Protein AF-0000000078831622 (afdb_homodimer)

Organism: Myxococcus xanthus (strain DK1622) (NCBI:txid246197)

pLDDT: mean 90.37, std 9.96, range [37.22, 98.62]

Sequence (450 aa):
MIHAAKGGPLGWAWDRYIGWKFRSAFRGLWVRGALPPGGPGRLVYLNHSNWWDGFVLNQLCQTAGWDGYCLMDEENLRRYRFLTRIGAFSIRRKDATSPVASLRYAKELLRKPRAVVFVFPEGEHRPFGVLPLRLERGVELLARVSKVECLPIAVRYGFFEHERPDVLLEVGTPHPPGDMSVFQEGLETVVRRLAAVTSMEGFTRRVSGARGVAERWDAARGLASMIHAAKGGPLGWAWDRYIGWKFRSAFRGLWVRGALPPGGPGRLVYLNHSNWWDGFVLNQLCQTAGWDGYCLMDEENLRRYRFLTRIGAFSIRRKDATSPVASLRYAKELLRKPRAVVFVFPEGEHRPFGVLPLRLERGVELLARVSKVECLPIAVRYGFFEHERPDVLLEVGTPHPPGDMSVFQEGLETVVRRLAAVTSMEGFTRRVSGARGVAERWDAARGLAS

Nearest PDB structures (foldseek):
  3hh1-assembly2_C  TM=5.950E-01  e=3.683E-01  Chlorobaculum tepidum
  8h2b-assembly1_B  TM=4.302E-01  e=6.444E-01  Zobellia galactanivorans
  2zvb-assembly1_A  TM=3.631E-01  e=5.025E-01  Thermus thermophilus HB8
  1knq-assembly1_A  TM=4.725E-01  e=1.973E+00  Escherichia coli
  1ko4-assembly1_A  TM=4.662E-01  e=2.530E+00  Escherichia coli

Solvent-accessible surface area (backbone atoms only — not comparable to full-atom values): 23214 Å² total; per-residue (Å²): 130,50,69,50,50,56,54,64,73,66,20,50,51,47,51,52,48,47,50,50,53,49,25,66,62,20,34,28,37,29,38,26,68,74,78,68,66,48,41,75,25,30,38,35,36,30,71,38,38,41,56,52,49,65,54,50,51,54,52,49,19,65,70,48,54,36,46,54,29,33,65,36,52,37,71,58,38,66,74,45,51,74,46,16,35,67,19,26,25,27,32,43,86,88,40,89,71,39,50,52,60,38,46,52,49,50,39,57,48,34,70,36,82,18,11,30,40,37,38,43,36,47,79,48,73,42,50,79,80,63,74,81,76,64,68,47,67,62,54,40,52,46,26,57,75,50,68,29,44,32,33,28,34,20,70,46,66,39,58,46,64,47,67,34,30,37,36,40,34,27,45,41,72,67,40,66,55,56,57,65,65,55,55,51,51,43,40,49,51,23,38,53,56,55,64,66,56,70,64,68,79,80,45,44,77,73,41,80,34,35,75,27,69,65,56,50,49,32,49,74,69,68,62,60,124,128,50,68,51,51,57,51,64,74,67,20,50,52,47,51,52,49,46,51,49,53,49,25,65,60,20,33,28,37,29,39,28,69,74,78,68,66,50,42,75,26,31,38,36,37,31,70,37,37,40,56,52,49,66,54,50,49,53,52,50,19,65,70,48,56,37,46,53,28,32,66,36,52,37,72,58,38,66,74,45,51,75,45,17,35,67,19,27,24,26,32,44,86,88,40,90,71,40,51,53,60,37,45,52,50,48,40,58,49,33,70,37,81,18,12,30,41,35,38,42,35,48,79,48,72,41,52,80,80,62,74,82,76,64,68,48,67,62,54,39,53,46,27,57,74,51,67,29,45,33,32,26,34,21,69,46,67,39,58,46,64,46,67,35,29,37,35,40,34,27,44,42,71,68,41,66,57,55,58,63,65,57,56,52,51,43,40,49,52,24,38,53,56,54,66,68,57,71,65,68,76,80,44,43,78,71,42,80,34,35,75,28,69,66,57,51,51,31,50,74,69,66,61,62,124

InterPro domains:
  IPR002123 Phospholipid/glycerol acyltransferase [PF01553] (42-155)
  IPR002123 Phospholipid/glycerol acyltransferase [SM00563] (42-158)

Secondary structure (DSSP, 8-state):
-PPP---HHHHHHHHHHHHHHHHHH-SEEEEESPPPPS-S-EEEEE----TTHHHHHHHHHHHHT-EEEEEEEHHHHHHTGGGGGGTEEEE-TT-SSHHHHHHHHHHHHHTSTTEEEEE-TT-S---TT-SS----THHHHHHHHHT-EEEEEEEEEE--SSSS-EEEEEE---B-S--HHHHHHHHHHHHHHHHT--S-TT-EEEEE-PPPHHHHHHHHTT---/-PPP---HHHHHHHHHHHHHHHHHH-SEEEEESPPPPS-S-EEEEE----TTHHHHHHHHHHHHT-EEEEEEEHHHHHHTGGG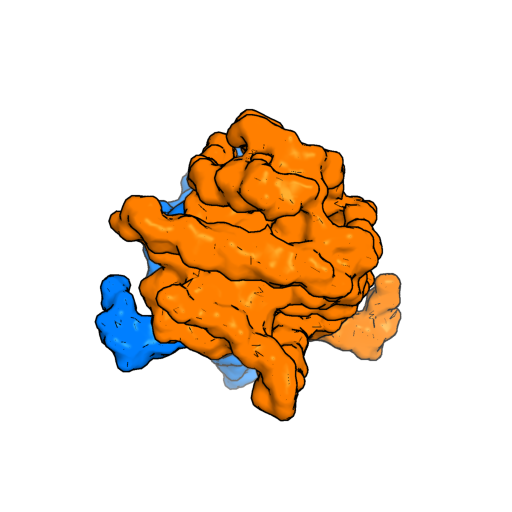GGGTEEEE-TT-SSHHHHHHHHHHHHHTSTTEEEEE-TT-S---TT-SS----THHHHHHHHHT-EEEEEEEEEE--SSSS-EEEEEE---B-S--HHHHHHHHHHHHHHHHT--S-TT-EEEEE-PPPHHHHHHHHTT---

Radius of gyration: 24.54 Å; Cα contacts (8 Å, |Δi|>4): 952; chains: 2; bounding box: 48×69×59 Å

Foldseek 3Di:
DFFADEDDPLLVVVLVVLLQVVQAQAQFEKEFDDDDAFDQFEEEEEAAADPCVLSVVSLVCVLRVAQEAEEAAPVVCVVVVVSSHSHYDYAHPVDPVRLVVVLVVLLVQSNDTSYYYYYHQLNDHDHQPDDDRDGHCSSLVSLVVNFHKYKYKYWDWADAPFPHIYIYIYTFDIDHRDDPVVVRCGHVVRSVVVVPDRDSPNIDTRTGHDGGPVCVVCVVVVNND/DFFADEDDPVLVVVLVVLLQVVQAQAQFEKEFDDDDAFDQFEEEEEAAADPCVLSVVSLVCVLRVAQEAEEAAPVVCVVVVVSSHSHYDYAHPPDPVRLVVVLVVLLVQSNDTSYYYYYHQLNDHDHQPDDDRDGHCSSLVSLVVNFHKYKYKYWDWADAPFPHIYIYIYTFDIDHRDDPVVVRCGHVVRSVVVVPDRDSPNIDTRTGHDGGPVCVVCVVVVNND

Structure (mmCIF, N/CA/C/O backbone):
data_AF-0000000078831622-model_v1
#
loop_
_entity.id
_entity.type
_entity.pdbx_description
1 polymer 'Acyltransferase domain protein'
#
loop_
_atom_site.group_PDB
_atom_site.id
_atom_site.type_symbol
_atom_site.label_atom_id
_atom_site.label_alt_id
_atom_site.label_comp_id
_atom_site.label_asym_id
_atom_site.label_entity_id
_atom_site.label_seq_id
_atom_site.pdbx_PDB_ins_code
_atom_site.Cartn_x
_atom_site.Cartn_y
_atom_site.Cartn_z
_atom_site.occupancy
_atom_site.B_iso_or_equiv
_atom_site.auth_seq_id
_atom_site.auth_comp_id
_atom_site.auth_asym_id
_atom_site.auth_atom_id
_atom_site.pdbx_PDB_model_num
ATOM 1 N N . MET A 1 1 ? -18.828 24.344 17.484 1 88.19 1 MET A N 1
ATOM 2 C CA . MET A 1 1 ? -17.5 23.984 17 1 88.19 1 MET A CA 1
ATOM 3 C C . MET A 1 1 ? -16.75 23.125 18.016 1 88.19 1 MET A C 1
ATOM 5 O O . MET A 1 1 ? -16.844 23.359 19.219 1 88.19 1 MET A O 1
ATOM 9 N N . ILE A 1 2 ? -16.141 22.062 17.562 1 93 2 ILE A N 1
ATOM 10 C CA . ILE A 1 2 ? -15.289 21.219 18.391 1 93 2 ILE A CA 1
ATOM 11 C C . ILE A 1 2 ? -13.844 21.719 18.312 1 93 2 ILE A C 1
ATOM 13 O O . ILE A 1 2 ? -13.258 21.781 17.234 1 93 2 ILE A O 1
ATOM 17 N N . HIS A 1 3 ? -13.312 22.078 19.5 1 95.12 3 HIS A N 1
ATOM 18 C CA . HIS A 1 3 ? -11.945 22.594 19.547 1 95.12 3 HIS A CA 1
ATOM 19 C C . HIS A 1 3 ? -10.953 21.453 19.766 1 95.12 3 HIS A C 1
ATOM 21 O O . HIS A 1 3 ? -11.312 20.406 20.297 1 95.12 3 HIS A O 1
ATOM 27 N N . ALA A 1 4 ? -9.664 21.688 19.344 1 95.5 4 ALA A N 1
ATOM 28 C CA . ALA A 1 4 ? -8.586 20.75 19.641 1 95.5 4 ALA A CA 1
ATOM 29 C C . ALA A 1 4 ? -8.359 20.641 21.156 1 95.5 4 ALA A C 1
ATOM 31 O O . ALA A 1 4 ? -8.555 21.625 21.891 1 95.5 4 ALA A O 1
ATOM 32 N N . ALA A 1 5 ? -8 19.516 21.609 1 93.25 5 ALA A N 1
ATOM 33 C CA . ALA A 1 5 ? -7.781 19.266 23.031 1 93.25 5 ALA A CA 1
ATOM 34 C C . ALA A 1 5 ? -6.441 18.578 23.266 1 93.25 5 ALA A C 1
ATOM 36 O O . ALA A 1 5 ? -6.367 17.562 23.969 1 93.25 5 ALA A O 1
ATOM 37 N N . LYS A 1 6 ? -5.375 19.172 22.781 1 92.06 6 LYS A N 1
ATOM 38 C CA . LYS A 1 6 ? -4.035 18.609 22.875 1 92.06 6 LYS A CA 1
ATOM 39 C C . LYS A 1 6 ? -3.467 18.766 24.281 1 92.06 6 LYS A C 1
ATOM 41 O O . LYS A 1 6 ? -3.93 19.594 25.047 1 92.06 6 LYS A O 1
ATOM 46 N N . GLY A 1 7 ? -2.512 17.969 24.609 1 87.06 7 GLY A N 1
ATOM 47 C CA . GLY A 1 7 ? -1.729 18.141 25.828 1 87.06 7 GLY A CA 1
ATOM 48 C C . GLY A 1 7 ? -2.287 17.375 27.016 1 87.06 7 GLY A C 1
ATOM 49 O O . GLY A 1 7 ? -3.176 16.531 26.844 1 87.06 7 GLY A O 1
ATOM 50 N N . GLY A 1 8 ? -1.533 17.453 28.062 1 89.75 8 GLY A N 1
ATOM 51 C CA . GLY A 1 8 ? -1.896 16.719 29.266 1 89.75 8 GLY A CA 1
ATOM 52 C C . GLY A 1 8 ? -1.466 15.266 29.219 1 89.75 8 GLY A C 1
ATOM 53 O O . GLY A 1 8 ? -0.883 14.812 28.234 1 89.75 8 GLY A O 1
ATOM 54 N N . PRO A 1 9 ? -1.664 14.578 30.281 1 89.56 9 PRO A N 1
ATOM 55 C CA . PRO A 1 9 ? -1.247 13.172 30.344 1 89.56 9 PRO A CA 1
ATOM 56 C C . PRO A 1 9 ? -1.937 12.305 29.297 1 89.56 9 PRO A C 1
ATOM 58 O O . PRO A 1 9 ? -1.309 11.414 28.719 1 89.56 9 PRO A O 1
ATOM 61 N N . LEU A 1 10 ? -3.139 12.609 29.047 1 88.44 10 LEU A N 1
ATOM 62 C CA . LEU A 1 10 ? -3.877 11.828 28.062 1 88.44 10 LEU A CA 1
ATOM 63 C C . LEU A 1 10 ? -3.359 12.102 26.656 1 88.44 10 LEU A C 1
ATOM 65 O O . LEU A 1 10 ? -3.248 11.188 25.844 1 88.44 10 LEU A O 1
ATOM 69 N N . GLY A 1 11 ? -3.109 13.359 26.438 1 88.62 11 GLY A N 1
ATOM 70 C CA . GLY A 1 11 ? -2.543 13.727 25.141 1 88.62 11 GLY A CA 1
ATOM 71 C C . GLY A 1 11 ? -1.196 13.078 24.875 1 88.62 11 GLY A C 1
ATOM 72 O O . GLY A 1 11 ? -0.944 12.578 23.781 1 88.62 11 GLY A O 1
ATOM 73 N N . TRP A 1 12 ? -0.445 12.961 25.938 1 89.69 12 TRP A N 1
ATOM 74 C CA . TRP A 1 12 ? 0.882 12.367 25.812 1 89.69 12 TRP A CA 1
ATOM 75 C C . TRP A 1 12 ? 0.786 10.867 25.547 1 89.69 12 TRP A C 1
ATOM 77 O O . TRP A 1 12 ? 1.516 10.328 24.719 1 89.69 12 TRP A O 1
ATOM 87 N N . ALA A 1 13 ? -0.101 10.281 26.281 1 92.31 13 ALA A N 1
ATOM 88 C CA . ALA A 1 13 ? -0.319 8.852 26.094 1 92.31 13 ALA A CA 1
ATOM 89 C C . ALA A 1 13 ? -0.819 8.562 24.672 1 92.31 13 ALA A C 1
ATOM 91 O O . ALA A 1 13 ? -0.412 7.578 24.062 1 92.31 13 ALA A O 1
ATOM 92 N N . TRP A 1 14 ? -1.621 9.43 24.219 1 91.31 14 TRP A N 1
ATOM 93 C CA . TRP A 1 14 ? -2.186 9.25 22.875 1 91.31 14 TRP A CA 1
ATOM 94 C C . TRP A 1 14 ? -1.114 9.438 21.812 1 91.31 14 TRP A C 1
ATOM 96 O O . TRP A 1 14 ? -1.062 8.672 20.844 1 91.31 14 TRP A O 1
ATOM 106 N N . ASP A 1 15 ? -0.258 10.391 22.031 1 92.62 15 ASP A N 1
ATOM 107 C CA . ASP A 1 15 ? 0.863 10.586 21.109 1 92.62 15 ASP A CA 1
ATOM 108 C C . ASP A 1 15 ? 1.742 9.344 21.047 1 92.62 15 ASP A C 1
ATOM 110 O O . ASP A 1 15 ? 2.148 8.922 19.953 1 92.62 15 ASP A O 1
ATOM 114 N N . ARG A 1 16 ? 1.986 8.75 22.188 1 93.31 16 ARG A N 1
ATOM 115 C CA . ARG A 1 16 ? 2.811 7.547 22.25 1 93.31 16 ARG A CA 1
ATOM 116 C C . ARG A 1 16 ? 2.129 6.379 21.547 1 93.31 16 ARG A C 1
ATOM 118 O O . ARG A 1 16 ? 2.777 5.625 20.812 1 93.31 16 ARG A O 1
ATOM 125 N N . TYR A 1 17 ? 0.869 6.301 21.766 1 94.62 17 TYR A N 1
ATOM 126 C CA . TYR A 1 17 ? 0.102 5.238 21.125 1 94.62 17 TYR A CA 1
ATOM 127 C C . TYR A 1 17 ? 0.132 5.383 19.609 1 94.62 17 TYR A C 1
ATOM 129 O O . TYR A 1 17 ? 0.35 4.402 18.891 1 94.62 17 TYR A O 1
ATOM 137 N N . ILE A 1 18 ? -0.126 6.578 19.125 1 94.19 18 ILE A N 1
ATOM 138 C CA . ILE A 1 18 ? -0.144 6.848 17.688 1 94.19 18 ILE A CA 1
ATOM 139 C C . ILE A 1 18 ? 1.223 6.531 17.094 1 94.19 18 ILE A C 1
ATOM 141 O O . ILE A 1 18 ? 1.312 5.918 16.016 1 94.19 18 ILE A O 1
ATOM 145 N N . GLY A 1 19 ? 2.238 6.957 17.781 1 95 19 GLY A N 1
ATOM 146 C CA . GLY A 1 19 ? 3.584 6.641 17.328 1 95 19 GLY A CA 1
ATOM 147 C C . GLY A 1 19 ? 3.844 5.148 17.234 1 95 19 GLY A C 1
ATOM 148 O O . GLY A 1 19 ? 4.387 4.676 16.234 1 95 19 GLY A O 1
ATOM 149 N N . TRP A 1 20 ? 3.461 4.434 18.25 1 95.44 20 TRP A N 1
ATOM 150 C CA . TRP A 1 20 ? 3.627 2.986 18.266 1 95.44 20 TRP A CA 1
ATOM 151 C C . TRP A 1 20 ? 2.844 2.332 17.141 1 95.44 20 TRP A C 1
ATOM 153 O O . TRP A 1 20 ? 3.363 1.461 16.438 1 95.44 20 TRP A O 1
ATOM 163 N N . LYS A 1 21 ? 1.608 2.738 17.031 1 94 21 LYS A N 1
ATOM 164 C CA . LYS A 1 21 ? 0.745 2.166 16 1 94 21 LYS A CA 1
ATOM 165 C C . LYS A 1 21 ? 1.321 2.4 14.602 1 94 21 LYS A C 1
ATOM 167 O O . LYS A 1 21 ? 1.337 1.491 13.773 1 94 21 LYS A O 1
ATOM 172 N N . PHE A 1 22 ? 1.775 3.58 14.359 1 95.62 22 PHE A N 1
ATOM 173 C CA . PHE A 1 22 ? 2.4 3.904 13.086 1 95.62 22 PHE A CA 1
ATOM 174 C C . PHE A 1 22 ? 3.631 3.037 12.844 1 95.62 22 PHE A C 1
ATOM 176 O O . PHE A 1 22 ? 3.77 2.422 11.789 1 95.62 22 PHE A O 1
ATOM 183 N N . ARG A 1 23 ? 4.484 2.934 13.836 1 95.31 23 ARG A N 1
ATOM 184 C CA . ARG A 1 23 ? 5.754 2.227 13.695 1 95.31 23 ARG A CA 1
ATOM 185 C C . ARG A 1 23 ? 5.531 0.725 13.555 1 95.31 23 ARG A C 1
ATOM 187 O O . ARG A 1 23 ? 6.355 0.023 12.969 1 95.31 23 ARG A O 1
ATOM 194 N N . SER A 1 24 ? 4.449 0.282 14.078 1 94.12 24 SER A N 1
ATOM 195 C CA . SER A 1 24 ? 4.137 -1.139 13.953 1 94.12 24 SER A CA 1
ATOM 196 C C . SER A 1 24 ? 3.564 -1.465 12.578 1 94.12 24 SER A C 1
ATOM 198 O O . SER A 1 24 ? 3.719 -2.584 12.086 1 94.12 24 SER A O 1
ATOM 200 N N . ALA A 1 25 ? 2.939 -0.527 11.969 1 93.88 25 ALA A N 1
ATOM 201 C CA . ALA A 1 25 ? 2.203 -0.774 10.734 1 93.88 25 ALA A CA 1
ATOM 202 C C . ALA A 1 25 ? 3.076 -0.494 9.508 1 93.88 25 ALA A C 1
ATOM 204 O O . ALA A 1 25 ? 2.869 -1.081 8.445 1 93.88 25 ALA A O 1
ATOM 205 N N . PHE A 1 26 ? 4.043 0.366 9.656 1 96.62 26 PHE A N 1
ATOM 206 C CA . PHE A 1 26 ? 4.809 0.818 8.5 1 96.62 26 PHE A CA 1
ATOM 207 C C . PHE A 1 26 ? 6.301 0.593 8.711 1 96.62 26 PHE A C 1
ATOM 209 O O . PHE A 1 26 ? 6.766 0.536 9.852 1 96.62 26 PHE A O 1
ATOM 216 N N . ARG A 1 27 ? 7.031 0.483 7.617 1 95.19 27 ARG A N 1
ATOM 217 C CA . ARG A 1 27 ? 8.484 0.357 7.648 1 95.19 27 ARG A CA 1
ATOM 218 C C . ARG A 1 27 ? 9.141 1.694 7.973 1 95.19 27 ARG A C 1
ATOM 220 O O . ARG A 1 27 ? 10.203 1.735 8.602 1 95.19 27 ARG A O 1
ATOM 227 N N . GLY A 1 28 ? 8.453 2.773 7.469 1 96.5 28 GLY A N 1
ATOM 228 C CA . GLY A 1 28 ? 9.008 4.082 7.773 1 96.5 28 GLY A CA 1
ATOM 229 C C . GLY A 1 28 ? 8.242 5.219 7.121 1 96.5 28 GLY A C 1
ATOM 230 O O . GLY A 1 28 ? 7.375 4.988 6.277 1 96.5 28 GLY A O 1
ATOM 231 N N . LEU A 1 29 ? 8.539 6.383 7.609 1 97.75 29 LEU A N 1
ATOM 232 C CA . LEU A 1 29 ? 8.125 7.637 6.996 1 97.75 29 LEU A CA 1
ATOM 233 C C . LEU A 1 29 ? 9.289 8.289 6.254 1 97.75 29 LEU A C 1
ATOM 235 O O . LEU A 1 29 ? 10.305 8.625 6.863 1 97.75 29 LEU A O 1
ATOM 239 N N . TRP A 1 30 ? 9.109 8.406 4.98 1 97.94 30 TRP A N 1
ATOM 240 C CA . TRP A 1 30 ? 10.164 8.906 4.105 1 97.94 30 TRP A CA 1
ATOM 241 C C . TRP A 1 30 ? 9.781 10.258 3.51 1 97.94 30 TRP A C 1
ATOM 243 O O . TRP A 1 30 ? 8.703 10.406 2.941 1 97.94 30 TRP A O 1
ATOM 253 N N . VAL A 1 31 ? 10.711 11.25 3.598 1 98.25 31 VAL A N 1
ATOM 254 C CA . VAL A 1 31 ? 10.398 12.602 3.164 1 98.25 31 VAL A CA 1
ATOM 255 C C . VAL A 1 31 ? 11.391 13.047 2.088 1 98.25 31 VAL A C 1
ATOM 257 O O . VAL A 1 31 ? 12.602 12.844 2.232 1 98.25 31 VAL A O 1
ATOM 260 N N . ARG A 1 32 ? 10.875 13.469 1.004 1 98.12 32 ARG A N 1
ATOM 261 C CA . ARG A 1 32 ? 11.664 14.156 -0.012 1 98.12 32 ARG A CA 1
ATOM 262 C C . ARG A 1 32 ? 11.32 15.641 -0.062 1 98.12 32 ARG A C 1
ATOM 264 O O . ARG A 1 32 ? 10.148 16.016 -0.115 1 98.12 32 ARG A O 1
ATOM 271 N N . GLY A 1 33 ? 12.352 16.484 -0.078 1 96.06 33 GLY A N 1
ATOM 272 C CA . GLY A 1 33 ? 12.188 17.922 0.051 1 96.06 33 GLY A CA 1
ATOM 273 C C . GLY A 1 33 ? 12.469 18.438 1.45 1 96.06 33 GLY A C 1
ATOM 274 O O . GLY A 1 33 ? 12.703 17.641 2.371 1 96.06 33 GLY A O 1
ATOM 275 N N . ALA A 1 34 ? 12.438 19.75 1.651 1 93 34 ALA A N 1
ATOM 276 C CA . ALA A 1 34 ? 12.797 20.375 2.924 1 93 34 ALA A CA 1
ATOM 277 C C . ALA A 1 34 ? 11.547 20.734 3.727 1 93 34 ALA A C 1
ATOM 279 O O . ALA A 1 34 ? 10.656 21.422 3.221 1 93 34 ALA A O 1
ATOM 280 N N . LEU A 1 35 ? 11.5 20.188 4.906 1 93.25 35 LEU A N 1
ATOM 281 C CA . LEU A 1 35 ? 10.492 20.641 5.852 1 93.25 35 LEU A CA 1
ATOM 282 C C . LEU A 1 35 ? 10.938 21.922 6.539 1 93.25 35 LEU A C 1
ATOM 284 O O . LEU A 1 35 ? 11.977 21.953 7.195 1 93.25 35 LEU A O 1
ATOM 288 N N . PRO A 1 36 ? 10.164 22.891 6.34 1 91.5 36 PRO A N 1
ATOM 289 C CA . PRO A 1 36 ? 10.57 24.125 7.02 1 91.5 36 PRO A CA 1
ATOM 290 C C . PRO A 1 36 ? 10.547 24 8.539 1 91.5 36 PRO A C 1
ATOM 292 O O . PRO A 1 36 ? 9.797 23.188 9.086 1 91.5 36 PRO A O 1
ATOM 295 N N . PRO A 1 37 ? 11.414 24.812 9.117 1 85.88 37 PRO A N 1
ATOM 296 C CA . PRO A 1 37 ? 11.398 24.812 10.578 1 85.88 37 PRO A CA 1
ATOM 297 C C . PRO A 1 37 ? 10.078 25.344 11.156 1 85.88 37 PRO A C 1
ATOM 299 O O . PRO A 1 37 ? 9.258 25.891 10.414 1 85.88 37 PRO A O 1
ATOM 302 N N . GLY A 1 38 ? 9.969 25 12.484 1 77.75 38 GLY A N 1
ATOM 303 C CA . GLY A 1 38 ? 8.797 25.516 13.18 1 77.75 38 GLY A CA 1
ATOM 304 C C . GLY A 1 38 ? 8.727 27.031 13.203 1 77.75 38 GLY A C 1
ATOM 305 O O . GLY A 1 38 ? 9.734 27.688 13.445 1 77.75 38 GLY A O 1
ATOM 306 N N . GLY A 1 39 ? 7.547 27.594 12.812 1 74.31 39 GLY A N 1
ATOM 307 C CA . GLY A 1 39 ? 7.23 29.016 12.914 1 74.31 39 GLY A CA 1
ATOM 308 C C . GLY A 1 39 ? 7.895 29.844 11.836 1 74.31 39 GLY A C 1
ATOM 309 O O . GLY A 1 39 ? 8.945 29.469 11.312 1 74.31 39 GLY A O 1
ATOM 310 N N . PRO A 1 40 ? 7.289 30.984 11.445 1 82.81 40 PRO A N 1
ATOM 311 C CA . PRO A 1 40 ? 5.941 31.422 11.828 1 82.81 40 PRO A CA 1
ATOM 312 C C . PRO A 1 40 ? 4.863 30.406 11.438 1 82.81 40 PRO A C 1
ATOM 314 O O . PRO A 1 40 ? 5.152 29.422 10.766 1 82.81 40 PRO A O 1
ATOM 317 N N . GLY A 1 41 ? 3.676 30.625 11.898 1 91.12 41 GLY A N 1
ATOM 318 C CA . GLY A 1 41 ? 2.545 29.781 11.555 1 91.12 41 GLY A CA 1
ATOM 319 C C . GLY A 1 41 ? 2.408 29.547 10.062 1 91.12 41 GLY A C 1
ATOM 320 O O . GLY A 1 41 ? 2.674 30.438 9.258 1 91.12 41 GLY A O 1
ATOM 321 N N . ARG A 1 42 ? 2.033 28.344 9.695 1 95.25 42 ARG A N 1
ATOM 322 C CA . ARG A 1 42 ? 1.915 27.953 8.297 1 95.25 42 ARG A CA 1
ATOM 323 C C . ARG A 1 42 ? 0.661 27.125 8.062 1 95.25 42 ARG A C 1
ATOM 325 O O . ARG A 1 42 ? 0.23 26.375 8.945 1 95.25 42 ARG A O 1
ATOM 332 N N . LEU A 1 43 ? 0.178 27.344 6.891 1 97 43 LEU A N 1
ATOM 333 C CA . LEU A 1 43 ? -0.866 26.453 6.398 1 97 43 LEU A CA 1
ATOM 334 C C . LEU A 1 43 ? -0.271 25.344 5.547 1 97 43 LEU A C 1
ATOM 336 O O . LEU A 1 43 ? 0.407 25.609 4.551 1 97 43 LEU A O 1
ATOM 340 N N . VAL A 1 44 ? -0.451 24.125 5.93 1 97.94 44 VAL A N 1
ATOM 341 C CA . VAL A 1 44 ? 0.016 22.969 5.172 1 97.94 44 VAL A CA 1
ATOM 342 C C . VAL A 1 44 ? -1.178 22.219 4.586 1 97.94 44 VAL A C 1
ATOM 344 O O . VAL A 1 44 ? -2.125 21.891 5.305 1 97.94 44 VAL A O 1
ATOM 347 N N . TYR A 1 45 ? -1.133 21.984 3.338 1 98.19 45 TYR A N 1
ATOM 348 C CA . TYR A 1 45 ? -2.248 21.297 2.703 1 98.19 45 TYR A CA 1
ATOM 349 C C . TYR A 1 45 ? -1.765 20.062 1.933 1 98.19 45 TYR A C 1
ATOM 351 O O . TYR A 1 45 ? -0.664 20.078 1.377 1 98.19 45 TYR A O 1
ATOM 359 N N . LEU A 1 46 ? -2.586 19 1.993 1 98.31 46 LEU A N 1
ATOM 360 C CA . LEU A 1 46 ? -2.188 17.703 1.469 1 98.31 46 LEU A CA 1
ATOM 361 C C . LEU A 1 46 ? -3.35 17.031 0.744 1 98.31 46 LEU A C 1
ATOM 363 O O . LEU A 1 46 ? -4.508 17.406 0.938 1 98.31 46 LEU A O 1
ATOM 367 N N . ASN A 1 47 ? -2.986 16.016 -0.119 1 96.94 47 ASN A N 1
ATOM 368 C CA . ASN A 1 47 ? -4.004 15.078 -0.598 1 96.94 47 ASN A CA 1
ATOM 369 C C . ASN A 1 47 ? -4.547 14.211 0.534 1 96.94 47 ASN A C 1
ATOM 371 O O . ASN A 1 47 ? -3.873 14.008 1.543 1 96.94 47 ASN A O 1
ATOM 375 N N . HIS A 1 48 ? -5.734 13.805 0.464 1 94.69 48 HIS A N 1
ATOM 376 C CA . HIS A 1 48 ? -6.445 13.008 1.462 1 94.69 48 HIS A CA 1
ATOM 377 C C . HIS A 1 48 ? -6.711 11.594 0.957 1 94.69 48 HIS A C 1
ATOM 379 O O . HIS A 1 48 ? -7.691 11.359 0.244 1 94.69 48 HIS A O 1
ATOM 385 N N . SER A 1 49 ? -5.938 10.617 1.401 1 87.69 49 SER A N 1
ATOM 386 C CA . SER A 1 49 ? -6.035 9.375 0.646 1 87.69 49 SER A CA 1
ATOM 387 C C . SER A 1 49 ? -6.387 8.203 1.557 1 87.69 49 SER A C 1
ATOM 389 O O . SER A 1 49 ? -6.816 7.148 1.083 1 87.69 49 SER A O 1
ATOM 391 N N . ASN A 1 50 ? -6.207 8.414 2.873 1 88.88 50 ASN A N 1
ATOM 392 C CA . ASN A 1 50 ? -6.254 7.191 3.664 1 88.88 50 ASN A CA 1
ATOM 393 C C . ASN A 1 50 ? -6.605 7.477 5.121 1 88.88 50 ASN A C 1
ATOM 395 O O . ASN A 1 50 ? -6.516 8.617 5.574 1 88.88 50 ASN A O 1
ATOM 399 N N . TRP A 1 51 ? -6.984 6.398 5.828 1 86.62 51 TRP A N 1
ATOM 400 C CA . TRP A 1 51 ? -7.281 6.449 7.258 1 86.62 51 TRP A CA 1
ATOM 401 C C . TRP A 1 51 ? -6.059 6.902 8.047 1 86.62 51 TRP A C 1
ATOM 403 O O . TRP A 1 51 ? -6.195 7.555 9.086 1 86.62 51 TRP A O 1
ATOM 413 N N . TRP A 1 52 ? -4.906 6.637 7.566 1 93.94 52 TRP A N 1
ATOM 414 C CA . TRP A 1 52 ? -3.662 6.859 8.297 1 93.94 52 TRP A CA 1
ATOM 415 C C . TRP A 1 52 ? -3.256 8.328 8.25 1 93.94 52 TRP A C 1
ATOM 417 O O . TRP A 1 52 ? -2.328 8.742 8.945 1 93.94 52 TRP A O 1
ATOM 427 N N . ASP A 1 53 ? -3.951 9.148 7.547 1 95 53 ASP A N 1
ATOM 428 C CA . ASP A 1 53 ? -3.543 10.531 7.32 1 95 53 ASP A CA 1
ATOM 429 C C . ASP A 1 53 ? -3.289 11.25 8.641 1 95 53 ASP A C 1
ATOM 431 O O . ASP A 1 53 ? -2.244 11.883 8.82 1 95 53 ASP A O 1
ATOM 435 N N . GLY A 1 54 ? -4.238 11.133 9.562 1 93.19 54 GLY A N 1
ATOM 436 C CA . GLY A 1 54 ? -4.074 11.789 10.852 1 93.19 54 GLY A CA 1
ATOM 437 C C . GLY A 1 54 ? -2.85 11.305 11.609 1 93.19 54 GLY A C 1
ATOM 438 O O . GLY A 1 54 ? -2.129 12.109 12.203 1 93.19 54 GLY A O 1
ATOM 439 N N . PHE A 1 55 ? -2.564 10.07 11.578 1 94 55 PHE A N 1
ATOM 440 C CA . PHE A 1 55 ? -1.415 9.484 12.25 1 94 55 PHE A CA 1
ATOM 441 C C . PHE A 1 55 ? -0.113 9.969 11.625 1 94 55 PHE A C 1
ATOM 443 O O . PHE A 1 55 ? 0.846 10.273 12.336 1 94 55 PHE A O 1
ATOM 450 N N . VAL A 1 56 ? -0.14 10.062 10.352 1 96.69 56 VAL A N 1
ATOM 451 C CA . VAL A 1 56 ? 1.044 10.492 9.617 1 96.69 56 VAL A CA 1
ATOM 452 C C . VAL A 1 56 ? 1.339 11.961 9.914 1 96.69 56 VAL A C 1
ATOM 454 O O . VAL A 1 56 ? 2.498 12.344 10.086 1 96.69 56 VAL A O 1
ATOM 457 N N . LEU A 1 57 ? 0.258 12.781 10.023 1 96.88 57 LEU A N 1
ATOM 458 C CA . LEU A 1 57 ? 0.454 14.18 10.383 1 96.88 57 LEU A CA 1
ATOM 459 C C . LEU A 1 57 ? 1.094 14.297 11.758 1 96.88 57 LEU A C 1
ATOM 461 O O . LEU A 1 57 ? 1.943 15.164 11.984 1 96.88 57 LEU A O 1
ATOM 465 N N . ASN A 1 58 ? 0.654 13.461 12.672 1 95.62 58 ASN A N 1
ATOM 466 C CA . ASN A 1 58 ? 1.243 13.453 14.008 1 95.62 58 ASN A CA 1
ATOM 467 C C . ASN A 1 58 ? 2.738 13.148 13.961 1 95.62 58 ASN A C 1
ATOM 469 O O . ASN A 1 58 ? 3.537 13.844 14.594 1 95.62 58 ASN A O 1
ATOM 473 N N . GLN A 1 59 ? 3.123 12.164 13.164 1 96.38 59 GLN A N 1
ATOM 474 C CA . GLN A 1 59 ? 4.531 11.82 13.023 1 96.38 59 GLN A CA 1
ATOM 475 C C . GLN A 1 59 ? 5.316 12.945 12.359 1 96.38 59 GLN A C 1
ATOM 477 O O . GLN A 1 59 ? 6.445 13.242 12.758 1 96.38 59 GLN A O 1
ATOM 482 N N . LEU A 1 60 ? 4.727 13.523 11.352 1 95.75 60 LEU A N 1
ATOM 483 C CA . LEU A 1 60 ? 5.352 14.633 10.641 1 95.75 60 LEU A CA 1
ATOM 484 C C . LEU A 1 60 ? 5.629 15.797 11.586 1 95.75 60 LEU A C 1
ATOM 486 O O . LEU A 1 60 ? 6.711 16.391 11.555 1 95.75 60 LEU A O 1
ATOM 490 N N . CYS A 1 61 ? 4.707 16.109 12.445 1 95.31 61 CYS A N 1
ATOM 491 C CA . CYS A 1 61 ? 4.867 17.188 13.414 1 95.31 61 CYS A CA 1
ATOM 492 C C . CYS A 1 61 ? 5.996 16.891 14.391 1 95.31 61 CYS A C 1
ATOM 494 O O . CYS A 1 61 ? 6.801 17.766 14.703 1 95.31 61 CYS A O 1
ATOM 496 N N . GLN A 1 62 ? 6.043 15.688 14.828 1 91.94 62 GLN A N 1
ATOM 497 C CA . GLN A 1 62 ? 7.086 15.297 15.766 1 91.94 62 GLN A CA 1
ATOM 498 C C . GLN A 1 62 ? 8.469 15.414 15.133 1 91.94 62 GLN A C 1
ATOM 500 O O . GLN A 1 62 ? 9.406 15.891 15.766 1 91.94 62 GLN A O 1
ATOM 505 N N . THR A 1 63 ? 8.523 15.086 13.93 1 91.94 63 THR A N 1
ATOM 506 C CA . THR A 1 63 ? 9.82 15.07 13.258 1 91.94 63 THR A CA 1
ATOM 507 C C . THR A 1 63 ? 10.234 16.484 12.859 1 91.94 63 THR A C 1
ATOM 509 O O . THR A 1 63 ? 11.422 16.812 12.875 1 91.94 63 THR A O 1
ATOM 512 N N . ALA A 1 64 ? 9.297 17.297 12.508 1 93.88 64 ALA A N 1
ATOM 513 C CA . ALA A 1 64 ? 9.594 18.641 12.023 1 93.88 64 ALA A CA 1
ATOM 514 C C . ALA A 1 64 ? 9.641 19.641 13.172 1 93.88 64 ALA A C 1
ATOM 516 O O . ALA A 1 64 ? 10.023 20.797 12.984 1 93.88 64 ALA A O 1
ATOM 517 N N . GLY A 1 65 ? 9.172 19.219 14.305 1 93.56 65 GLY A N 1
ATOM 518 C CA . GLY A 1 65 ? 9.07 20.141 15.43 1 93.56 65 GLY A CA 1
ATOM 519 C C . GLY A 1 65 ? 7.914 21.109 15.312 1 93.56 65 GLY A C 1
ATOM 520 O O . GLY A 1 65 ? 8.031 22.281 15.695 1 93.56 65 GLY A O 1
ATOM 521 N N . TRP A 1 66 ? 6.859 20.703 14.695 1 96.19 66 TRP A N 1
ATOM 522 C CA . TRP A 1 66 ? 5.672 21.531 14.5 1 96.19 66 TRP A CA 1
ATOM 523 C C . TRP A 1 66 ? 4.648 21.281 15.602 1 96.19 66 TRP A C 1
ATOM 525 O O . TRP A 1 66 ? 4.605 20.188 16.188 1 96.19 66 TRP A O 1
ATOM 535 N N . ASP A 1 67 ? 3.947 22.266 15.945 1 96.06 67 ASP A N 1
ATOM 536 C CA . ASP A 1 67 ? 2.705 22.141 16.703 1 96.06 67 ASP A CA 1
ATOM 537 C C . ASP A 1 67 ? 1.498 22.094 15.766 1 96.06 67 ASP A C 1
ATOM 539 O O . ASP A 1 67 ? 0.981 23.125 15.359 1 96.06 67 ASP A O 1
ATOM 543 N N . GLY A 1 68 ? 1.033 20.875 15.508 1 96.56 68 GLY A N 1
ATOM 544 C CA . GLY A 1 68 ? 0.115 20.672 14.398 1 96.56 68 GLY A CA 1
ATOM 545 C C . GLY A 1 68 ? -1.34 20.641 14.828 1 96.56 68 GLY A C 1
ATOM 546 O O . GLY A 1 68 ? -1.679 20.031 15.844 1 96.56 68 GLY A O 1
ATOM 547 N N . TYR A 1 69 ? -2.162 21.25 14.031 1 96.88 69 TYR A N 1
ATOM 548 C CA . TYR A 1 69 ? -3.617 21.219 14.117 1 96.88 69 TYR A CA 1
ATOM 549 C C . TYR A 1 69 ? -4.238 20.859 12.773 1 96.88 69 TYR A C 1
ATOM 551 O O . TYR A 1 69 ? -3.656 21.125 11.719 1 96.88 69 TYR A O 1
ATOM 559 N N . CYS A 1 70 ? -5.367 20.219 12.836 1 96.75 70 CYS A N 1
ATOM 560 C CA . CYS A 1 70 ? -5.957 19.766 11.578 1 96.75 70 CYS A CA 1
ATOM 561 C C . CYS A 1 70 ? -7.453 20.062 11.547 1 96.75 70 CYS A C 1
ATOM 563 O O . CYS A 1 70 ? -8.188 19.672 12.461 1 96.75 70 CYS A O 1
ATOM 565 N N . LEU A 1 71 ? -7.863 20.703 10.484 1 93.5 71 LEU A N 1
ATOM 566 C CA . LEU A 1 71 ? -9.273 21 10.25 1 93.5 71 LEU A CA 1
ATOM 567 C C . LEU A 1 71 ? -10 19.75 9.75 1 93.5 71 LEU A C 1
ATOM 569 O O . LEU A 1 71 ? -9.555 19.109 8.797 1 93.5 71 LEU A O 1
ATOM 573 N N . MET A 1 72 ? -11.133 19.375 10.422 1 91.69 72 MET A N 1
ATOM 574 C CA . MET A 1 72 ? -11.914 18.203 10.055 1 91.69 72 MET A CA 1
ATOM 575 C C . MET A 1 72 ? -13.406 18.516 10.078 1 91.69 72 MET A C 1
ATOM 577 O O . MET A 1 72 ? -13.859 19.344 10.875 1 91.69 72 MET A O 1
ATOM 581 N N . ASP A 1 73 ? -14.109 17.859 9.188 1 89.81 73 ASP A N 1
ATOM 582 C CA . ASP A 1 73 ? -15.562 17.969 9.219 1 89.81 73 ASP A CA 1
ATOM 583 C C . ASP A 1 73 ? -16.109 17.625 10.602 1 89.81 73 ASP A C 1
ATOM 585 O O . ASP A 1 73 ? -15.703 16.625 11.203 1 89.81 73 ASP A O 1
ATOM 589 N N . GLU A 1 74 ? -17.109 18.406 10.961 1 90.94 74 GLU A N 1
ATOM 590 C CA . GLU A 1 74 ? -17.578 18.281 12.344 1 90.94 74 GLU A CA 1
ATOM 591 C C . GLU A 1 74 ? -18.25 16.922 12.57 1 90.94 74 GLU A C 1
ATOM 593 O O . GLU A 1 74 ? -18.047 16.297 13.609 1 90.94 74 GLU A O 1
ATOM 598 N N . GLU A 1 75 ? -19 16.469 11.68 1 88.31 75 GLU A N 1
ATOM 599 C CA . GLU A 1 75 ? -19.656 15.18 11.836 1 88.31 75 GLU A CA 1
ATOM 600 C C . GLU A 1 75 ? -18.656 14.047 11.945 1 88.31 75 GLU A C 1
ATOM 602 O O . GLU A 1 75 ? -18.797 13.156 12.789 1 88.31 75 GLU A O 1
ATOM 607 N N . ASN A 1 76 ? -17.656 14.133 11.18 1 87.69 76 ASN A N 1
ATOM 608 C CA . ASN A 1 76 ? -16.609 13.117 11.234 1 87.69 76 ASN A CA 1
ATOM 609 C C . ASN A 1 76 ? -15.828 13.188 12.539 1 87.69 76 ASN A C 1
ATOM 611 O O . ASN A 1 76 ? -15.508 12.156 13.133 1 87.69 76 ASN A O 1
ATOM 615 N N . LEU A 1 77 ? -15.562 14.414 12.938 1 91.56 77 LEU A N 1
ATOM 616 C CA . LEU A 1 77 ? -14.797 14.562 14.172 1 91.56 77 LEU A CA 1
ATOM 617 C C . LEU A 1 77 ? -15.609 14.109 15.375 1 91.56 77 LEU A C 1
ATOM 619 O O . LEU A 1 77 ? -15.055 13.586 16.344 1 91.56 77 LEU A O 1
ATOM 623 N N . ARG A 1 78 ? -16.891 14.32 15.297 1 90.69 78 ARG A N 1
ATOM 624 C CA . ARG A 1 78 ? -17.75 13.812 16.359 1 90.69 78 ARG A CA 1
ATOM 625 C C . ARG A 1 78 ? -17.672 12.289 16.453 1 90.69 78 ARG A C 1
ATOM 627 O O . ARG A 1 78 ? -17.688 11.719 17.547 1 90.69 78 ARG A O 1
ATOM 634 N N . ARG A 1 79 ? -17.594 11.734 15.336 1 87.31 79 ARG A N 1
ATOM 635 C CA . ARG A 1 79 ? -17.5 10.281 15.25 1 87.31 79 ARG A CA 1
ATOM 636 C C . ARG A 1 79 ? -16.141 9.789 15.773 1 87.31 79 ARG A C 1
ATOM 638 O O . ARG A 1 79 ? -16.062 8.734 16.406 1 87.31 79 ARG A O 1
ATOM 645 N N . TYR A 1 80 ? -15.141 10.578 15.484 1 87.88 80 TYR A N 1
ATOM 646 C CA . TYR A 1 80 ? -13.781 10.227 15.875 1 87.88 80 TYR A CA 1
ATOM 647 C C . TYR A 1 80 ? -13.195 11.281 16.812 1 87.88 80 TYR A C 1
ATOM 649 O O . TYR A 1 80 ? -12.133 11.844 16.531 1 87.88 80 TYR A O 1
ATOM 657 N N . ARG A 1 81 ? -13.766 11.469 17.906 1 89.06 81 ARG A N 1
ATOM 658 C CA . ARG A 1 81 ? -13.469 12.562 18.828 1 89.06 81 ARG A CA 1
ATOM 659 C C . ARG A 1 81 ? -12.047 12.445 19.375 1 89.06 81 ARG A C 1
ATOM 661 O O . ARG A 1 81 ? -11.445 13.445 19.75 1 89.06 81 ARG A O 1
ATOM 668 N N . PHE A 1 82 ? -11.508 11.234 19.391 1 87.94 82 PHE A N 1
ATOM 669 C CA . PHE A 1 82 ? -10.164 11.031 19.938 1 87.94 82 PHE A CA 1
ATOM 670 C C . PHE A 1 82 ? -9.133 11.789 19.109 1 87.94 82 PHE A C 1
ATOM 672 O O . PHE A 1 82 ? -8.016 12.039 19.578 1 87.94 82 PHE A O 1
ATOM 679 N N . LEU A 1 83 ? -9.461 12.188 17.906 1 92.06 83 LEU A N 1
ATOM 680 C CA . LEU A 1 83 ? -8.539 12.922 17.047 1 92.06 83 LEU A CA 1
ATOM 681 C C . LEU A 1 83 ? -8.32 14.344 17.578 1 92.06 83 LEU A C 1
ATOM 683 O O . LEU A 1 83 ? -7.336 14.992 17.219 1 92.06 83 LEU A O 1
ATOM 687 N N . THR A 1 84 ? -9.211 14.898 18.453 1 94.5 84 THR A N 1
ATOM 688 C CA . THR A 1 84 ? -9 16.203 19.062 1 94.5 84 THR A CA 1
ATOM 689 C C . THR A 1 84 ? -7.746 16.203 19.938 1 94.5 84 THR A C 1
ATOM 691 O O . THR A 1 84 ? -7.098 17.234 20.094 1 94.5 84 THR A O 1
ATOM 694 N N . ARG A 1 85 ? -7.375 15.07 20.422 1 93.75 85 ARG A N 1
ATOM 695 C CA . ARG A 1 85 ? -6.242 14.938 21.328 1 93.75 85 ARG A CA 1
ATOM 696 C C . ARG A 1 85 ? -4.922 15.109 20.578 1 93.75 85 ARG A C 1
ATOM 698 O O . ARG A 1 85 ? -3.871 15.289 21.203 1 93.75 85 ARG A O 1
ATOM 705 N N . ILE A 1 86 ? -5.043 15.078 19.266 1 92 86 ILE A N 1
ATOM 706 C CA . ILE A 1 86 ? -3.832 15.289 18.469 1 92 86 ILE A CA 1
ATOM 707 C C . ILE A 1 86 ? -4.004 16.516 17.594 1 92 86 ILE A C 1
ATOM 709 O O . ILE A 1 86 ? -3.324 16.656 16.562 1 92 86 ILE A O 1
ATOM 713 N N . GLY A 1 87 ? -5.02 17.312 17.984 1 94.88 87 GLY A N 1
ATOM 714 C CA . GLY A 1 87 ? -5.027 18.641 17.406 1 94.88 87 GLY A CA 1
ATOM 715 C C . GLY A 1 87 ? -6.145 18.859 16.406 1 94.88 87 GLY A C 1
ATOM 716 O O . GLY A 1 87 ? -6.25 19.922 15.805 1 94.88 87 GLY A O 1
ATOM 717 N N . ALA A 1 88 ? -7.02 17.891 16.172 1 96.06 88 ALA A N 1
ATOM 718 C CA . ALA A 1 88 ? -8.125 18.078 15.227 1 96.06 88 ALA A CA 1
ATOM 719 C C . ALA A 1 88 ? -9.18 19.016 15.805 1 96.06 88 ALA A C 1
ATOM 721 O O . ALA A 1 88 ? -9.469 18.984 17 1 96.06 88 ALA A O 1
ATOM 722 N N . PHE A 1 89 ? -9.734 19.891 14.977 1 95.12 89 PHE A N 1
ATOM 723 C CA . PHE A 1 89 ? -10.852 20.781 15.297 1 95.12 89 PHE A CA 1
ATOM 724 C C . PHE A 1 89 ? -11.836 20.844 14.141 1 95.12 89 PHE A C 1
ATOM 726 O O . PHE A 1 89 ? -11.516 20.438 13.023 1 95.12 89 PHE A O 1
ATOM 733 N N . SER A 1 90 ? -13.023 21.266 14.406 1 93.38 90 SER A N 1
ATOM 734 C CA . SER A 1 90 ? -14.07 20.969 13.438 1 93.38 90 SER A CA 1
ATOM 735 C C . SER A 1 90 ? -14.422 22.203 12.609 1 93.38 90 SER A C 1
ATOM 737 O O . SER A 1 90 ? -14.148 23.328 13.016 1 93.38 90 SER A O 1
ATOM 739 N N . ILE A 1 91 ? -14.898 21.922 11.516 1 87.31 91 ILE A N 1
ATOM 740 C CA . ILE A 1 91 ? -15.578 22.906 10.672 1 87.31 91 ILE A CA 1
ATOM 741 C C . ILE A 1 91 ? -16.938 22.359 10.25 1 87.31 91 ILE A C 1
ATOM 743 O O . ILE A 1 91 ? -17.094 21.156 10.031 1 87.31 91 ILE A O 1
ATOM 747 N N . ARG A 1 92 ? -17.938 23.203 10.195 1 83.38 92 ARG A N 1
ATOM 748 C CA . ARG A 1 92 ? -19.234 22.828 9.648 1 83.38 92 ARG A CA 1
ATOM 749 C C . ARG A 1 92 ? -19.375 23.328 8.211 1 83.38 92 ARG A C 1
ATOM 751 O O . ARG A 1 92 ? -19.688 24.484 7.977 1 83.38 92 ARG A O 1
ATOM 758 N N . ARG A 1 93 ? -19.266 22.453 7.258 1 70.31 93 ARG A N 1
ATOM 759 C CA . ARG A 1 93 ? -19.234 22.797 5.84 1 70.31 93 ARG A CA 1
ATOM 760 C C . ARG A 1 93 ? -20.625 23.203 5.348 1 70.31 93 ARG A C 1
ATOM 762 O O . ARG A 1 93 ? -20.75 23.984 4.395 1 70.31 93 ARG A O 1
ATOM 769 N N . LYS A 1 94 ? -21.625 22.609 5.906 1 66.31 94 LYS A N 1
ATOM 770 C CA . LYS A 1 94 ? -22.984 22.797 5.383 1 66.31 94 LYS A CA 1
ATOM 771 C C . LYS A 1 94 ? -23.625 24.062 5.961 1 66.31 94 LYS A C 1
ATOM 773 O O . LYS A 1 94 ? -24.719 24.453 5.543 1 66.31 94 LYS A O 1
ATOM 778 N N . ASP A 1 95 ? -22.953 24.625 6.887 1 63.41 95 ASP A N 1
ATOM 779 C CA . ASP A 1 95 ? -23.516 25.812 7.523 1 63.41 95 ASP A CA 1
ATOM 780 C C . ASP A 1 95 ? -22.797 27.078 7.059 1 63.41 95 ASP A C 1
ATOM 782 O O . ASP A 1 95 ? -21.562 27.141 7.086 1 63.41 95 ASP A O 1
ATOM 786 N N . ALA A 1 96 ? -23.594 27.984 6.379 1 55.41 96 ALA A N 1
ATOM 787 C CA . ALA A 1 96 ? -23.062 29.219 5.781 1 55.41 96 ALA A CA 1
ATOM 788 C C . ALA A 1 96 ? -22.25 30.016 6.793 1 55.41 96 ALA A C 1
ATOM 790 O O . ALA A 1 96 ? -21.281 30.688 6.434 1 55.41 96 ALA A O 1
ATOM 791 N N . THR A 1 97 ? -22.75 30.094 8.062 1 53.38 97 THR A N 1
ATOM 792 C CA . THR A 1 97 ? -22.125 30.953 9.062 1 53.38 97 THR A CA 1
ATOM 793 C C . THR A 1 97 ? -21 30.234 9.781 1 53.38 97 THR A C 1
ATOM 795 O O . THR A 1 97 ? -20.109 30.875 10.352 1 53.38 97 THR A O 1
ATOM 798 N N . SER A 1 98 ? -20.891 28.969 9.82 1 59.91 98 SER A N 1
ATOM 799 C CA . SER A 1 98 ? -20.016 28.094 10.594 1 59.91 98 SER A CA 1
ATOM 800 C C . SER A 1 98 ? -18.594 28.156 10.078 1 59.91 98 SER A C 1
ATOM 802 O O . SER A 1 98 ? -17.641 28.172 10.859 1 59.91 98 SER A O 1
ATOM 804 N N . PRO A 1 99 ? -18.438 28.516 8.883 1 68.25 99 PRO A N 1
ATOM 805 C CA . PRO A 1 99 ? -17.062 28.594 8.414 1 68.25 99 PRO A CA 1
ATOM 806 C C . PRO A 1 99 ? -16.297 29.75 9.055 1 68.25 99 PRO A C 1
ATOM 808 O O . PRO A 1 99 ? -15.078 29.656 9.273 1 68.25 99 PRO A O 1
ATOM 811 N N . VAL A 1 100 ? -17.031 30.672 9.688 1 78.62 100 VAL A N 1
ATOM 812 C CA . VAL A 1 100 ? -16.375 31.859 10.234 1 78.62 100 VAL A CA 1
ATOM 813 C C . VAL A 1 100 ? -15.688 31.5 11.555 1 78.62 100 VAL A C 1
ATOM 815 O O . VAL A 1 100 ? -14.539 31.875 11.781 1 78.62 100 VAL A O 1
ATOM 818 N N . ALA A 1 101 ? -16.375 30.844 12.43 1 86.25 101 ALA A N 1
ATOM 819 C CA . ALA A 1 101 ? -15.82 30.453 13.727 1 86.25 101 ALA A CA 1
ATOM 820 C C . ALA A 1 101 ? -14.586 29.578 13.547 1 86.25 101 ALA A C 1
ATOM 822 O O . ALA A 1 101 ? -13.578 29.781 14.234 1 86.25 101 ALA A O 1
ATOM 823 N N . SER A 1 102 ? -14.641 28.625 12.719 1 89.31 102 SER A N 1
ATOM 824 C CA . SER A 1 102 ? -13.523 27.734 12.469 1 89.31 102 SER A CA 1
ATOM 825 C C . SER A 1 102 ? -12.328 28.484 11.883 1 89.31 102 SER A C 1
ATOM 827 O O . SER A 1 102 ? -11.188 28.219 12.25 1 89.31 102 SER A O 1
ATOM 829 N N . LEU A 1 103 ? -12.625 29.391 11.031 1 87.94 103 LEU A N 1
ATOM 830 C CA . LEU A 1 103 ? -11.578 30.188 10.414 1 87.94 103 LEU A CA 1
ATOM 831 C C . LEU A 1 103 ? -10.883 31.078 11.445 1 87.94 103 LEU A C 1
ATOM 833 O O . LEU A 1 103 ? -9.656 31.219 11.438 1 87.94 103 LEU A O 1
ATOM 837 N N . ARG A 1 104 ? -11.703 31.703 12.281 1 89.88 104 ARG A N 1
ATOM 838 C CA . ARG A 1 104 ? -11.156 32.531 13.352 1 89.88 104 ARG A CA 1
ATOM 839 C C . ARG A 1 104 ? -10.281 31.688 14.289 1 89.88 104 ARG A C 1
ATOM 841 O O . ARG A 1 104 ? -9.195 32.125 14.68 1 89.88 104 ARG A O 1
ATOM 848 N N . TYR A 1 105 ? -10.805 30.578 14.609 1 93.75 105 TYR A N 1
ATOM 849 C CA . TYR A 1 105 ? -10.047 29.672 15.477 1 93.75 105 TYR A CA 1
ATOM 850 C C . TYR A 1 105 ? -8.734 29.266 14.828 1 93.75 105 TYR A C 1
ATOM 852 O O . TYR A 1 105 ? -7.68 29.281 15.469 1 93.75 105 TYR A O 1
ATOM 860 N N . ALA A 1 106 ? -8.75 28.938 13.625 1 93.62 106 ALA A N 1
ATOM 861 C CA . ALA A 1 106 ? -7.543 28.578 12.883 1 93.62 106 ALA A CA 1
ATOM 862 C C . ALA A 1 106 ? -6.535 29.719 12.883 1 93.62 106 ALA A C 1
ATOM 864 O O . ALA A 1 106 ? -5.336 29.5 13.062 1 93.62 106 ALA A O 1
ATOM 865 N N . LYS A 1 107 ? -7.031 30.906 12.695 1 92.06 107 LYS A N 1
ATOM 866 C CA . LYS A 1 107 ? -6.18 32.094 12.711 1 92.06 107 LYS A CA 1
ATOM 867 C C . LYS A 1 107 ? -5.496 32.25 14.07 1 92.06 107 LYS A C 1
ATOM 869 O O . LYS A 1 107 ? -4.309 32.594 14.133 1 92.06 107 LYS A O 1
ATOM 874 N N . GLU A 1 108 ? -6.258 32.094 15.062 1 94.12 108 GLU A N 1
ATOM 875 C CA . GLU A 1 108 ? -5.707 32.188 16.406 1 94.12 108 GLU A CA 1
ATOM 876 C C . GLU A 1 108 ? -4.625 31.125 16.641 1 94.12 108 GLU A C 1
ATOM 878 O O . GLU A 1 108 ? -3.582 31.422 17.234 1 94.12 108 GLU A O 1
ATOM 883 N N . LEU A 1 109 ? -4.898 29.922 16.172 1 94.44 109 LEU A N 1
ATOM 884 C CA . LEU A 1 109 ? -3.928 28.844 16.312 1 94.44 109 LEU A CA 1
ATOM 885 C C . LEU A 1 109 ? -2.631 29.188 15.586 1 94.44 109 LEU A C 1
ATOM 887 O O . LEU A 1 109 ? -1.541 28.891 16.094 1 94.44 109 LEU A O 1
ATOM 891 N N . LEU A 1 110 ? -2.73 29.766 14.469 1 94.38 110 LEU A N 1
ATOM 892 C CA . LEU A 1 110 ? -1.592 30.031 13.602 1 94.38 110 LEU A CA 1
ATOM 893 C C . LEU A 1 110 ? -0.695 31.109 14.203 1 94.38 110 LEU A C 1
ATOM 895 O O . LEU A 1 110 ? 0.438 31.297 13.75 1 94.38 110 LEU A O 1
ATOM 899 N N . ARG A 1 111 ? -1.167 31.797 15.227 1 91.75 111 ARG A N 1
ATOM 900 C CA . ARG A 1 111 ? -0.374 32.812 15.914 1 91.75 111 ARG A CA 1
ATOM 901 C C . ARG A 1 111 ? 0.562 32.188 16.938 1 91.75 111 ARG A C 1
ATOM 903 O O . ARG A 1 111 ? 1.496 32.844 17.406 1 91.75 111 ARG A O 1
ATOM 910 N N . LYS A 1 112 ? 0.303 30.938 17.25 1 91.69 112 LYS A N 1
ATOM 911 C CA . LYS A 1 112 ? 1.149 30.219 18.203 1 91.69 112 LYS A CA 1
ATOM 912 C C . LYS A 1 112 ? 2.502 29.875 17.594 1 91.69 112 LYS A C 1
ATOM 914 O O . LYS A 1 112 ? 2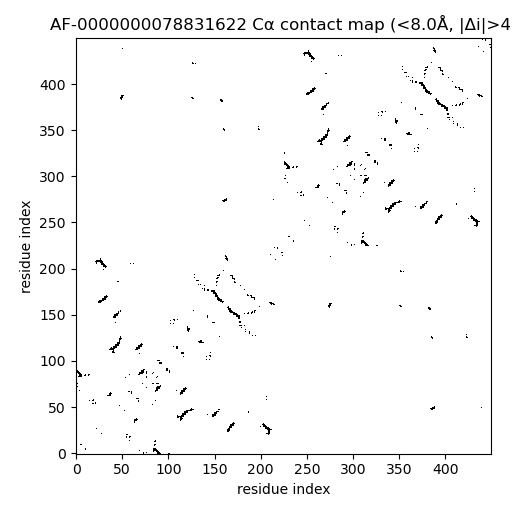.602 29.656 16.375 1 91.69 112 LYS A O 1
ATOM 919 N N . PRO A 1 113 ? 3.465 29.781 18.5 1 90 113 PRO A N 1
ATOM 920 C CA . PRO A 1 113 ? 4.785 29.391 18 1 90 113 PRO A CA 1
ATOM 921 C C . PRO A 1 113 ? 4.789 28 17.375 1 90 113 PRO A C 1
ATOM 923 O O . PRO A 1 113 ? 4.152 27.078 17.891 1 90 113 PRO A O 1
ATOM 926 N N . ARG A 1 114 ? 5.375 27.875 16.25 1 92.81 114 ARG A N 1
ATOM 927 C CA . ARG A 1 114 ? 5.617 26.625 15.547 1 92.81 114 ARG A CA 1
ATOM 928 C C . ARG A 1 114 ? 4.309 26.016 15.055 1 92.81 114 ARG A C 1
ATOM 930 O O . ARG A 1 114 ? 4.266 24.828 14.695 1 92.81 114 ARG A O 1
ATOM 937 N N . ALA A 1 115 ? 3.248 26.781 15.102 1 94.81 115 ALA A N 1
ATOM 938 C CA . ALA A 1 115 ? 1.935 26.234 14.773 1 94.81 115 ALA A CA 1
ATOM 939 C C . ALA A 1 115 ? 1.81 25.953 13.273 1 94.81 115 ALA A C 1
ATOM 941 O O . ALA A 1 115 ? 2.279 26.75 12.453 1 94.81 115 ALA A O 1
ATOM 942 N N . VAL A 1 116 ? 1.226 24.891 12.984 1 96.69 116 VAL A N 1
ATOM 943 C CA . VAL A 1 116 ? 0.849 24.5 11.633 1 96.69 116 VAL A CA 1
ATOM 944 C C . VAL A 1 116 ? -0.61 24.047 11.609 1 96.69 116 VAL A C 1
ATOM 946 O O . VAL A 1 116 ? -1.038 23.266 12.461 1 96.69 116 VAL A O 1
ATOM 949 N N . VAL A 1 117 ? -1.334 24.594 10.719 1 96.94 117 VAL A N 1
ATOM 950 C CA . VAL A 1 117 ? -2.689 24.094 10.484 1 96.94 117 VAL A CA 1
ATOM 951 C C . VAL A 1 117 ? -2.732 23.281 9.195 1 96.94 117 VAL A C 1
ATOM 953 O O . VAL A 1 117 ? -2.377 23.781 8.125 1 96.94 117 VAL A O 1
ATOM 956 N N . PHE A 1 118 ? -3.115 22.031 9.344 1 97.75 118 PHE A N 1
ATOM 957 C CA . PHE A 1 118 ? -3.258 21.125 8.211 1 97.75 118 PHE A CA 1
ATOM 958 C C . PHE A 1 118 ? -4.668 21.188 7.637 1 97.75 118 PHE A C 1
ATOM 960 O O . PHE A 1 118 ? -5.645 21.25 8.383 1 97.75 118 PHE A O 1
ATOM 967 N N . VAL A 1 119 ? -4.715 21.125 6.289 1 96.12 119 VAL A N 1
ATOM 968 C CA . VAL A 1 119 ? -5.988 21.047 5.582 1 96.12 119 VAL A CA 1
ATOM 969 C C . VAL A 1 119 ? -5.891 20.031 4.445 1 96.12 119 VAL A C 1
ATOM 971 O O . VAL A 1 119 ? -4.871 19.969 3.756 1 96.12 119 VAL A O 1
ATOM 974 N N . PHE A 1 120 ? -6.949 19.25 4.316 1 96.81 120 PHE A N 1
ATOM 975 C CA . PHE A 1 120 ? -7.148 18.438 3.127 1 96.81 120 PHE A CA 1
ATOM 976 C C . PHE A 1 120 ? -8.18 19.062 2.197 1 96.81 120 PHE A C 1
ATOM 978 O O . PHE A 1 120 ? -9.375 18.812 2.328 1 96.81 120 PHE A O 1
ATOM 985 N N . PRO A 1 121 ? -7.668 19.766 1.246 1 96.38 121 PRO A N 1
ATOM 986 C CA . PRO A 1 121 ? -8.594 20.562 0.445 1 96.38 121 PRO A CA 1
ATOM 987 C C . PRO A 1 121 ? -9.562 19.703 -0.368 1 96.38 121 PRO A C 1
ATOM 989 O O . PRO A 1 121 ? -10.57 20.203 -0.867 1 96.38 121 PRO A O 1
ATOM 992 N N . GLU A 1 122 ? -9.242 18.453 -0.541 1 94.5 122 GLU A N 1
ATOM 993 C CA . GLU A 1 122 ? -10.156 17.578 -1.254 1 94.5 122 GLU A CA 1
ATOM 994 C C . GLU A 1 122 ? -11.445 17.359 -0.456 1 94.5 122 GLU A C 1
ATOM 996 O O . GLU A 1 122 ? -12.492 17.062 -1.029 1 94.5 122 GLU A O 1
ATOM 1001 N N . GLY A 1 123 ? -11.398 17.359 0.837 1 89.5 123 GLY A N 1
ATOM 1002 C CA . GLY A 1 123 ? -12.555 17.266 1.723 1 89.5 123 GLY A CA 1
ATOM 1003 C C . GLY A 1 123 ? -13 15.828 1.969 1 89.5 123 GLY A C 1
ATOM 1004 O O . GLY A 1 123 ? -13.828 15.57 2.848 1 89.5 123 GLY A O 1
ATOM 1005 N N . GLU A 1 124 ? -12.516 14.914 1.134 1 87.44 124 GLU A N 1
ATOM 1006 C CA . GLU A 1 124 ? -12.828 13.492 1.246 1 87.44 124 GLU A CA 1
ATOM 1007 C C . GLU A 1 124 ? -11.656 12.641 0.778 1 87.44 124 GLU A C 1
ATOM 1009 O O . GLU A 1 124 ? -10.766 13.125 0.079 1 87.44 124 GLU A O 1
ATOM 1014 N N . HIS A 1 125 ? -11.766 11.484 1.228 1 88.62 125 HIS A N 1
ATOM 1015 C CA . HIS A 1 125 ? -10.742 10.562 0.746 1 88.62 125 HIS A CA 1
ATOM 1016 C C . HIS A 1 125 ? -10.906 10.289 -0.746 1 88.62 125 HIS A C 1
ATOM 1018 O O . HIS A 1 125 ? -12.016 10.031 -1.217 1 88.62 125 HIS A O 1
ATOM 1024 N N . ARG A 1 126 ? -9.883 10.414 -1.413 1 88.69 126 ARG A N 1
ATOM 1025 C CA . ARG A 1 126 ? -9.82 10.047 -2.824 1 88.69 126 ARG A CA 1
ATOM 1026 C C . ARG A 1 126 ? -8.641 9.117 -3.1 1 88.69 126 ARG A C 1
ATOM 1028 O O . ARG A 1 126 ? -7.609 9.211 -2.436 1 88.69 126 ARG A O 1
ATOM 1035 N N . PRO A 1 127 ? -8.828 8.227 -4.094 1 86 127 PRO A N 1
ATOM 1036 C CA . PRO A 1 127 ? -7.691 7.363 -4.434 1 86 127 PRO A CA 1
ATOM 1037 C C . PRO A 1 127 ? -6.445 8.148 -4.832 1 86 127 PRO A C 1
ATOM 1039 O O . PRO A 1 127 ? -6.547 9.156 -5.539 1 86 127 PRO A O 1
ATOM 1042 N N . PHE A 1 128 ? -5.391 7.695 -4.34 1 89 128 PHE A N 1
ATOM 1043 C CA . PHE A 1 128 ? -4.141 8.375 -4.648 1 89 128 PHE A CA 1
ATOM 1044 C C . PHE A 1 128 ? -3.854 8.328 -6.145 1 89 128 PHE A C 1
ATOM 1046 O O . PHE A 1 128 ? -4.031 7.289 -6.785 1 89 128 PHE A O 1
ATOM 1053 N N . GLY A 1 129 ? -3.445 9.422 -6.703 1 82.38 129 GLY A N 1
ATOM 1054 C CA . GLY A 1 129 ? -2.951 9.469 -8.07 1 82.38 129 GLY A CA 1
ATOM 1055 C C . GLY A 1 129 ? -4.012 9.875 -9.07 1 82.38 129 GLY A C 1
ATOM 1056 O O . GLY A 1 129 ? -3.711 10.109 -10.25 1 82.38 129 GLY A O 1
ATOM 1057 N N . VAL A 1 130 ? -5.199 9.953 -8.68 1 86 130 VAL A N 1
ATOM 1058 C CA . VAL A 1 130 ? -6.262 10.375 -9.586 1 86 130 VAL A CA 1
ATOM 1059 C C . VAL A 1 130 ? -6.207 11.891 -9.773 1 86 130 VAL A C 1
ATOM 1061 O O . VAL A 1 130 ? -6.328 12.648 -8.805 1 86 130 VAL A O 1
ATOM 1064 N N . LEU A 1 131 ? -6.062 12.312 -11 1 91.06 131 LEU A N 1
ATOM 1065 C CA . LEU A 1 131 ? -6.004 13.727 -11.367 1 91.06 131 LEU A CA 1
ATOM 1066 C C . LEU A 1 131 ? -7.051 14.055 -12.422 1 91.06 131 LEU A C 1
ATOM 1068 O O . LEU A 1 131 ? -7.422 13.203 -13.227 1 91.06 131 LEU A O 1
ATOM 1072 N N . PRO A 1 132 ? -7.543 15.367 -12.492 1 94.69 132 PRO A N 1
ATOM 1073 C CA . PRO A 1 132 ? -7.176 16.469 -11.586 1 94.69 132 PRO A CA 1
ATOM 1074 C C . PRO A 1 132 ? -7.793 16.312 -10.195 1 94.69 132 PRO A C 1
ATOM 1076 O O . PRO A 1 132 ? -8.844 15.68 -10.047 1 94.69 132 PRO A O 1
ATOM 1079 N N . LEU A 1 133 ? -7.113 16.859 -9.211 1 95.69 133 LEU A N 1
ATOM 1080 C CA . LEU A 1 133 ? -7.656 16.859 -7.859 1 95.69 133 LEU A CA 1
ATOM 1081 C C . LEU A 1 133 ? -8.891 17.766 -7.77 1 95.69 133 LEU A C 1
ATOM 1083 O O . LEU A 1 133 ? -8.953 18.797 -8.438 1 95.69 133 LEU A O 1
ATOM 1087 N N . ARG A 1 134 ? -9.836 17.375 -7.027 1 94.56 134 ARG A N 1
ATOM 1088 C CA . ARG A 1 134 ? -10.984 18.203 -6.688 1 94.56 134 ARG A CA 1
ATOM 1089 C C . ARG A 1 134 ? -10.789 18.891 -5.336 1 94.56 134 ARG A C 1
ATOM 1091 O O . ARG A 1 134 ? -10.852 18.234 -4.293 1 94.56 134 ARG A O 1
ATOM 1098 N N . LEU A 1 135 ? -10.633 20.203 -5.406 1 96 135 LEU A N 1
ATOM 1099 C CA . LEU A 1 135 ? -10.328 20.922 -4.18 1 96 135 LEU A CA 1
ATOM 1100 C C . LEU A 1 135 ? -11.484 21.844 -3.787 1 96 135 LEU A C 1
ATOM 1102 O O . LEU A 1 135 ? -12.125 22.438 -4.652 1 96 135 LEU A O 1
ATOM 1106 N N . GLU A 1 136 ? -11.672 21.953 -2.559 1 91.75 136 GLU A N 1
ATOM 1107 C CA . GLU A 1 136 ? -12.672 22.875 -2.018 1 91.75 136 GLU A CA 1
ATOM 1108 C C . GLU A 1 136 ? -12.062 24.234 -1.714 1 91.75 136 GLU A C 1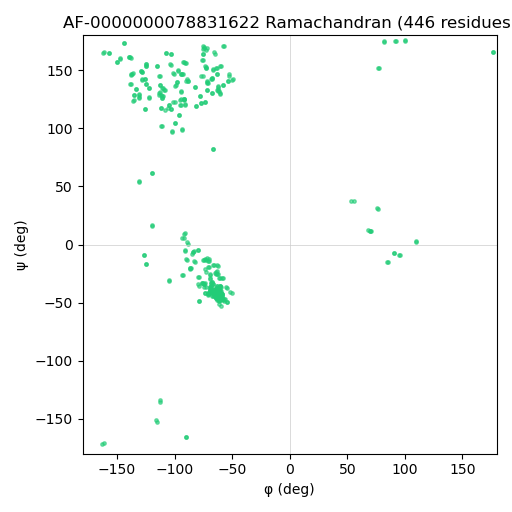
ATOM 1110 O O . GLU A 1 136 ? -10.883 24.328 -1.381 1 91.75 136 GLU A O 1
ATOM 1115 N N . ARG A 1 137 ? -12.891 25.234 -1.678 1 89.5 137 ARG A N 1
ATOM 1116 C CA . ARG A 1 137 ? -12.453 26.625 -1.594 1 89.5 137 ARG A CA 1
ATOM 1117 C C . ARG A 1 137 ? -11.969 26.969 -0.186 1 89.5 137 ARG A C 1
ATOM 1119 O O . ARG A 1 137 ? -11.32 28 0.024 1 89.5 137 ARG A O 1
ATOM 1126 N N . GLY A 1 138 ? -12.234 26.172 0.712 1 87.38 138 GLY A N 1
ATOM 1127 C CA . GLY A 1 138 ? -11.891 26.422 2.104 1 87.38 138 GLY A CA 1
ATOM 1128 C C . GLY A 1 138 ? -10.414 26.703 2.314 1 87.38 138 GLY A C 1
ATOM 1129 O O . GLY A 1 138 ? -10.055 27.562 3.133 1 87.38 138 GLY A O 1
ATOM 1130 N N . VAL A 1 139 ? -9.602 26.047 1.581 1 92.44 139 VAL A N 1
ATOM 1131 C CA . VAL A 1 139 ? -8.164 26.219 1.749 1 92.44 139 VAL A CA 1
ATOM 1132 C C . VAL A 1 139 ? -7.77 27.641 1.343 1 92.44 139 VAL A C 1
ATOM 1134 O O . VAL A 1 139 ? -6.953 28.281 2.012 1 92.44 139 VAL A O 1
ATOM 1137 N N . GLU A 1 140 ? -8.336 28.125 0.285 1 93.69 140 GLU A N 1
ATOM 1138 C CA . GLU A 1 140 ? -8.07 29.484 -0.187 1 93.69 140 GLU A CA 1
ATOM 1139 C C . GLU A 1 140 ? -8.539 30.516 0.829 1 93.69 140 GLU A C 1
ATOM 1141 O O . GLU A 1 140 ? -7.812 31.469 1.133 1 93.69 140 GLU A O 1
ATOM 1146 N N . LEU A 1 141 ? -9.695 30.359 1.333 1 90.12 141 LEU A N 1
ATOM 1147 C CA . LEU A 1 141 ? -10.266 31.297 2.305 1 90.12 141 LEU A CA 1
ATOM 1148 C C . LEU A 1 141 ? -9.43 31.328 3.58 1 90.12 141 LEU A C 1
ATOM 1150 O O . LEU A 1 141 ? -9.125 32.406 4.098 1 90.12 141 LEU A O 1
ATOM 1154 N N . LEU A 1 142 ? -9.094 30.188 4.023 1 91.31 142 LEU A N 1
ATOM 1155 C CA . LEU A 1 142 ? -8.281 30.094 5.234 1 91.31 142 LEU A CA 1
ATOM 1156 C C . LEU A 1 142 ? -6.934 30.781 5.039 1 91.31 142 LEU A C 1
ATOM 1158 O O . LEU A 1 142 ? -6.465 31.516 5.918 1 91.31 142 LEU A O 1
ATOM 1162 N N . ALA A 1 143 ? -6.336 30.547 3.953 1 94.25 143 ALA A N 1
ATOM 1163 C CA . ALA A 1 143 ? -5.051 31.172 3.645 1 94.25 143 ALA A CA 1
ATOM 1164 C C . ALA A 1 143 ? -5.168 32.688 3.596 1 94.25 143 ALA A C 1
ATOM 1166 O O . ALA A 1 143 ? -4.316 33.406 4.129 1 94.25 143 ALA A O 1
ATOM 1167 N N . ARG A 1 144 ? -6.207 33.125 3.006 1 91.94 144 ARG A N 1
ATOM 1168 C CA . ARG A 1 144 ? -6.414 34.562 2.846 1 91.94 144 ARG A CA 1
ATOM 1169 C C . ARG A 1 144 ? -6.629 35.25 4.195 1 91.94 144 ARG A C 1
ATOM 1171 O O . ARG A 1 144 ? -6.074 36.312 4.453 1 91.94 144 ARG A O 1
ATOM 1178 N N . VAL A 1 145 ? -7.383 34.625 4.988 1 88.81 145 VAL A N 1
ATOM 1179 C CA . VAL A 1 145 ? -7.746 35.219 6.273 1 88.81 145 VAL A CA 1
ATOM 1180 C C . VAL A 1 145 ? -6.555 35.188 7.223 1 88.81 145 VAL A C 1
ATOM 1182 O O . VAL A 1 145 ? -6.344 36.094 8.016 1 88.81 145 VAL A O 1
ATOM 1185 N N . SER A 1 146 ? -5.789 34.125 7.145 1 91.44 146 SER A N 1
ATOM 1186 C CA . SER A 1 146 ? -4.68 33.938 8.078 1 91.44 146 SER A CA 1
ATOM 1187 C C . SER A 1 146 ? -3.418 34.625 7.578 1 91.44 146 SER A C 1
ATOM 1189 O O . SER A 1 146 ? -2.5 34.875 8.359 1 91.44 146 SER A O 1
ATOM 1191 N N . LYS A 1 147 ? -3.293 34.906 6.328 1 92.81 147 LYS A N 1
ATOM 1192 C CA . LYS A 1 147 ? -2.182 35.625 5.691 1 92.81 147 LYS A CA 1
ATOM 1193 C C . LYS A 1 147 ? -0.853 34.938 6 1 92.81 147 LYS A C 1
ATOM 1195 O O . LYS A 1 147 ? 0.144 35.594 6.281 1 92.81 147 LYS A O 1
ATOM 1200 N N . VAL A 1 148 ? -0.904 33.625 6.031 1 93 148 VAL A N 1
ATOM 1201 C CA . VAL A 1 148 ? 0.292 32.844 6.344 1 93 148 VAL A CA 1
ATOM 1202 C C . VAL A 1 148 ? 0.796 32.156 5.086 1 93 148 VAL A C 1
ATOM 1204 O O . VAL A 1 148 ? 0.074 32.031 4.09 1 93 148 VAL A O 1
ATOM 1207 N N . GLU A 1 149 ? 2.029 31.688 5.18 1 95.62 149 GLU A N 1
ATOM 1208 C CA . GLU A 1 149 ? 2.602 30.891 4.098 1 95.62 149 GLU A CA 1
ATOM 1209 C C . GLU A 1 149 ? 1.889 29.547 3.971 1 95.62 149 GLU A C 1
ATOM 1211 O O . GLU A 1 149 ? 1.501 28.953 4.977 1 95.62 149 GLU A O 1
ATOM 1216 N N . CYS A 1 150 ? 1.743 29.125 2.707 1 97.62 150 CYS A N 1
ATOM 1217 C CA . CYS A 1 150 ? 1.095 27.859 2.398 1 97.62 150 CYS A CA 1
ATOM 1218 C C . CYS A 1 150 ? 2.102 26.844 1.862 1 97.62 150 CYS A C 1
ATOM 1220 O O . CYS A 1 150 ? 2.947 27.188 1.033 1 97.62 150 CYS A O 1
ATOM 1222 N N . LEU A 1 151 ? 2.068 25.656 2.326 1 98 151 LEU A N 1
ATOM 1223 C CA . LEU A 1 151 ? 3.018 24.609 1.946 1 98 151 LEU A CA 1
ATOM 1224 C C . LEU A 1 151 ? 2.289 23.375 1.453 1 98 151 LEU A C 1
ATOM 1226 O O . LEU A 1 151 ? 1.583 22.719 2.223 1 98 151 LEU A O 1
ATOM 1230 N N . PRO A 1 152 ? 2.453 22.969 0.193 1 98.62 152 PRO A N 1
ATOM 1231 C CA . PRO A 1 152 ? 1.885 21.703 -0.279 1 98.62 152 PRO A CA 1
ATOM 1232 C C . PRO A 1 152 ? 2.752 20.5 0.074 1 98.62 152 PRO A C 1
ATOM 1234 O O . PRO A 1 152 ? 3.977 20.547 -0.079 1 98.62 152 PRO A O 1
ATOM 1237 N N . ILE A 1 153 ? 2.145 19.484 0.534 1 98.56 153 ILE A N 1
ATOM 1238 C CA . ILE A 1 153 ? 2.791 18.203 0.755 1 98.56 153 ILE A CA 1
ATOM 1239 C C . ILE A 1 153 ? 1.919 17.078 0.188 1 98.56 153 ILE A C 1
ATOM 1241 O O . ILE A 1 153 ? 0.698 17.094 0.359 1 98.56 153 ILE A O 1
ATOM 1245 N N . ALA A 1 154 ? 2.504 16.172 -0.527 1 98.44 154 ALA A N 1
ATOM 1246 C CA . ALA A 1 154 ? 1.786 14.969 -0.953 1 98.44 154 ALA A CA 1
ATOM 1247 C C . ALA A 1 154 ? 2.139 13.773 -0.07 1 98.44 154 ALA A C 1
ATOM 1249 O O . ALA A 1 154 ? 3.27 13.664 0.41 1 98.44 154 ALA A O 1
ATOM 1250 N N . VAL A 1 155 ? 1.218 12.922 0.128 1 97.94 155 VAL A N 1
ATOM 1251 C CA . VAL A 1 155 ? 1.433 11.695 0.889 1 97.94 155 VAL A CA 1
ATOM 1252 C C . VAL A 1 155 ? 1.028 10.484 0.048 1 97.94 155 VAL A C 1
ATOM 1254 O O . VAL A 1 155 ? 0.013 10.523 -0.652 1 97.94 155 VAL A O 1
ATOM 1257 N N . ARG A 1 156 ? 1.806 9.422 0.075 1 96.5 156 ARG A N 1
ATOM 1258 C CA . ARG A 1 156 ? 1.54 8.148 -0.584 1 96.5 156 ARG A CA 1
ATOM 1259 C C . ARG A 1 156 ? 1.843 6.977 0.344 1 96.5 156 ARG A C 1
ATOM 1261 O O . ARG A 1 156 ? 2.912 6.926 0.955 1 96.5 156 ARG A O 1
ATOM 1268 N N . TYR A 1 157 ? 0.85 6.168 0.524 1 95.94 157 TYR A N 1
ATOM 1269 C CA . TYR A 1 157 ? 1.024 4.895 1.217 1 95.94 157 TYR A CA 1
ATOM 1270 C C . TYR A 1 157 ? 1.258 3.762 0.226 1 95.94 157 TYR A C 1
ATOM 1272 O O . TYR A 1 157 ? 0.449 3.543 -0.68 1 95.94 157 TYR A O 1
ATOM 1280 N N . GLY A 1 158 ? 2.344 3.041 0.383 1 91.88 158 GLY A N 1
ATOM 1281 C CA . GLY A 1 158 ? 2.551 2.016 -0.626 1 91.88 158 GLY A CA 1
ATOM 1282 C C . GLY A 1 158 ? 3.525 0.937 -0.191 1 91.88 158 GLY A C 1
ATOM 1283 O O . GLY A 1 158 ? 4.184 1.068 0.843 1 91.88 158 GLY A O 1
ATOM 1284 N N . PHE A 1 159 ? 3.477 -0.149 -0.972 1 91.75 159 PHE A N 1
ATOM 1285 C CA . PHE A 1 159 ? 4.391 -1.273 -0.808 1 91.75 159 PHE A CA 1
ATOM 1286 C C . PHE A 1 159 ? 5.527 -1.198 -1.819 1 91.75 159 PHE A C 1
ATOM 1288 O O . PHE A 1 159 ? 5.312 -0.849 -2.98 1 91.75 159 PHE A O 1
ATOM 1295 N N . PHE A 1 160 ? 6.621 -1.447 -1.361 1 87.5 160 PHE A N 1
ATOM 1296 C CA . PHE A 1 160 ? 7.758 -1.721 -2.234 1 87.5 160 PHE A CA 1
ATOM 1297 C C . PHE A 1 160 ? 8.195 -3.174 -2.109 1 87.5 160 PHE A C 1
ATOM 1299 O O . PHE A 1 160 ? 7.367 -4.086 -2.137 1 87.5 160 PHE A O 1
ATOM 1306 N N . GLU A 1 161 ? 9.406 -3.531 -2.01 1 83.81 161 GLU A N 1
ATOM 1307 C CA . GLU A 1 161 ? 9.852 -4.922 -2.061 1 83.81 161 GLU A CA 1
ATOM 1308 C C . GLU A 1 161 ? 9.719 -5.594 -0.697 1 83.81 161 GLU A C 1
ATOM 1310 O O . GLU A 1 161 ? 9.875 -6.809 -0.583 1 83.81 161 GLU A O 1
ATOM 1315 N N . HIS A 1 162 ? 9.359 -4.855 0.313 1 86.5 162 HIS A N 1
ATOM 1316 C CA . HIS A 1 162 ? 9.383 -5.379 1.675 1 86.5 162 HIS A CA 1
ATOM 1317 C C . HIS A 1 162 ? 7.98 -5.734 2.154 1 86.5 162 HIS A C 1
ATOM 1319 O O . HIS A 1 162 ? 6.988 -5.309 1.557 1 86.5 162 HIS A O 1
ATOM 1325 N N . GLU A 1 163 ? 7.93 -6.492 3.199 1 90.31 163 GLU A N 1
ATOM 1326 C CA . GLU A 1 163 ? 6.684 -6.945 3.807 1 90.31 163 GLU A CA 1
ATOM 1327 C C . GLU A 1 163 ? 5.859 -5.77 4.316 1 90.31 163 GLU A C 1
ATOM 1329 O O . GLU A 1 163 ? 4.648 -5.703 4.086 1 90.31 163 GLU A O 1
ATOM 1334 N N . ARG A 1 164 ? 6.559 -4.871 4.992 1 93.56 164 ARG A N 1
ATOM 1335 C CA . ARG A 1 164 ? 5.859 -3.719 5.551 1 93.56 164 ARG A CA 1
ATOM 1336 C C . ARG A 1 164 ? 5.801 -2.572 4.547 1 93.56 164 ARG A C 1
ATOM 1338 O O . ARG A 1 164 ? 6.77 -2.318 3.828 1 93.56 164 ARG A O 1
ATOM 1345 N N . PRO A 1 165 ? 4.66 -1.89 4.512 1 94.94 165 PRO A N 1
ATOM 1346 C CA . PRO A 1 165 ? 4.543 -0.748 3.602 1 94.94 165 PRO A CA 1
ATOM 1347 C C . PRO A 1 165 ? 5.301 0.482 4.098 1 94.94 165 PRO A C 1
ATOM 1349 O O . PRO A 1 165 ? 5.719 0.527 5.258 1 94.94 165 PRO A O 1
ATOM 1352 N N . ASP A 1 166 ? 5.516 1.411 3.232 1 96 166 ASP A N 1
ATOM 1353 C CA . ASP A 1 166 ? 6.172 2.686 3.5 1 96 166 ASP A CA 1
ATOM 1354 C C . ASP A 1 166 ? 5.211 3.855 3.301 1 96 166 ASP A C 1
ATOM 1356 O O . ASP A 1 166 ? 4.227 3.736 2.568 1 96 166 ASP A O 1
ATOM 1360 N N . VAL A 1 167 ? 5.48 4.914 3.994 1 97.5 167 VAL A N 1
ATOM 1361 C CA . VAL A 1 167 ? 4.801 6.184 3.76 1 97.5 167 VAL A CA 1
ATOM 1362 C C . VAL A 1 167 ? 5.781 7.191 3.166 1 97.5 167 VAL A C 1
ATOM 1364 O O . VAL A 1 167 ? 6.8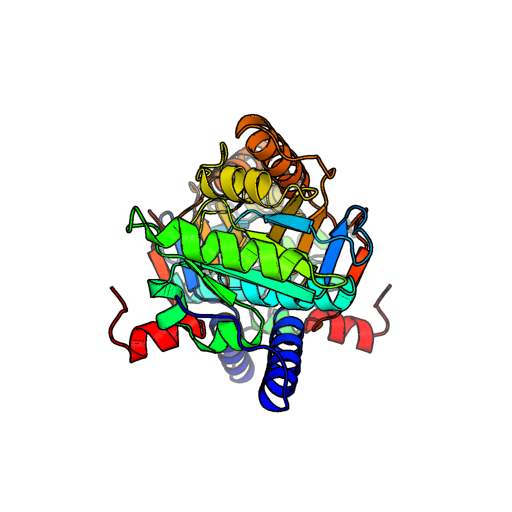4 7.449 3.74 1 97.5 167 VAL A O 1
ATOM 1367 N N . LEU A 1 168 ? 5.41 7.762 2.041 1 97.69 168 LEU A N 1
ATOM 1368 C CA . LEU A 1 168 ? 6.246 8.75 1.362 1 97.69 168 LEU A CA 1
ATOM 1369 C C . LEU A 1 168 ? 5.594 10.125 1.394 1 97.69 168 LEU A C 1
ATOM 1371 O O . LEU A 1 168 ? 4.387 10.25 1.178 1 97.69 168 LEU A O 1
ATOM 1375 N N . LEU A 1 169 ? 6.379 11.094 1.651 1 98.31 169 LEU A N 1
ATOM 1376 C CA . LEU A 1 169 ? 5.945 12.484 1.583 1 98.31 169 LEU A CA 1
ATOM 1377 C C . LEU A 1 169 ? 6.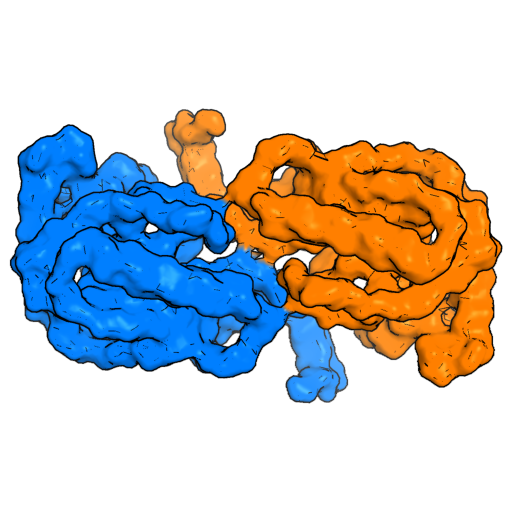801 13.273 0.598 1 98.31 169 LEU A C 1
ATOM 1379 O O . LEU A 1 169 ? 8.023 13.117 0.571 1 98.31 169 LEU A O 1
ATOM 1383 N N . GLU A 1 170 ? 6.195 14.039 -0.212 1 98.25 170 GLU A N 1
ATOM 1384 C CA . GLU A 1 170 ? 6.84 15.016 -1.09 1 98.25 170 GLU A CA 1
ATOM 1385 C C . GLU A 1 170 ? 6.516 16.438 -0.664 1 98.25 170 GLU A C 1
ATOM 1387 O O . GLU A 1 170 ? 5.352 16.844 -0.668 1 98.25 170 GLU A O 1
ATOM 1392 N N . VAL A 1 171 ? 7.527 17.156 -0.291 1 98.25 171 VAL A N 1
ATOM 1393 C CA . VAL A 1 171 ? 7.348 18.531 0.154 1 98.25 171 VAL A CA 1
ATOM 1394 C C . VAL A 1 171 ? 7.492 19.484 -1.033 1 98.25 171 VAL A C 1
ATOM 1396 O O . VAL A 1 171 ? 8.492 19.438 -1.753 1 98.25 171 VAL A O 1
ATOM 1399 N N . GLY A 1 172 ? 6.48 20.281 -1.219 1 98.19 172 GLY A N 1
ATOM 1400 C CA . GLY A 1 172 ? 6.512 21.234 -2.314 1 98.19 172 GLY A CA 1
ATOM 1401 C C . GLY A 1 172 ? 7.105 22.578 -1.922 1 98.19 172 GLY A C 1
ATOM 1402 O O . GLY A 1 172 ? 7.758 22.688 -0.883 1 98.19 172 GLY A O 1
ATOM 1403 N N . THR A 1 173 ? 6.875 23.547 -2.791 1 96.25 173 THR A N 1
ATOM 1404 C CA . THR A 1 173 ? 7.387 24.891 -2.582 1 96.25 173 THR A CA 1
ATOM 1405 C C . THR A 1 173 ? 6.363 25.75 -1.849 1 96.25 173 THR A C 1
ATOM 1407 O O . THR A 1 173 ? 5.211 25.859 -2.277 1 96.25 173 THR A O 1
ATOM 1410 N N . PRO A 1 174 ? 6.809 26.297 -0.746 1 96.56 174 PRO A N 1
ATOM 1411 C CA . PRO A 1 174 ? 5.879 27.219 -0.08 1 96.56 174 PRO A CA 1
ATOM 1412 C C . PRO A 1 174 ? 5.484 28.406 -0.961 1 96.56 174 PRO A C 1
ATOM 1414 O O . PRO A 1 174 ? 6.25 28.797 -1.844 1 96.56 174 PRO A O 1
ATOM 1417 N N . HIS A 1 175 ? 4.312 28.953 -0.702 1 97.19 175 HIS A N 1
ATOM 1418 C CA . HIS A 1 175 ? 3.822 30.125 -1.426 1 97.19 175 HIS A CA 1
ATOM 1419 C C . HIS A 1 175 ? 2.912 30.984 -0.547 1 97.19 175 HIS A C 1
ATOM 1421 O O . HIS A 1 175 ? 2.342 30.484 0.427 1 97.19 175 HIS A O 1
ATOM 1427 N N . PRO A 1 176 ? 2.779 32.25 -0.876 1 96.81 176 PRO A N 1
ATOM 1428 C CA . PRO A 1 176 ? 1.803 33.062 -0.161 1 96.81 176 PRO A CA 1
ATOM 1429 C C . PRO A 1 176 ? 0.36 32.719 -0.523 1 96.81 176 PRO A C 1
ATOM 1431 O O . PRO A 1 176 ? 0.122 31.938 -1.443 1 96.81 176 PRO A O 1
ATOM 1434 N N . PRO A 1 177 ? -0.538 33.281 0.292 1 97.19 177 PRO A N 1
ATOM 1435 C CA . PRO A 1 177 ? -1.933 33.062 -0.105 1 97.19 177 PRO A CA 1
ATOM 1436 C C . PRO A 1 177 ? -2.201 33.469 -1.55 1 97.19 177 PRO A C 1
ATOM 1438 O O . PRO A 1 177 ? -1.564 34.406 -2.059 1 97.19 177 PRO A O 1
ATOM 1441 N N . GLY A 1 178 ? -3.076 32.781 -2.182 1 95.44 178 GLY A N 1
ATOM 1442 C CA . GLY A 1 178 ? -3.393 33.031 -3.578 1 95.44 178 GLY A CA 1
ATOM 1443 C C . GLY A 1 178 ? -4.711 32.406 -4.012 1 95.44 178 GLY A C 1
ATOM 1444 O O . GLY A 1 178 ? -5.492 31.953 -3.176 1 95.44 178 GLY A O 1
ATOM 1445 N N . ASP A 1 179 ? -4.93 32.469 -5.316 1 95.62 179 ASP A N 1
ATOM 1446 C CA . ASP A 1 179 ? -6.168 31.906 -5.836 1 95.62 179 ASP A CA 1
ATOM 1447 C C . ASP A 1 179 ? -6.102 30.375 -5.867 1 95.62 179 ASP A C 1
ATOM 1449 O O . ASP A 1 179 ? -5.039 29.797 -5.637 1 95.62 179 ASP A O 1
ATOM 1453 N N . MET A 1 180 ? -7.238 29.859 -6.145 1 96.44 180 MET A N 1
ATOM 1454 C CA . MET A 1 180 ? -7.359 28.406 -6.098 1 96.44 180 MET A CA 1
ATOM 1455 C C . MET A 1 180 ? -6.371 27.75 -7.059 1 96.44 180 MET A C 1
ATOM 1457 O O . MET A 1 180 ? -5.867 26.656 -6.785 1 96.44 180 MET A O 1
ATOM 1461 N N . SER A 1 181 ? -6.023 28.406 -8.102 1 97.19 181 SER A N 1
ATOM 1462 C CA . SER A 1 181 ? -5.121 27.844 -9.102 1 97.19 181 SER A CA 1
ATOM 1463 C C . SER A 1 181 ? -3.744 27.562 -8.516 1 97.19 181 SER A C 1
ATOM 1465 O O . SER A 1 181 ? -3.084 26.594 -8.891 1 97.19 181 SER A O 1
ATOM 1467 N N . VAL A 1 182 ? -3.303 28.406 -7.609 1 97.81 182 VAL A N 1
ATOM 1468 C CA . VAL A 1 182 ? -2 28.219 -6.973 1 97.81 182 VAL A CA 1
ATOM 1469 C C . VAL A 1 182 ? -2.014 26.969 -6.105 1 97.81 182 VAL A C 1
ATOM 1471 O O . VAL A 1 182 ? -1.061 26.188 -6.117 1 97.81 182 VAL A O 1
ATOM 1474 N N . PHE A 1 183 ? -3.084 26.719 -5.426 1 98.19 183 PHE A N 1
ATOM 1475 C CA . PHE A 1 183 ? -3.229 25.547 -4.574 1 98.19 183 PHE A CA 1
ATOM 1476 C C . PHE A 1 183 ? -3.332 24.266 -5.414 1 98.19 183 PHE A C 1
ATOM 1478 O O . PHE A 1 183 ? -2.721 23.25 -5.086 1 98.19 183 PHE A O 1
ATOM 1485 N N . GLN A 1 184 ? -4.098 24.406 -6.461 1 98.12 184 GLN A N 1
ATOM 1486 C CA . GLN A 1 184 ? -4.266 23.281 -7.371 1 98.12 184 GLN A CA 1
ATOM 1487 C C . GLN A 1 184 ? -2.926 22.844 -7.969 1 98.12 184 GLN A C 1
ATOM 1489 O O . GLN A 1 184 ? -2.559 21.672 -7.902 1 98.12 184 GLN A O 1
ATOM 1494 N N . GLU A 1 185 ? -2.266 23.797 -8.508 1 98.06 185 GLU A N 1
ATOM 1495 C CA . GLU A 1 185 ? -0.986 23.516 -9.156 1 98.06 185 GLU A CA 1
ATOM 1496 C C . GLU A 1 185 ? 0.043 23.016 -8.148 1 98.06 185 GLU A C 1
ATOM 1498 O O . GLU A 1 185 ? 0.784 22.062 -8.43 1 98.06 185 GLU A O 1
ATOM 1503 N N . GLY A 1 186 ? 0.133 23.641 -7.027 1 98 186 GLY A N 1
ATOM 1504 C CA . GLY A 1 186 ? 1.078 23.25 -5.996 1 98 186 GLY A CA 1
ATOM 1505 C C . GLY A 1 186 ? 0.899 21.812 -5.535 1 98 186 GLY A C 1
ATOM 1506 O O . GLY A 1 186 ? 1.862 21.047 -5.492 1 98 186 GLY A O 1
ATOM 1507 N N . LEU A 1 187 ? -0.335 21.453 -5.25 1 98.31 187 LEU A N 1
ATOM 1508 C CA . LEU A 1 187 ? -0.598 20.125 -4.727 1 98.31 187 LEU A CA 1
ATOM 1509 C C . LEU A 1 187 ? -0.453 19.078 -5.824 1 98.31 187 LEU A C 1
ATOM 1511 O O . LEU A 1 187 ? 0.13 18.016 -5.598 1 98.31 187 LEU A O 1
ATOM 1515 N N . GLU A 1 188 ? -0.949 19.375 -7.02 1 98.38 188 GLU A N 1
ATOM 1516 C CA . GLU A 1 188 ? -0.882 18.391 -8.102 1 98.38 188 GLU A CA 1
ATOM 1517 C C . GLU A 1 188 ? 0.562 18.141 -8.523 1 98.38 188 GLU A C 1
ATOM 1519 O O . GLU A 1 188 ? 0.913 17.016 -8.898 1 98.38 188 GLU A O 1
ATOM 1524 N N . THR A 1 189 ? 1.37 19.172 -8.453 1 98.19 189 THR A N 1
ATOM 1525 C CA . THR A 1 189 ? 2.781 19 -8.789 1 98.19 189 THR A CA 1
ATOM 1526 C C . THR A 1 189 ? 3.438 17.984 -7.871 1 98.19 189 THR A C 1
ATOM 1528 O O . THR A 1 189 ? 4.105 17.062 -8.344 1 98.19 189 THR A O 1
ATOM 1531 N N . VAL A 1 190 ? 3.211 18.062 -6.645 1 98.19 190 VAL A N 1
ATOM 1532 C CA . VAL A 1 190 ? 3.871 17.172 -5.707 1 98.19 190 VAL A CA 1
ATOM 1533 C C . VAL A 1 190 ? 3.217 15.789 -5.762 1 98.19 190 VAL A C 1
ATOM 1535 O O . VAL A 1 190 ? 3.889 14.766 -5.594 1 98.19 190 VAL A O 1
ATOM 1538 N N . VAL A 1 191 ? 1.928 15.688 -6.016 1 97.56 191 VAL A N 1
ATOM 1539 C CA . VAL A 1 191 ? 1.262 14.398 -6.164 1 97.56 191 VAL A CA 1
ATOM 1540 C C . VAL A 1 191 ? 1.817 13.664 -7.387 1 97.56 191 VAL A C 1
ATOM 1542 O O . VAL A 1 191 ? 2.109 12.469 -7.324 1 97.56 191 VAL A O 1
ATOM 1545 N N . ARG A 1 192 ? 1.994 14.406 -8.477 1 96.75 192 ARG A N 1
ATOM 1546 C CA . ARG A 1 192 ? 2.549 13.812 -9.695 1 96.75 192 ARG A CA 1
ATOM 1547 C C . ARG A 1 192 ? 3.963 13.297 -9.453 1 96.75 192 ARG A C 1
ATOM 1549 O O . ARG A 1 192 ? 4.309 12.203 -9.891 1 96.75 192 ARG A O 1
ATOM 1556 N N . ARG A 1 193 ? 4.754 14.078 -8.789 1 96.06 193 ARG A N 1
ATOM 1557 C CA . ARG A 1 193 ? 6.125 13.68 -8.492 1 96.06 193 ARG A CA 1
ATOM 1558 C C . ARG A 1 193 ? 6.148 12.414 -7.637 1 96.06 193 ARG A C 1
ATOM 1560 O O . ARG A 1 193 ? 6.938 11.5 -7.891 1 96.06 193 ARG A O 1
ATOM 1567 N N . LEU A 1 194 ? 5.312 12.422 -6.656 1 95.62 194 LEU A N 1
ATOM 1568 C CA . LEU A 1 194 ? 5.281 11.281 -5.742 1 95.62 194 LEU A CA 1
ATOM 1569 C C . LEU A 1 194 ? 4.738 10.039 -6.441 1 95.62 194 LEU A C 1
ATOM 1571 O O . LEU A 1 194 ? 5.195 8.922 -6.172 1 95.62 194 LEU A O 1
ATOM 1575 N N . ALA A 1 195 ? 3.756 10.211 -7.348 1 91.88 195 ALA A N 1
ATOM 1576 C CA . ALA A 1 195 ? 3.15 9.102 -8.086 1 91.88 195 ALA A CA 1
ATOM 1577 C C . ALA A 1 195 ? 4.176 8.406 -8.977 1 91.88 195 ALA A C 1
ATOM 1579 O O . ALA A 1 195 ? 4.055 7.215 -9.258 1 91.88 195 ALA A O 1
ATOM 1580 N N . ALA A 1 196 ? 5.238 9.086 -9.344 1 90.06 196 ALA A N 1
ATOM 1581 C CA . ALA A 1 196 ? 6.234 8.57 -10.273 1 90.06 196 ALA A CA 1
ATOM 1582 C C . ALA A 1 196 ? 7.352 7.84 -9.531 1 90.06 196 ALA A C 1
ATOM 1584 O O . ALA A 1 196 ? 8.227 7.234 -10.156 1 90.06 196 ALA A O 1
ATOM 1585 N N . VAL A 1 197 ? 7.328 7.875 -8.273 1 91.69 197 VAL A N 1
ATOM 1586 C CA . VAL A 1 197 ? 8.406 7.309 -7.469 1 91.69 197 VAL A CA 1
ATOM 1587 C C . VAL A 1 197 ? 8.352 5.781 -7.535 1 91.69 197 VAL A C 1
ATOM 1589 O O . VAL A 1 197 ? 7.293 5.184 -7.324 1 91.69 197 VAL A O 1
ATOM 1592 N N . THR A 1 198 ? 9.492 5.156 -7.758 1 87.5 198 THR A N 1
ATOM 1593 C CA . THR A 1 198 ? 9.57 3.701 -7.84 1 87.5 198 THR A CA 1
ATOM 1594 C C . THR A 1 198 ? 10.633 3.164 -6.887 1 87.5 198 THR A C 1
ATOM 1596 O O . THR A 1 198 ? 10.828 1.95 -6.793 1 87.5 198 THR A O 1
ATOM 1599 N N . SER A 1 199 ? 11.398 4.074 -6.324 1 86.69 199 SER A N 1
ATOM 1600 C CA . SER A 1 199 ? 12.422 3.711 -5.352 1 86.69 199 SER A CA 1
ATOM 1601 C C . SER A 1 199 ? 12.547 4.766 -4.258 1 86.69 199 SER A C 1
ATOM 1603 O O . SER A 1 199 ? 11.969 5.848 -4.363 1 86.69 199 SER A O 1
ATOM 1605 N N . MET A 1 200 ? 13.32 4.492 -3.273 1 90.5 200 MET A N 1
ATOM 1606 C CA . MET A 1 200 ? 13.445 5.398 -2.137 1 90.5 200 MET A CA 1
ATOM 1607 C C . MET A 1 200 ? 14.586 6.387 -2.35 1 90.5 200 MET A C 1
ATOM 1609 O O . MET A 1 200 ? 14.938 7.137 -1.438 1 90.5 200 MET A O 1
ATOM 1613 N N . GLU A 1 201 ? 15.094 6.379 -3.539 1 90.56 201 GLU A N 1
ATOM 1614 C CA . GLU A 1 201 ? 16.172 7.32 -3.826 1 90.56 201 GLU A CA 1
ATOM 1615 C C . GLU A 1 201 ? 15.695 8.766 -3.672 1 90.56 201 GLU A C 1
ATOM 1617 O O . GLU A 1 201 ? 14.625 9.125 -4.164 1 90.56 201 GLU A O 1
ATOM 1622 N N . GLY A 1 202 ? 16.469 9.578 -2.973 1 95.25 202 GLY A N 1
ATOM 1623 C CA . GLY A 1 202 ? 16.141 10.977 -2.775 1 95.25 202 GLY A CA 1
ATOM 1624 C C . GLY A 1 202 ? 15.312 11.227 -1.529 1 95.25 202 GLY A C 1
ATOM 1625 O O . GLY A 1 202 ? 15.094 12.375 -1.139 1 95.25 202 GLY A O 1
ATOM 1626 N N . PHE A 1 203 ? 14.922 10.133 -0.954 1 97.25 203 PHE A N 1
ATOM 1627 C CA . PHE A 1 203 ? 14.125 10.273 0.261 1 97.25 203 PHE A CA 1
ATOM 1628 C C . PHE A 1 203 ? 15.008 10.125 1.499 1 97.25 203 PHE A C 1
ATOM 1630 O O . PHE A 1 203 ? 16 9.406 1.475 1 97.25 203 PHE A O 1
ATOM 1637 N N . THR A 1 204 ? 14.672 10.781 2.551 1 97 204 THR A N 1
ATOM 1638 C CA . THR A 1 204 ? 15.273 10.625 3.869 1 97 204 THR A CA 1
ATOM 1639 C C . THR A 1 204 ? 14.281 10.016 4.852 1 97 204 THR A C 1
ATOM 1641 O O . THR A 1 204 ? 13.156 10.492 4.984 1 97 204 THR A O 1
ATOM 1644 N N . ARG A 1 205 ? 14.719 8.984 5.504 1 96.25 205 ARG A N 1
ATOM 1645 C CA . ARG A 1 205 ? 13.852 8.359 6.504 1 96.25 205 ARG A CA 1
ATOM 1646 C C . ARG A 1 205 ? 13.766 9.227 7.758 1 96.25 205 ARG A C 1
ATOM 1648 O O . ARG A 1 205 ? 14.773 9.492 8.406 1 96.25 205 ARG A O 1
ATOM 1655 N N . ARG A 1 206 ? 12.562 9.586 8.102 1 96.56 206 ARG A N 1
ATOM 1656 C CA . ARG A 1 206 ? 12.383 10.469 9.25 1 96.56 206 ARG A CA 1
ATOM 1657 C C . ARG A 1 206 ? 11.867 9.703 10.461 1 96.56 206 ARG A C 1
ATOM 1659 O O . ARG A 1 206 ? 12.078 10.109 11.602 1 96.56 206 ARG A O 1
ATOM 1666 N N . VAL A 1 207 ? 11.133 8.695 10.227 1 96.31 207 VAL A N 1
ATOM 1667 C CA . VAL A 1 207 ? 10.641 7.797 11.266 1 96.31 207 VAL A CA 1
ATOM 1668 C C . VAL A 1 207 ? 10.906 6.352 10.859 1 96.31 207 VAL A C 1
ATOM 1670 O O . VAL A 1 207 ? 10.562 5.938 9.75 1 96.31 207 VAL A O 1
ATOM 1673 N N . SER A 1 208 ? 11.516 5.602 11.656 1 94.94 208 SER A N 1
ATOM 1674 C CA . SER A 1 208 ? 11.742 4.18 11.422 1 94.94 208 SER A CA 1
ATOM 1675 C C . SER A 1 208 ? 10.656 3.332 12.086 1 94.94 208 SER A C 1
ATOM 1677 O O . SER A 1 208 ? 10.281 3.584 13.234 1 94.94 208 SER A O 1
ATOM 1679 N N . GLY A 1 209 ? 10.117 2.424 11.336 1 94.12 209 GLY A N 1
ATOM 1680 C CA . GLY A 1 209 ? 9.102 1.533 11.867 1 94.12 209 GLY A CA 1
ATOM 1681 C C . GLY A 1 209 ? 9.531 0.08 11.898 1 94.12 209 GLY A C 1
ATOM 1682 O O . GLY A 1 209 ? 10.719 -0.217 12.078 1 94.12 209 GLY A O 1
ATOM 1683 N N . ALA A 1 210 ? 8.539 -0.792 11.82 1 88.25 210 ALA A N 1
ATOM 1684 C CA . ALA A 1 210 ? 8.766 -2.227 11.969 1 88.25 210 ALA A CA 1
ATOM 1685 C C . ALA A 1 210 ? 9.398 -2.809 10.703 1 88.25 210 ALA A C 1
ATOM 1687 O O . ALA A 1 210 ? 9.109 -2.361 9.594 1 88.25 210 ALA A O 1
ATOM 1688 N N . ARG A 1 211 ? 10.266 -3.779 10.93 1 83.56 211 ARG A N 1
ATOM 1689 C CA . ARG A 1 211 ? 10.852 -4.555 9.836 1 83.56 211 ARG A CA 1
ATOM 1690 C C . ARG A 1 211 ? 10.047 -5.824 9.578 1 83.56 211 ARG A C 1
ATOM 1692 O O . ARG A 1 211 ? 9.477 -6.406 10.5 1 83.56 211 ARG A O 1
ATOM 1699 N N . GLY A 1 212 ? 10.016 -6.18 8.375 1 79.38 212 GLY A N 1
ATOM 1700 C CA . GLY A 1 212 ? 9.344 -7.418 8.023 1 79.38 212 GLY A CA 1
ATOM 1701 C C . GLY A 1 212 ? 10.125 -8.656 8.406 1 79.38 212 GLY A C 1
ATOM 1702 O O . GLY A 1 212 ? 11.273 -8.555 8.844 1 79.38 212 GLY A O 1
ATOM 1703 N N . VAL A 1 213 ? 9.477 -9.781 8.32 1 71.38 213 VAL A N 1
ATOM 1704 C CA . VAL A 1 213 ? 10.055 -11.07 8.695 1 71.38 213 VAL A CA 1
ATOM 1705 C C . VAL A 1 213 ? 11.328 -11.32 7.898 1 71.38 213 VAL A C 1
ATOM 1707 O O . VAL A 1 213 ? 12.359 -11.695 8.461 1 71.38 213 VAL A O 1
ATOM 1710 N N . ALA A 1 214 ? 11.234 -11.078 6.602 1 71.75 214 ALA A N 1
ATOM 1711 C CA . ALA A 1 214 ? 12.398 -11.32 5.75 1 71.75 214 ALA A CA 1
ATOM 1712 C C . ALA A 1 214 ? 13.57 -10.438 6.156 1 71.75 214 ALA A C 1
ATOM 1714 O O . ALA A 1 214 ? 14.719 -10.883 6.184 1 71.75 214 ALA A O 1
ATOM 1715 N N . GLU A 1 215 ? 13.32 -9.234 6.43 1 74.62 215 GLU A N 1
ATOM 1716 C CA . GLU A 1 215 ? 14.367 -8.297 6.836 1 74.62 215 GLU A CA 1
ATOM 1717 C C . GLU A 1 215 ? 15.023 -8.742 8.141 1 74.62 215 GLU A C 1
ATOM 1719 O O . GLU A 1 215 ? 16.25 -8.656 8.289 1 74.62 215 GLU A O 1
ATOM 1724 N N . ARG A 1 216 ? 14.18 -9.227 8.984 1 69.88 216 ARG A N 1
ATOM 1725 C CA . ARG A 1 216 ? 14.703 -9.703 10.258 1 69.88 216 ARG A CA 1
ATOM 1726 C C . ARG A 1 216 ? 15.539 -10.969 10.062 1 69.88 216 ARG A C 1
ATOM 1728 O O . ARG A 1 216 ? 16.578 -11.133 10.688 1 69.88 216 ARG A O 1
ATOM 1735 N N . TRP A 1 217 ? 15.008 -11.781 9.141 1 68 217 TRP A N 1
ATOM 1736 C CA . TRP A 1 217 ? 15.711 -13.023 8.836 1 68 217 TRP A CA 1
ATOM 1737 C C . TRP A 1 217 ? 17.062 -12.734 8.188 1 68 217 TRP A C 1
ATOM 1739 O O . TRP A 1 217 ? 18.078 -13.328 8.562 1 68 217 TRP A O 1
ATOM 1749 N N . ASP A 1 218 ? 17.109 -11.828 7.25 1 70.31 218 ASP A N 1
ATOM 1750 C CA . ASP A 1 218 ? 18.344 -11.469 6.57 1 70.31 218 ASP A CA 1
ATOM 1751 C C . ASP A 1 218 ? 19.344 -10.836 7.543 1 70.31 218 ASP A C 1
ATOM 1753 O O . ASP A 1 218 ? 20.547 -11.086 7.457 1 70.31 218 ASP A O 1
ATOM 1757 N N . ALA A 1 219 ? 18.812 -10.023 8.461 1 65.88 219 ALA A N 1
ATOM 1758 C CA . ALA A 1 219 ? 19.656 -9.414 9.484 1 65.88 219 ALA A CA 1
ATOM 1759 C C . ALA A 1 219 ? 20.266 -10.477 10.383 1 65.88 219 ALA A C 1
ATOM 1761 O O . ALA A 1 219 ? 21.453 -10.391 10.734 1 65.88 219 ALA A O 1
ATOM 1762 N N . ALA A 1 220 ? 19.484 -11.461 10.688 1 66.06 220 ALA A N 1
ATOM 1763 C CA . ALA A 1 220 ? 19.953 -12.531 11.562 1 66.06 220 ALA A CA 1
ATOM 1764 C C . ALA A 1 220 ? 21.016 -13.383 10.867 1 66.06 220 ALA A C 1
ATOM 1766 O O . ALA A 1 220 ? 21.938 -13.875 11.516 1 66.06 220 ALA A O 1
ATOM 1767 N N . ARG A 1 221 ? 20.906 -13.445 9.539 1 67.75 221 ARG A N 1
ATOM 1768 C CA . ARG A 1 221 ? 21.859 -14.273 8.805 1 67.75 221 ARG A CA 1
ATOM 1769 C C . ARG A 1 221 ? 23.062 -13.445 8.328 1 67.75 221 ARG A C 1
ATOM 1771 O O . ARG A 1 221 ? 23.984 -13.984 7.711 1 67.75 221 ARG A O 1
ATOM 1778 N N . GLY A 1 222 ? 23.094 -12.18 8.758 1 59.81 222 GLY A N 1
ATOM 1779 C CA . GLY A 1 222 ? 24.188 -11.312 8.336 1 59.81 222 GLY A CA 1
ATOM 1780 C C . GLY A 1 222 ? 24.125 -10.93 6.871 1 59.81 222 GLY A C 1
ATOM 1781 O O . GLY A 1 222 ? 25.141 -10.648 6.25 1 59.81 222 GLY A O 1
ATOM 1782 N N . LEU A 1 223 ? 23.109 -11.172 6.223 1 51.81 223 LEU A N 1
ATOM 1783 C CA . LEU A 1 223 ? 22.969 -10.898 4.797 1 51.81 223 LEU A CA 1
ATOM 1784 C C . LEU A 1 223 ? 22.453 -9.484 4.559 1 51.81 223 LEU A C 1
ATOM 1786 O O . LEU A 1 223 ? 22.203 -9.102 3.416 1 51.81 223 LEU A O 1
ATOM 1790 N N . ALA A 1 224 ? 22.219 -8.727 5.586 1 47.5 224 ALA A N 1
ATOM 1791 C CA . ALA A 1 224 ? 21.734 -7.355 5.441 1 47.5 224 ALA A CA 1
ATOM 1792 C C . ALA A 1 224 ? 22.797 -6.469 4.793 1 47.5 224 ALA A C 1
ATOM 1794 O O . ALA A 1 224 ? 23.875 -6.262 5.355 1 47.5 224 ALA A O 1
ATOM 1795 N N . SER A 1 225 ? 22.938 -6.469 3.398 1 37.22 225 SER A N 1
ATOM 1796 C CA . SER A 1 225 ? 23.875 -5.457 2.924 1 37.22 225 SER A CA 1
ATOM 1797 C C . SER A 1 225 ? 23.406 -4.051 3.287 1 37.22 225 SER A C 1
ATOM 1799 O O . SER A 1 225 ? 22.203 -3.789 3.338 1 37.22 225 SER A O 1
ATOM 1801 N N . MET B 1 1 ? 19.078 -29.438 -7.215 1 88.12 1 MET B N 1
ATOM 1802 C CA . MET B 1 1 ? 17.75 -28.844 -7.293 1 88.12 1 MET B CA 1
ATOM 1803 C C . MET B 1 1 ? 16.969 -29.062 -6 1 88.12 1 MET B C 1
ATOM 1805 O O . MET B 1 1 ? 17.031 -30.141 -5.406 1 88.12 1 MET B O 1
ATOM 1809 N N . ILE B 1 2 ? 16.344 -28.031 -5.473 1 93 2 ILE B N 1
ATOM 1810 C CA . ILE B 1 2 ? 15.469 -28.125 -4.316 1 93 2 ILE B CA 1
ATOM 1811 C C . ILE B 1 2 ? 14.031 -28.375 -4.773 1 93 2 ILE B C 1
ATOM 1813 O O . ILE B 1 2 ? 13.469 -27.578 -5.535 1 93 2 ILE B O 1
ATOM 1817 N N . HIS B 1 3 ? 13.484 -29.516 -4.324 1 95.06 3 HIS B N 1
ATOM 1818 C CA . HIS B 1 3 ? 12.125 -29.859 -4.707 1 95.06 3 HIS B CA 1
ATOM 1819 C C . HIS B 1 3 ? 11.109 -29.297 -3.713 1 95.06 3 HIS B C 1
ATOM 1821 O O . HIS B 1 3 ? 11.453 -29.047 -2.555 1 95.06 3 HIS B O 1
ATOM 1827 N N . ALA B 1 4 ? 9.844 -29.109 -4.188 1 95.5 4 ALA B N 1
ATOM 1828 C CA . ALA B 1 4 ? 8.75 -28.734 -3.297 1 95.5 4 ALA B CA 1
ATOM 1829 C C . ALA B 1 4 ? 8.492 -29.828 -2.254 1 95.5 4 ALA B C 1
ATOM 1831 O O . ALA B 1 4 ? 8.688 -31.016 -2.523 1 95.5 4 ALA B O 1
ATOM 1832 N N . ALA B 1 5 ? 8.109 -29.453 -1.1 1 93.25 5 ALA B N 1
ATOM 1833 C CA . ALA B 1 5 ? 7.855 -30.375 -0.002 1 93.25 5 ALA B CA 1
ATOM 1834 C C . ALA B 1 5 ? 6.504 -30.109 0.651 1 93.25 5 ALA B C 1
ATOM 1836 O O . ALA B 1 5 ? 6.41 -30 1.876 1 93.25 5 ALA B O 1
ATOM 1837 N N . LYS B 1 6 ? 5.453 -30.094 -0.126 1 92.12 6 LYS B N 1
ATOM 1838 C CA . LYS B 1 6 ? 4.105 -29.781 0.343 1 92.12 6 LYS B CA 1
ATOM 1839 C C . LYS B 1 6 ? 3.508 -30.953 1.119 1 92.12 6 LYS B C 1
ATOM 1841 O O . LYS B 1 6 ? 3.957 -32.094 0.979 1 92.12 6 LYS B O 1
ATOM 1846 N N . GLY B 1 7 ? 2.545 -30.688 1.923 1 87.06 7 GLY B N 1
ATOM 1847 C CA . GLY B 1 7 ? 1.738 -31.719 2.555 1 87.06 7 GLY B CA 1
ATOM 1848 C C . GLY B 1 7 ? 2.27 -32.156 3.912 1 87.06 7 GLY B C 1
ATOM 1849 O O . GLY B 1 7 ? 3.162 -31.5 4.465 1 87.06 7 GLY B O 1
ATOM 1850 N N . GLY B 1 8 ? 1.494 -33 4.496 1 89.69 8 GLY B N 1
ATOM 1851 C CA . GLY B 1 8 ? 1.829 -33.438 5.84 1 89.69 8 GLY B CA 1
ATOM 1852 C C . GLY B 1 8 ? 1.395 -32.469 6.922 1 89.69 8 GLY B C 1
ATOM 1853 O O . GLY B 1 8 ? 0.833 -31.422 6.625 1 89.69 8 GLY B O 1
ATOM 1854 N N . PRO B 1 9 ? 1.574 -32.875 8.141 1 89.69 9 PRO B N 1
ATOM 1855 C CA . PRO B 1 9 ? 1.148 -32 9.25 1 89.69 9 PRO B CA 1
ATOM 1856 C C . PRO B 1 9 ? 1.852 -30.656 9.25 1 89.69 9 PRO B C 1
ATOM 1858 O O . PRO B 1 9 ? 1.227 -29.625 9.539 1 89.69 9 PRO B O 1
ATOM 1861 N N . LEU B 1 10 ? 3.066 -30.656 8.883 1 88.5 10 LEU B N 1
ATOM 1862 C CA . LEU B 1 10 ? 3.816 -29.406 8.867 1 88.5 10 LEU B CA 1
ATOM 1863 C C . LEU B 1 10 ? 3.328 -28.5 7.742 1 88.5 10 LEU B C 1
ATOM 1865 O O . LEU B 1 10 ? 3.225 -27.281 7.918 1 88.5 10 LEU B O 1
ATOM 1869 N N . GLY B 1 11 ? 3.098 -29.141 6.625 1 88.56 11 GLY B N 1
ATOM 1870 C CA . GLY B 1 11 ? 2.561 -28.391 5.508 1 88.56 11 GLY B CA 1
ATOM 1871 C C . GLY B 1 11 ? 1.212 -27.75 5.809 1 88.56 11 GLY B C 1
ATOM 1872 O O . GLY B 1 11 ? 0.978 -26.594 5.48 1 88.56 11 GLY B O 1
ATOM 1873 N N . TRP B 1 12 ? 0.44 -28.484 6.559 1 89.62 12 TRP B N 1
ATOM 1874 C CA . TRP B 1 12 ? -0.891 -27.984 6.906 1 89.62 12 TRP B CA 1
ATOM 1875 C C . TRP B 1 12 ? -0.804 -26.828 7.898 1 89.62 12 TRP B C 1
ATOM 1877 O O . TRP B 1 12 ? -1.526 -25.844 7.77 1 89.62 12 TRP B O 1
ATOM 1887 N N . ALA B 1 13 ? 0.057 -27.031 8.836 1 92.31 13 ALA B N 1
ATOM 1888 C CA . ALA B 1 13 ? 0.265 -25.953 9.812 1 92.31 13 ALA B CA 1
ATOM 1889 C C . ALA B 1 13 ? 0.788 -24.688 9.141 1 92.31 13 ALA B C 1
ATOM 1891 O O . ALA B 1 13 ? 0.384 -23.578 9.492 1 92.31 13 ALA B O 1
ATOM 1892 N N . TRP B 1 14 ? 1.613 -24.906 8.188 1 91.19 14 TRP B N 1
ATOM 1893 C CA . TRP B 1 14 ? 2.197 -23.781 7.477 1 91.19 14 TRP B CA 1
ATOM 1894 C C . TRP B 1 14 ? 1.146 -23.062 6.633 1 91.19 14 TRP B C 1
ATOM 1896 O O . TRP B 1 14 ? 1.101 -21.828 6.602 1 91.19 14 TRP B O 1
ATOM 1906 N N . ASP B 1 15 ? 0.295 -23.844 6.027 1 92.56 15 ASP B N 1
ATOM 1907 C CA . ASP B 1 15 ? -0.808 -23.266 5.27 1 92.56 15 ASP B CA 1
ATOM 1908 C C . ASP B 1 15 ? -1.696 -22.406 6.164 1 92.56 15 ASP B C 1
ATOM 1910 O O . ASP B 1 15 ? -2.086 -21.297 5.781 1 92.56 15 ASP B O 1
ATOM 1914 N N . ARG B 1 16 ? -1.969 -22.891 7.336 1 93.19 16 ARG B N 1
ATOM 1915 C CA . ARG B 1 16 ? -2.805 -22.172 8.289 1 93.19 16 ARG B CA 1
ATOM 1916 C C . ARG B 1 16 ? -2.125 -20.875 8.742 1 93.19 16 ARG B C 1
ATOM 1918 O O . ARG B 1 16 ? -2.768 -19.828 8.844 1 93.19 16 ARG B O 1
ATOM 1925 N N . TYR B 1 17 ? -0.87 -21 8.984 1 94.5 17 TYR B N 1
ATOM 1926 C CA . TYR B 1 17 ? -0.103 -19.828 9.406 1 94.5 17 TYR B CA 1
ATOM 1927 C C . TYR B 1 17 ? -0.104 -18.766 8.32 1 94.5 17 TYR B C 1
ATOM 1929 O O . TYR B 1 17 ? -0.32 -17.578 8.609 1 94.5 17 TYR B O 1
ATOM 1937 N N . ILE B 1 18 ? 0.177 -19.156 7.086 1 94.12 18 ILE B N 1
ATOM 1938 C CA . ILE B 1 18 ? 0.224 -18.234 5.965 1 94.12 18 ILE B CA 1
ATOM 1939 C C . ILE B 1 18 ? -1.135 -17.562 5.793 1 94.12 18 ILE B C 1
ATOM 1941 O O . ILE B 1 18 ? -1.21 -16.344 5.578 1 94.12 18 ILE B O 1
ATOM 1945 N N . GLY B 1 19 ? -2.152 -18.359 5.883 1 94.94 19 GLY B N 1
ATOM 1946 C CA . GLY B 1 19 ? -3.492 -17.797 5.812 1 94.94 19 GLY B CA 1
ATOM 1947 C C . GLY B 1 19 ? -3.766 -16.766 6.887 1 94.94 19 GLY B C 1
ATOM 1948 O O . GLY B 1 19 ? -4.297 -15.688 6.602 1 94.94 19 GLY B O 1
ATOM 1949 N N . TRP B 1 20 ? -3.416 -17.078 8.094 1 95.38 20 TRP B N 1
ATOM 1950 C CA . TRP B 1 20 ? -3.6 -16.172 9.219 1 95.38 20 TRP B CA 1
ATOM 1951 C C . TRP B 1 20 ? -2.805 -14.883 9.008 1 95.38 20 TRP B C 1
ATOM 1953 O O . TRP B 1 20 ? -3.32 -13.789 9.219 1 95.38 20 TRP B O 1
ATOM 1963 N N . LYS B 1 21 ? -1.559 -15.07 8.656 1 93.94 21 LYS B N 1
ATOM 1964 C CA . LYS B 1 21 ? -0.684 -13.922 8.453 1 93.94 21 LYS B CA 1
ATOM 1965 C C . LYS B 1 21 ? -1.229 -13 7.367 1 93.94 21 LYS B C 1
ATOM 1967 O O . LYS B 1 21 ? -1.241 -11.773 7.527 1 93.94 21 LYS B O 1
ATOM 1972 N N . PHE B 1 22 ? -1.665 -13.562 6.301 1 95.56 22 PHE B N 1
ATOM 1973 C CA . PHE B 1 22 ? -2.26 -12.789 5.219 1 95.56 22 PHE B CA 1
ATOM 1974 C C . PHE B 1 22 ? -3.496 -12.039 5.703 1 95.56 22 PHE B C 1
ATOM 1976 O O . PHE B 1 22 ? -3.621 -10.828 5.492 1 95.56 22 PHE B O 1
ATOM 1983 N N . ARG B 1 23 ? -4.367 -12.734 6.398 1 95.31 23 ARG B N 1
ATOM 1984 C CA . ARG B 1 23 ? -5.641 -12.164 6.824 1 95.31 23 ARG B CA 1
ATOM 1985 C C . ARG B 1 23 ? -5.434 -11.094 7.891 1 95.31 23 ARG B C 1
ATOM 1987 O O . ARG B 1 23 ? -6.254 -10.18 8.031 1 95.31 23 ARG B O 1
ATOM 1994 N N . SER B 1 24 ? -4.371 -11.211 8.586 1 94.12 24 SER B N 1
ATOM 1995 C CA . SER B 1 24 ? -4.078 -10.211 9.602 1 94.12 24 SER B CA 1
ATOM 1996 C C . SER B 1 24 ? -3.479 -8.945 8.984 1 94.12 24 SER B C 1
ATOM 1998 O O . SER B 1 24 ? -3.641 -7.852 9.523 1 94.12 24 SER B O 1
ATOM 2000 N N . ALA B 1 25 ? -2.826 -9.086 7.895 1 93.88 25 ALA B N 1
ATOM 2001 C CA . ALA B 1 25 ? -2.07 -7.984 7.305 1 93.88 25 ALA B CA 1
ATOM 2002 C C . ALA B 1 25 ? -2.916 -7.219 6.289 1 93.88 25 ALA B C 1
ATOM 2004 O O . ALA B 1 25 ? -2.695 -6.027 6.059 1 93.88 25 ALA B O 1
ATOM 2005 N N . PHE B 1 26 ? -3.875 -7.875 5.699 1 96.62 26 PHE B N 1
ATOM 2006 C CA . PHE B 1 26 ? -4.613 -7.273 4.594 1 96.62 26 PHE B CA 1
ATOM 2007 C C . PHE B 1 26 ? -6.109 -7.285 4.875 1 96.62 26 PHE B C 1
ATOM 2009 O O . PHE B 1 26 ? -6.598 -8.117 5.641 1 96.62 26 PHE B O 1
ATOM 2016 N N . ARG B 1 27 ? -6.828 -6.371 4.25 1 95.19 27 ARG B N 1
ATOM 2017 C CA . ARG B 1 27 ? -8.281 -6.305 4.344 1 95.19 27 ARG B CA 1
ATOM 2018 C C . ARG B 1 27 ? -8.938 -7.402 3.508 1 95.19 27 ARG B C 1
ATOM 2020 O O . ARG B 1 27 ? -10.008 -7.898 3.855 1 95.19 27 ARG B O 1
ATOM 2027 N N . GLY B 1 28 ? -8.227 -7.719 2.371 1 96.5 28 GLY B N 1
ATOM 2028 C CA . GLY B 1 28 ? -8.773 -8.781 1.547 1 96.5 28 GLY B CA 1
ATOM 2029 C C . GLY B 1 28 ? -7.988 -9.016 0.271 1 96.5 28 GLY B C 1
ATOM 2030 O O . GLY B 1 28 ? -7.105 -8.227 -0.074 1 96.5 28 GLY B O 1
ATOM 2031 N N . LEU B 1 29 ? -8.273 -10.133 -0.314 1 97.75 29 LEU B N 1
ATOM 2032 C CA . LEU B 1 29 ? -7.84 -10.469 -1.665 1 97.75 29 LEU B CA 1
ATOM 2033 C C . LEU B 1 29 ? -8.984 -10.312 -2.662 1 97.75 29 LEU B C 1
ATOM 2035 O O . LEU B 1 29 ? -10.008 -10.984 -2.551 1 97.75 29 LEU B O 1
ATOM 2039 N N . TRP B 1 30 ? -8.773 -9.406 -3.555 1 97.94 30 TRP B N 1
ATOM 2040 C CA . TRP B 1 30 ? -9.812 -9.047 -4.523 1 97.94 30 TRP B CA 1
ATOM 2041 C C . TRP B 1 30 ? -9.406 -9.461 -5.934 1 97.94 30 TRP B C 1
ATOM 2043 O O . TRP B 1 30 ? -8.305 -9.133 -6.387 1 97.94 30 TRP B O 1
ATOM 2053 N N . VAL B 1 31 ? -10.328 -10.156 -6.664 1 98.25 31 VAL B N 1
ATOM 2054 C CA . VAL B 1 31 ? -9.992 -10.695 -7.977 1 98.25 31 VAL B CA 1
ATOM 2055 C C . VAL B 1 31 ? -10.961 -10.141 -9.023 1 98.25 31 VAL B C 1
ATOM 2057 O O . VAL B 1 31 ? -12.172 -10.109 -8.805 1 98.25 31 VAL B O 1
ATOM 2060 N N . ARG B 1 32 ? -10.414 -9.594 -10.031 1 98.12 32 ARG B N 1
ATOM 2061 C CA . ARG B 1 32 ? -11.18 -9.242 -11.219 1 98.12 32 ARG B CA 1
ATOM 2062 C C . ARG B 1 32 ? -10.82 -10.164 -12.391 1 98.12 32 ARG B C 1
ATOM 2064 O O . ARG B 1 32 ? -9.641 -10.367 -12.68 1 98.12 32 ARG B O 1
ATOM 2071 N N . GLY B 1 33 ? -11.844 -10.68 -13.07 1 96.06 33 GLY B N 1
ATOM 2072 C CA . GLY B 1 33 ? -11.664 -11.703 -14.086 1 96.06 33 GLY B CA 1
ATOM 2073 C C . GLY B 1 33 ? -11.977 -13.102 -13.586 1 96.06 33 GLY B C 1
ATOM 2074 O O . GLY B 1 33 ? -12.242 -13.297 -12.398 1 96.06 33 GLY B O 1
ATOM 2075 N N . ALA B 1 34 ? -11.922 -14.109 -14.461 1 92.94 34 ALA B N 1
ATOM 2076 C CA . ALA B 1 34 ? -12.305 -15.477 -14.125 1 92.94 34 ALA B CA 1
ATOM 2077 C C . ALA B 1 34 ? -11.07 -16.344 -13.867 1 92.94 34 ALA B C 1
ATOM 2079 O O . ALA B 1 34 ? -10.164 -16.406 -14.695 1 92.94 34 ALA B O 1
ATOM 2080 N N . LEU B 1 35 ? -11.055 -16.891 -12.688 1 93.12 35 LEU B N 1
ATOM 2081 C CA . LEU B 1 35 ? -10.055 -17.922 -12.414 1 93.12 35 LEU B CA 1
ATOM 2082 C C . LEU B 1 35 ? -10.5 -19.266 -12.961 1 93.12 35 LEU B C 1
ATOM 2084 O O . LEU B 1 35 ? -11.555 -19.781 -12.578 1 93.12 35 LEU B O 1
ATOM 2088 N N . PRO B 1 36 ? -9.734 -19.734 -13.812 1 91.44 36 PRO B N 1
ATOM 2089 C CA . PRO B 1 36 ? -10.141 -21.047 -14.336 1 91.44 36 PRO B CA 1
ATOM 2090 C C . PRO B 1 36 ? -10.141 -22.125 -13.258 1 91.44 36 PRO B C 1
ATOM 2092 O O . PRO B 1 36 ? -9.406 -22.031 -12.273 1 91.44 36 PRO B O 1
ATOM 2095 N N . PRO B 1 37 ? -11.016 -23.078 -13.531 1 85.69 37 PRO B N 1
ATOM 2096 C CA . PRO B 1 37 ? -11.023 -24.188 -12.586 1 85.69 37 PRO B CA 1
ATOM 2097 C C . PRO B 1 37 ? -9.719 -24.984 -12.609 1 85.69 37 PRO B C 1
ATOM 2099 O O . PRO B 1 37 ? -8.875 -24.781 -13.484 1 85.69 37 PRO B O 1
ATOM 2102 N N . GLY B 1 38 ? -9.633 -25.797 -11.508 1 77.12 38 GLY B N 1
ATOM 2103 C CA . GLY B 1 38 ? -8.469 -26.672 -11.43 1 77.12 38 GLY B CA 1
ATOM 2104 C C . GLY B 1 38 ? -8.383 -27.656 -12.586 1 77.12 38 GLY B C 1
ATOM 2105 O O . GLY B 1 38 ? -9.391 -28.266 -12.969 1 77.12 38 GLY B O 1
ATOM 2106 N N . GLY B 1 39 ? -7.176 -27.734 -13.25 1 74 39 GLY B N 1
ATOM 2107 C CA . GLY B 1 39 ? -6.84 -28.734 -14.258 1 74 39 GLY B CA 1
ATOM 2108 C C . GLY B 1 39 ? -7.469 -28.438 -15.609 1 74 39 GLY B C 1
ATOM 2109 O O . GLY B 1 39 ? -8.5 -27.781 -15.688 1 74 39 GLY B O 1
ATOM 2110 N N . PRO B 1 40 ? -6.855 -28.875 -16.703 1 82.44 40 PRO B N 1
ATOM 2111 C CA . PRO B 1 40 ? -5.516 -29.453 -16.766 1 82.44 40 PRO B CA 1
ATOM 2112 C C . PRO B 1 40 ? -4.438 -28.516 -16.219 1 82.44 40 PRO B C 1
ATOM 2114 O O . PRO B 1 40 ? -4.723 -27.359 -15.914 1 82.44 40 PRO B O 1
ATOM 2117 N N . GLY B 1 41 ? -3.26 -29.016 -16.062 1 90.94 41 GLY B N 1
ATOM 2118 C CA . GLY B 1 41 ? -2.133 -28.219 -15.609 1 90.94 41 GLY B CA 1
ATOM 2119 C C . GLY B 1 41 ? -1.972 -26.922 -16.391 1 90.94 41 GLY B C 1
ATOM 2120 O O . GLY B 1 41 ? -2.219 -26.875 -17.594 1 90.94 41 GLY B O 1
ATOM 2121 N N . ARG B 1 42 ? -1.595 -25.875 -15.688 1 95.12 42 ARG B N 1
ATOM 2122 C CA . ARG B 1 42 ? -1.455 -24.547 -16.281 1 95.12 42 ARG B CA 1
ATOM 2123 C C . ARG B 1 42 ? -0.207 -23.844 -15.773 1 95.12 42 ARG B C 1
ATOM 2125 O O . ARG B 1 42 ? 0.197 -24.047 -14.625 1 95.12 42 ARG B O 1
ATOM 2132 N N . LEU B 1 43 ? 0.292 -23.109 -16.688 1 96.94 43 LEU B N 1
ATOM 2133 C CA . LEU B 1 43 ? 1.336 -22.156 -16.297 1 96.94 43 LEU B CA 1
ATOM 2134 C C . LEU B 1 43 ? 0.745 -20.797 -16 1 96.94 43 LEU B C 1
ATOM 2136 O O . LEU B 1 43 ? 0.081 -20.203 -16.859 1 96.94 43 LEU B O 1
ATOM 2140 N N . VAL B 1 44 ? 0.913 -20.312 -14.828 1 97.94 44 VAL B N 1
ATOM 2141 C CA . VAL B 1 44 ? 0.45 -18.984 -14.438 1 97.94 44 VAL B CA 1
ATOM 2142 C C . VAL B 1 44 ? 1.647 -18.062 -14.203 1 97.94 44 VAL B C 1
ATOM 2144 O O . VAL B 1 44 ? 2.578 -18.422 -13.477 1 97.94 44 VAL B O 1
ATOM 2147 N N . TYR B 1 45 ? 1.624 -16.953 -14.828 1 98.19 45 TYR B N 1
ATOM 2148 C CA . TYR B 1 45 ? 2.746 -16.031 -14.68 1 98.19 45 TYR B CA 1
ATOM 2149 C C . TYR B 1 45 ? 2.268 -14.656 -14.242 1 98.19 45 TYR B C 1
ATOM 2151 O O . TYR B 1 45 ? 1.178 -14.219 -14.625 1 98.19 45 TYR B O 1
ATOM 2159 N N . LEU B 1 46 ? 3.088 -14.023 -13.367 1 98.31 46 LEU B N 1
ATOM 2160 C CA . LEU B 1 46 ? 2.688 -12.781 -12.711 1 98.31 46 LEU B CA 1
ATOM 2161 C C . LEU B 1 46 ? 3.854 -11.805 -12.633 1 98.31 46 LEU B C 1
ATOM 2163 O O . LEU B 1 46 ? 5.012 -12.203 -12.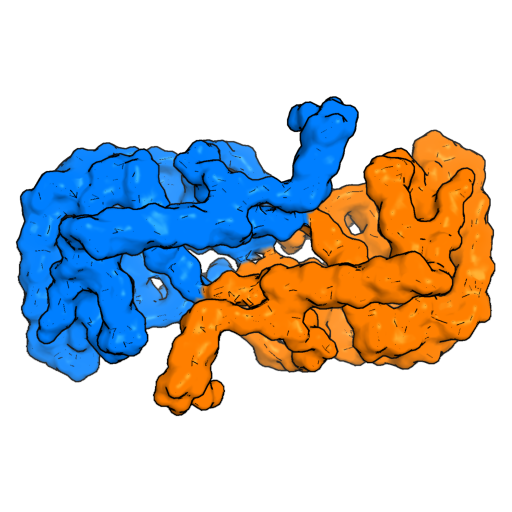773 1 98.31 46 LEU B O 1
ATOM 2167 N N . ASN B 1 47 ? 3.488 -10.484 -12.414 1 96.94 47 ASN B N 1
ATOM 2168 C CA . ASN B 1 47 ? 4.508 -9.531 -11.992 1 96.94 47 ASN B CA 1
ATOM 2169 C C . ASN B 1 47 ? 5.023 -9.844 -10.594 1 96.94 47 ASN B C 1
ATOM 2171 O O . ASN B 1 47 ? 4.332 -10.484 -9.797 1 96.94 47 ASN B O 1
ATOM 2175 N N . HIS B 1 48 ? 6.195 -9.531 -10.297 1 94.69 48 HIS B N 1
ATOM 2176 C CA . HIS B 1 48 ? 6.879 -9.805 -9.039 1 94.69 48 HIS B CA 1
ATOM 2177 C C . HIS B 1 48 ? 7.148 -8.516 -8.273 1 94.69 48 HIS B C 1
ATOM 2179 O O . HIS B 1 48 ? 8.141 -7.828 -8.531 1 94.69 48 HIS B O 1
ATOM 2185 N N . SER B 1 49 ? 6.359 -8.211 -7.25 1 87.81 49 SER B N 1
ATOM 2186 C CA . SER B 1 49 ? 6.469 -6.832 -6.773 1 87.81 49 SER B CA 1
ATOM 2187 C C . SER B 1 49 ? 6.789 -6.785 -5.285 1 87.81 49 SER B C 1
ATOM 2189 O O . SER B 1 49 ? 7.223 -5.75 -4.773 1 87.81 49 SER B O 1
ATOM 2191 N N . ASN B 1 50 ? 6.578 -7.926 -4.602 1 88.88 50 ASN B N 1
ATOM 2192 C CA . ASN B 1 50 ? 6.598 -7.746 -3.152 1 88.88 50 ASN B CA 1
ATOM 2193 C C . ASN B 1 50 ? 6.926 -9.047 -2.432 1 88.88 50 ASN B C 1
ATOM 2195 O O . ASN B 1 50 ? 6.844 -10.133 -3.021 1 88.88 50 ASN B O 1
ATOM 2199 N N . TRP B 1 51 ? 7.27 -8.906 -1.15 1 86.5 51 TRP B N 1
ATOM 2200 C CA . TRP B 1 51 ? 7.539 -10.039 -0.269 1 86.5 51 TRP B CA 1
ATOM 2201 C C . TRP B 1 51 ? 6.309 -10.93 -0.131 1 86.5 51 TRP B C 1
ATOM 2203 O O . TRP B 1 51 ? 6.43 -12.141 0.038 1 86.5 51 TRP B O 1
ATOM 2213 N N . TRP B 1 52 ? 5.164 -10.375 -0.263 1 94 52 TRP B N 1
ATOM 2214 C CA . TRP B 1 52 ? 3.908 -11.07 0.009 1 94 52 TRP B CA 1
ATOM 2215 C C . TRP B 1 52 ? 3.518 -11.969 -1.158 1 94 52 TRP B C 1
ATOM 2217 O O . TRP B 1 52 ? 2.584 -12.766 -1.051 1 94 52 TRP B O 1
ATOM 2227 N N . ASP B 1 53 ? 4.23 -11.961 -2.221 1 94.94 53 ASP B N 1
ATOM 2228 C CA . ASP B 1 53 ? 3.84 -12.664 -3.436 1 94.94 53 ASP B CA 1
ATOM 2229 C C . ASP B 1 53 ? 3.57 -14.141 -3.148 1 94.94 53 ASP B C 1
ATOM 2231 O O . ASP B 1 53 ? 2.529 -14.68 -3.539 1 94.94 53 ASP B O 1
ATOM 2235 N N . GLY B 1 54 ? 4.508 -14.781 -2.453 1 93.19 54 GLY B N 1
ATOM 2236 C CA . GLY B 1 54 ? 4.324 -16.188 -2.131 1 93.19 54 GLY B CA 1
ATOM 2237 C C . GLY B 1 54 ? 3.08 -16.453 -1.303 1 93.19 54 GLY B C 1
ATOM 2238 O O . GLY B 1 54 ? 2.355 -17.422 -1.553 1 93.19 54 GLY B O 1
ATOM 2239 N N . PHE B 1 55 ? 2.789 -15.633 -0.379 1 94.06 55 PHE B N 1
ATOM 2240 C CA . PHE B 1 55 ? 1.619 -15.766 0.482 1 94.06 55 PHE B CA 1
ATOM 2241 C C . PHE B 1 55 ? 0.334 -15.586 -0.317 1 94.06 55 PHE B C 1
ATOM 2243 O O . PHE B 1 55 ? -0.636 -16.312 -0.116 1 94.06 55 PHE B O 1
ATOM 2250 N N . VAL B 1 56 ? 0.383 -14.672 -1.211 1 96.62 56 VAL B N 1
ATOM 2251 C CA . VAL B 1 56 ? -0.784 -14.367 -2.035 1 96.62 56 VAL B CA 1
ATOM 2252 C C . VAL B 1 56 ? -1.07 -15.539 -2.971 1 96.62 56 VAL B C 1
ATOM 2254 O O . VAL B 1 56 ? -2.229 -15.914 -3.176 1 96.62 56 VAL B O 1
ATOM 2257 N N . LEU B 1 57 ? 0.021 -16.156 -3.508 1 96.81 57 LEU B N 1
ATOM 2258 C CA . LEU B 1 57 ? -0.169 -17.328 -4.352 1 96.81 57 LEU B CA 1
ATOM 2259 C C . LEU B 1 57 ? -0.834 -18.453 -3.572 1 96.81 57 LEU B C 1
ATOM 2261 O O . LEU B 1 57 ? -1.682 -19.172 -4.109 1 96.81 57 LEU B O 1
ATOM 2265 N N . ASN B 1 58 ? -0.41 -18.625 -2.342 1 95.56 58 ASN B N 1
ATOM 2266 C CA . ASN B 1 58 ? -1.024 -19.641 -1.487 1 95.56 58 ASN B CA 1
ATOM 2267 C C . ASN B 1 58 ? -2.521 -19.391 -1.316 1 95.56 58 ASN B C 1
ATOM 2269 O O . ASN B 1 58 ? -3.324 -20.312 -1.45 1 95.56 58 ASN B O 1
ATOM 2273 N N . GLN B 1 59 ? -2.906 -18.156 -1.079 1 96.38 59 GLN B N 1
ATOM 2274 C CA . GLN B 1 59 ? -4.316 -17.812 -0.926 1 96.38 59 GLN B CA 1
ATOM 2275 C C . GLN B 1 59 ? -5.078 -18.016 -2.232 1 96.38 59 GLN B C 1
ATOM 2277 O O . GLN B 1 59 ? -6.211 -18.5 -2.229 1 96.38 59 GLN B O 1
ATOM 2282 N N . LEU B 1 60 ? -4.461 -17.609 -3.311 1 95.69 60 LEU B N 1
ATOM 2283 C CA . LEU B 1 60 ? -5.062 -17.781 -4.629 1 95.69 60 LEU B CA 1
ATOM 2284 C C . LEU B 1 60 ? -5.348 -19.25 -4.918 1 95.69 60 LEU B C 1
ATOM 2286 O O . LEU B 1 60 ? -6.426 -19.594 -5.414 1 95.69 60 LEU B O 1
ATOM 2290 N N . CYS B 1 61 ? -4.438 -20.125 -4.59 1 95.25 61 CYS B N 1
ATOM 2291 C CA . CYS B 1 61 ? -4.605 -21.562 -4.805 1 95.25 61 CYS B CA 1
ATOM 2292 C C . CYS B 1 61 ? -5.758 -22.094 -3.969 1 95.25 61 CYS B C 1
ATOM 2294 O O . CYS B 1 61 ? -6.562 -22.891 -4.457 1 95.25 61 CYS B O 1
ATOM 2296 N N . GLN B 1 62 ? -5.816 -21.672 -2.768 1 92 62 GLN B N 1
ATOM 2297 C CA . GLN B 1 62 ? -6.883 -22.125 -1.884 1 92 62 GLN B CA 1
ATOM 2298 C C . GLN B 1 62 ? -8.25 -21.688 -2.408 1 92 62 GLN B C 1
ATOM 2300 O O . GLN B 1 62 ? -9.203 -22.484 -2.395 1 92 62 GLN B O 1
ATOM 2305 N N . THR B 1 63 ? -8.289 -20.562 -2.934 1 91.88 63 THR B N 1
ATOM 2306 C CA . THR B 1 63 ? -9.57 -20.016 -3.385 1 91.88 63 THR B CA 1
ATOM 2307 C C . THR B 1 63 ? -9.961 -20.625 -4.73 1 91.88 63 THR B C 1
ATOM 2309 O O . THR B 1 63 ? -11.148 -20.844 -4.988 1 91.88 63 THR B O 1
ATOM 2312 N N . ALA B 1 64 ? -9.023 -20.875 -5.551 1 93.88 64 ALA B N 1
ATOM 2313 C CA . ALA B 1 64 ? -9.297 -21.375 -6.898 1 93.88 64 ALA B CA 1
ATOM 2314 C C . ALA B 1 64 ? -9.359 -22.891 -6.922 1 93.88 64 ALA B C 1
ATOM 2316 O O . ALA B 1 64 ? -9.727 -23.484 -7.938 1 93.88 64 ALA B O 1
ATOM 2317 N N . GLY B 1 65 ? -8.906 -23.5 -5.867 1 93.5 65 GLY B N 1
ATOM 2318 C CA . GLY B 1 65 ? -8.828 -24.953 -5.844 1 93.5 65 GLY B CA 1
ATOM 2319 C C . GLY B 1 65 ? -7.656 -25.5 -6.641 1 93.5 65 GLY B C 1
ATOM 2320 O O . GLY B 1 65 ? -7.773 -26.531 -7.293 1 93.5 65 GLY B O 1
ATOM 2321 N N . TRP B 1 66 ? -6.594 -24.766 -6.707 1 96.12 66 TRP B N 1
ATOM 2322 C CA . TRP B 1 66 ? -5.398 -25.156 -7.445 1 96.12 66 TRP B CA 1
ATOM 2323 C C . TRP B 1 66 ? -4.398 -25.844 -6.527 1 96.12 66 TRP B C 1
ATOM 2325 O O . TRP B 1 66 ? -4.379 -25.609 -5.32 1 96.12 66 TRP B O 1
ATOM 2335 N N . ASP B 1 67 ? -3.695 -26.766 -7.062 1 96 67 ASP B N 1
ATOM 2336 C CA . ASP B 1 67 ? -2.471 -27.266 -6.453 1 96 67 ASP B CA 1
ATOM 2337 C C . ASP B 1 67 ? -1.245 -26.531 -6.988 1 96 67 ASP B C 1
ATOM 2339 O O . ASP B 1 67 ? -0.713 -26.891 -8.039 1 96 67 ASP B O 1
ATOM 2343 N N . GLY B 1 68 ? -0.779 -25.562 -6.211 1 96.56 68 GLY B N 1
ATOM 2344 C CA . GLY B 1 68 ? 0.157 -24.578 -6.742 1 96.56 68 GLY B CA 1
ATOM 2345 C C . GLY B 1 68 ? 1.604 -24.906 -6.414 1 96.56 68 GLY B C 1
ATOM 2346 O O . GLY B 1 68 ? 1.918 -25.297 -5.289 1 96.56 68 GLY B O 1
ATOM 2347 N N . TYR B 1 69 ? 2.451 -24.688 -7.391 1 96.88 69 TYR B N 1
ATOM 2348 C CA . TYR B 1 69 ? 3.904 -24.75 -7.281 1 96.88 69 TYR B CA 1
ATOM 2349 C C . TYR B 1 69 ? 4.547 -23.484 -7.852 1 96.88 69 TYR B C 1
ATOM 2351 O O . TYR B 1 69 ? 3.994 -22.859 -8.758 1 96.88 69 TYR B O 1
ATOM 2359 N N . CYS B 1 70 ? 5.66 -23.141 -7.297 1 96.69 70 CYS B N 1
ATOM 2360 C CA . CYS B 1 70 ? 6.27 -21.891 -7.75 1 96.69 70 CYS B CA 1
ATOM 2361 C C . CYS B 1 70 ? 7.766 -22.062 -7.965 1 96.69 70 CYS B C 1
ATOM 2363 O O . CYS B 1 70 ? 8.477 -22.531 -7.074 1 96.69 70 CYS B O 1
ATOM 2365 N N . LEU B 1 71 ? 8.195 -21.656 -9.133 1 93.38 71 LEU B N 1
ATOM 2366 C CA . LEU B 1 71 ? 9.617 -21.672 -9.477 1 93.38 71 LEU B CA 1
ATOM 2367 C C . LEU B 1 71 ? 10.344 -20.5 -8.828 1 93.38 71 LEU B C 1
ATOM 2369 O O . LEU B 1 71 ? 9.906 -19.359 -8.945 1 93.38 71 LEU B O 1
ATOM 2373 N N . MET B 1 72 ? 11.461 -20.781 -8.094 1 91.75 72 MET B N 1
ATOM 2374 C CA . MET B 1 72 ? 12.242 -19.766 -7.414 1 91.75 72 MET B CA 1
ATOM 2375 C C . MET B 1 72 ? 13.734 -20 -7.605 1 91.75 72 MET B C 1
ATOM 2377 O O . MET B 1 72 ? 14.18 -21.141 -7.715 1 91.75 72 MET B O 1
ATOM 2381 N N . ASP B 1 73 ? 14.445 -18.891 -7.66 1 89.69 73 ASP B N 1
ATOM 2382 C CA . ASP B 1 73 ? 15.898 -19 -7.699 1 89.69 73 ASP B CA 1
ATOM 2383 C C . ASP B 1 73 ? 16.422 -19.844 -6.535 1 89.69 73 ASP B C 1
ATOM 2385 O O . ASP B 1 73 ? 15.992 -19.656 -5.395 1 89.69 73 ASP B O 1
ATOM 2389 N N . GLU B 1 74 ? 17.422 -20.641 -6.898 1 90.81 74 GLU B N 1
ATOM 2390 C CA . GLU B 1 74 ? 17.859 -21.609 -5.902 1 90.81 74 GLU B CA 1
ATOM 2391 C C . GLU B 1 74 ? 18.5 -20.922 -4.703 1 90.81 74 GLU B C 1
ATOM 2393 O O . GLU B 1 74 ? 18.281 -21.312 -3.559 1 90.81 74 GLU B O 1
ATOM 2398 N N . GLU B 1 75 ? 19.266 -19.953 -4.91 1 88.25 75 GLU B N 1
ATOM 2399 C CA . GLU B 1 75 ? 19.906 -19.25 -3.809 1 88.25 75 GLU B CA 1
ATOM 2400 C C . GLU B 1 75 ? 18.891 -18.594 -2.883 1 88.25 75 GLU B C 1
ATOM 2402 O O . GLU B 1 75 ? 19.016 -18.672 -1.659 1 88.25 75 GLU B O 1
ATOM 2407 N N . ASN B 1 76 ? 17.922 -18.062 -3.457 1 87.56 76 ASN B N 1
ATOM 2408 C CA . ASN B 1 76 ? 16.859 -17.438 -2.668 1 87.56 76 ASN B CA 1
ATOM 2409 C C . ASN B 1 76 ? 16.047 -18.484 -1.901 1 87.56 76 ASN B C 1
ATOM 2411 O O . ASN B 1 76 ? 15.703 -18.281 -0.737 1 87.56 76 ASN B O 1
ATOM 2415 N N . LEU B 1 77 ? 15.789 -19.578 -2.594 1 91.62 77 LEU B N 1
ATOM 2416 C CA . LEU B 1 77 ? 15 -20.609 -1.935 1 91.62 77 LEU B CA 1
ATOM 2417 C C . LEU B 1 77 ? 15.789 -21.25 -0.798 1 91.62 77 LEU B C 1
ATOM 2419 O O . LEU B 1 77 ? 15.211 -21.656 0.213 1 91.62 77 LEU B O 1
ATOM 2423 N N . ARG B 1 78 ? 17.062 -21.344 -0.98 1 90.69 78 ARG B N 1
ATOM 2424 C CA . ARG B 1 78 ? 17.906 -21.828 0.109 1 90.69 78 ARG B CA 1
ATOM 2425 C C . ARG B 1 78 ? 17.812 -20.922 1.325 1 90.69 78 ARG B C 1
ATOM 2427 O O . ARG B 1 78 ? 17.797 -21.391 2.463 1 90.69 78 ARG B O 1
ATOM 2434 N N . ARG B 1 79 ? 17.75 -19.703 1.042 1 87.38 79 ARG B N 1
ATOM 2435 C CA . ARG B 1 79 ? 17.641 -18.703 2.102 1 87.38 79 ARG B CA 1
ATOM 2436 C C . ARG B 1 79 ? 16.281 -18.781 2.785 1 87.38 79 ARG B C 1
ATOM 2438 O O . ARG B 1 79 ? 16.172 -18.594 3.998 1 87.38 79 ARG B O 1
ATOM 2445 N N . TYR B 1 80 ? 15.281 -19.062 1.98 1 88 80 TYR B N 1
ATOM 2446 C CA . TYR B 1 80 ? 13.914 -19.125 2.473 1 88 80 TYR B CA 1
ATOM 2447 C C . TYR B 1 80 ? 13.32 -20.516 2.252 1 88 80 TYR B C 1
ATOM 2449 O O . TYR B 1 80 ? 12.266 -20.656 1.625 1 88 80 TYR B O 1
ATOM 2457 N N . ARG B 1 81 ? 13.867 -21.484 2.818 1 89.19 81 ARG B N 1
ATOM 2458 C CA . ARG B 1 81 ? 13.562 -22.891 2.568 1 89.19 81 ARG B CA 1
ATOM 2459 C C . ARG B 1 81 ? 12.133 -23.219 2.979 1 89.19 81 ARG B C 1
ATOM 2461 O O . ARG B 1 81 ? 11.531 -24.156 2.439 1 89.19 81 ARG B O 1
ATOM 2468 N N . PHE B 1 82 ? 11.586 -22.453 3.912 1 88 82 PHE B N 1
ATOM 2469 C CA . PHE B 1 82 ? 10.234 -22.719 4.387 1 88 82 PHE B CA 1
ATOM 2470 C C . PHE B 1 82 ? 9.219 -22.578 3.256 1 88 82 PHE B C 1
ATOM 2472 O O . PHE B 1 82 ? 8.102 -23.078 3.346 1 88 82 PHE B O 1
ATOM 2479 N N . LEU B 1 83 ? 9.578 -21.906 2.184 1 92.06 83 LEU B N 1
ATOM 2480 C CA . LEU B 1 83 ? 8.68 -21.719 1.051 1 92.06 83 LEU B CA 1
ATOM 2481 C C . LEU B 1 83 ? 8.461 -23.031 0.3 1 92.06 83 LEU B C 1
ATOM 2483 O O . LEU B 1 83 ? 7.492 -23.172 -0.449 1 92.06 83 LEU B O 1
ATOM 2487 N N . THR B 1 84 ? 9.344 -24.062 0.445 1 94.38 84 THR B N 1
ATOM 2488 C CA . THR B 1 84 ? 9.133 -25.375 -0.168 1 94.38 84 THR B CA 1
ATOM 2489 C C . THR B 1 84 ? 7.867 -26.031 0.368 1 94.38 84 THR B C 1
ATOM 2491 O O . THR B 1 84 ? 7.227 -26.812 -0.328 1 94.38 84 THR B O 1
ATOM 2494 N N . ARG B 1 85 ? 7.469 -25.672 1.541 1 93.69 85 ARG B N 1
ATOM 2495 C CA . ARG B 1 85 ? 6.312 -26.266 2.203 1 93.69 85 ARG B CA 1
ATOM 2496 C C . ARG B 1 85 ? 5.012 -25.797 1.566 1 93.69 85 ARG B C 1
ATOM 2498 O O . ARG B 1 85 ? 3.949 -26.375 1.807 1 93.69 85 ARG B O 1
ATOM 2505 N N . ILE B 1 86 ? 5.164 -24.766 0.752 1 91.94 86 ILE B N 1
ATOM 2506 C CA . ILE B 1 86 ? 3.973 -24.281 0.062 1 91.94 86 ILE B CA 1
ATOM 2507 C C . ILE B 1 86 ? 4.168 -24.391 -1.448 1 91.94 86 ILE B C 1
ATOM 2509 O O . ILE B 1 86 ? 3.512 -23.688 -2.219 1 91.94 86 ILE B O 1
ATOM 2513 N N . GLY B 1 87 ? 5.188 -25.203 -1.782 1 94.81 87 GLY B N 1
ATOM 2514 C CA . GLY B 1 87 ? 5.219 -25.625 -3.174 1 94.81 87 GLY B CA 1
ATOM 2515 C C . GLY B 1 87 ? 6.359 -25 -3.959 1 94.81 87 GLY B C 1
ATOM 2516 O O . GLY B 1 87 ? 6.484 -25.234 -5.164 1 94.81 87 GLY B O 1
ATOM 2517 N N . ALA B 1 88 ? 7.227 -24.219 -3.357 1 96 88 ALA B N 1
ATOM 2518 C CA . ALA B 1 88 ? 8.352 -23.625 -4.078 1 96 88 ALA B CA 1
ATOM 2519 C C . ALA B 1 88 ? 9.398 -24.688 -4.418 1 96 88 ALA B C 1
ATOM 2521 O O . ALA B 1 88 ? 9.672 -25.578 -3.611 1 96 88 ALA B O 1
ATOM 2522 N N . PHE B 1 89 ? 9.984 -24.609 -5.605 1 95.12 89 PHE B N 1
ATOM 2523 C CA . PHE B 1 89 ? 11.102 -25.422 -6.055 1 95.12 89 PHE B CA 1
ATOM 2524 C C . PHE B 1 89 ? 12.109 -24.594 -6.832 1 95.12 89 PHE B C 1
ATOM 2526 O O . PHE B 1 89 ? 11.805 -23.484 -7.258 1 95.12 89 PHE B O 1
ATOM 2533 N N . SER B 1 90 ? 13.281 -25.078 -6.957 1 93.31 90 SER B N 1
ATOM 2534 C CA . SER B 1 90 ? 14.352 -24.156 -7.328 1 93.31 90 SER B CA 1
ATOM 2535 C C . SER B 1 90 ? 14.727 -24.312 -8.797 1 93.31 90 SER B C 1
ATOM 2537 O O . SER B 1 90 ? 14.453 -25.344 -9.406 1 93.31 90 SER B O 1
ATOM 2539 N N . ILE B 1 91 ? 15.227 -23.297 -9.281 1 87.19 91 ILE B N 1
ATOM 2540 C CA . ILE B 1 91 ? 15.93 -23.281 -10.555 1 87.19 91 ILE B CA 1
ATOM 2541 C C . ILE B 1 91 ? 17.297 -22.625 -10.383 1 87.19 91 ILE B C 1
ATOM 2543 O O . ILE B 1 91 ? 17.453 -21.688 -9.594 1 87.19 91 ILE B O 1
ATOM 2547 N N . ARG B 1 92 ? 18.297 -23.125 -11.055 1 83.12 92 ARG B N 1
ATOM 2548 C CA . ARG B 1 92 ? 19.609 -22.484 -11.102 1 83.12 92 ARG B CA 1
ATOM 2549 C C . ARG B 1 92 ? 19.781 -21.703 -12.398 1 83.12 92 ARG B C 1
ATOM 2551 O O . ARG B 1 92 ? 20.109 -22.281 -13.438 1 83.12 92 ARG B O 1
ATOM 2558 N N . ARG B 1 93 ? 19.688 -20.422 -12.344 1 70.56 93 ARG B N 1
ATOM 2559 C CA . ARG B 1 93 ? 19.688 -19.562 -13.516 1 70.56 93 ARG B CA 1
ATOM 2560 C C . ARG B 1 93 ? 21.094 -19.453 -14.117 1 70.56 93 ARG B C 1
ATOM 2562 O O . ARG B 1 93 ? 21.25 -19.203 -15.312 1 70.56 93 ARG B O 1
ATOM 2569 N N . LYS B 1 94 ? 22.078 -19.484 -13.273 1 66 94 LYS B N 1
ATOM 2570 C CA . LYS B 1 94 ? 23.453 -19.219 -13.727 1 66 94 LYS B CA 1
ATOM 2571 C C . LYS B 1 94 ? 24.094 -20.469 -14.297 1 66 94 LYS B C 1
ATOM 2573 O O . LYS B 1 94 ? 25.203 -20.406 -14.836 1 66 94 LYS B O 1
ATOM 2578 N N . ASP B 1 95 ? 23.406 -21.531 -14.172 1 62.38 95 ASP B N 1
ATOM 2579 C CA . ASP B 1 95 ? 23.984 -22.781 -14.664 1 62.38 95 ASP B CA 1
ATOM 2580 C C . ASP B 1 95 ? 23.281 -23.25 -15.938 1 62.38 95 ASP B C 1
ATOM 2582 O O . ASP B 1 95 ? 22.047 -23.312 -15.984 1 62.38 95 ASP B O 1
ATOM 2586 N N . ALA B 1 96 ? 24.062 -23.281 -17.078 1 55.06 96 ALA B N 1
ATOM 2587 C CA . ALA B 1 96 ? 23.547 -23.609 -18.406 1 55.06 96 ALA B CA 1
ATOM 2588 C C . ALA B 1 96 ? 22.734 -24.891 -18.391 1 55.06 96 ALA B C 1
ATOM 2590 O O . ALA B 1 96 ? 21.781 -25.047 -19.141 1 55.06 96 ALA B O 1
ATOM 2591 N N . THR B 1 97 ? 23.234 -25.922 -17.641 1 53.03 97 THR B N 1
ATOM 2592 C CA . THR B 1 97 ? 22.609 -27.25 -17.688 1 53.03 97 THR B CA 1
ATOM 2593 C C . THR B 1 97 ? 21.453 -27.328 -16.688 1 53.03 97 THR B C 1
ATOM 2595 O O . THR B 1 97 ? 20.578 -28.188 -16.828 1 53.03 97 THR B O 1
ATOM 2598 N N . SER B 1 98 ? 21.344 -26.531 -15.711 1 59.47 98 SER B N 1
ATOM 2599 C CA . SER B 1 98 ? 20.453 -26.562 -14.555 1 59.47 98 SER B CA 1
ATOM 2600 C C . SER B 1 98 ? 19.031 -26.188 -14.938 1 59.47 98 SER B C 1
ATOM 2602 O O . SER B 1 98 ? 18.078 -26.812 -14.461 1 59.47 98 SER B O 1
ATOM 2604 N N . PRO B 1 99 ? 18.891 -25.531 -16 1 67.5 99 PRO B N 1
ATOM 2605 C CA . PRO B 1 99 ? 17.516 -25.219 -16.375 1 67.5 99 PRO B CA 1
ATOM 2606 C C . PRO B 1 99 ? 16.734 -26.453 -16.844 1 67.5 99 PRO B C 1
ATOM 2608 O O . PRO B 1 99 ? 15.523 -26.547 -16.641 1 67.5 99 PRO B O 1
ATOM 2611 N N . VAL B 1 100 ? 17.469 -27.547 -17.125 1 78.62 100 VAL B N 1
ATOM 2612 C CA . VAL B 1 100 ? 16.812 -28.719 -17.688 1 78.62 100 VAL B CA 1
ATOM 2613 C C . VAL B 1 100 ? 16.094 -29.484 -16.578 1 78.62 100 VAL B C 1
ATOM 2615 O O . VAL B 1 100 ? 14.945 -29.891 -16.734 1 78.62 100 VAL B O 1
ATOM 2618 N N . ALA B 1 101 ? 16.766 -29.734 -15.5 1 86.12 101 ALA B N 1
ATOM 2619 C CA . ALA B 1 101 ? 16.188 -30.469 -14.383 1 86.12 101 ALA B CA 1
ATOM 2620 C C . ALA B 1 101 ? 14.938 -29.766 -13.852 1 86.12 101 ALA B C 1
ATOM 2622 O O . ALA B 1 101 ? 13.922 -30.406 -13.586 1 86.12 101 ALA B O 1
ATOM 2623 N N . SER B 1 102 ? 15.008 -28.516 -13.656 1 89.25 102 SER B N 1
ATOM 2624 C CA . SER B 1 102 ? 13.883 -27.75 -13.148 1 89.25 102 SER B CA 1
ATOM 2625 C C . SER B 1 102 ? 12.711 -27.766 -14.125 1 89.25 102 SER B C 1
ATOM 2627 O O . SER B 1 102 ? 11.555 -27.875 -13.711 1 89.25 102 SER B O 1
ATOM 2629 N N . LEU B 1 103 ? 13.031 -27.719 -15.359 1 87.81 103 LEU B N 1
ATOM 2630 C CA . LEU B 1 103 ? 12 -27.734 -16.391 1 87.81 103 LEU B CA 1
ATOM 2631 C C . LEU B 1 103 ? 11.297 -29.094 -16.422 1 87.81 103 LEU B C 1
ATOM 2633 O O . LEU B 1 103 ? 10.07 -29.156 -16.547 1 87.81 103 LEU B O 1
ATOM 2637 N N . ARG B 1 104 ? 12.102 -30.141 -16.344 1 89.75 104 ARG B N 1
ATOM 2638 C CA . ARG B 1 104 ? 11.539 -31.484 -16.297 1 89.75 104 ARG B CA 1
ATOM 2639 C C . ARG B 1 104 ? 10.648 -31.656 -15.078 1 89.75 104 ARG B C 1
ATOM 2641 O O . ARG B 1 104 ? 9.555 -32.219 -15.172 1 89.75 104 ARG B O 1
ATOM 2648 N N . TYR B 1 105 ? 11.156 -31.203 -14 1 93.69 105 TYR B N 1
ATOM 2649 C CA . TYR B 1 105 ? 10.375 -31.281 -12.766 1 93.69 105 TYR B CA 1
ATOM 2650 C C . TYR B 1 105 ? 9.07 -30.5 -12.898 1 93.69 105 TYR B C 1
ATOM 2652 O O . TYR B 1 105 ? 8.008 -31 -12.523 1 93.69 105 TYR B O 1
ATOM 2660 N N . ALA B 1 106 ? 9.109 -29.391 -13.422 1 93.5 106 ALA B N 1
ATOM 2661 C CA . ALA B 1 106 ? 7.914 -28.578 -13.641 1 93.5 106 ALA B CA 1
ATOM 2662 C C . ALA B 1 106 ? 6.914 -29.297 -14.531 1 93.5 106 ALA B C 1
ATOM 2664 O O . ALA B 1 106 ? 5.707 -29.281 -14.273 1 93.5 106 ALA B O 1
ATOM 2665 N N . LYS B 1 107 ? 7.422 -29.922 -15.555 1 91.94 107 LYS B N 1
ATOM 2666 C CA . LYS B 1 107 ? 6.578 -30.688 -16.469 1 91.94 107 LYS B CA 1
ATOM 2667 C C . LYS B 1 107 ? 5.871 -31.828 -15.734 1 91.94 107 LYS B C 1
ATOM 2669 O O . LYS B 1 107 ? 4.684 -32.062 -15.961 1 91.94 107 LYS B O 1
ATOM 2674 N N . GLU B 1 108 ? 6.609 -32.469 -14.961 1 94.06 108 GLU B N 1
ATOM 2675 C CA . GLU B 1 108 ? 6.031 -33.562 -14.164 1 94.06 108 GLU B CA 1
ATOM 2676 C C . GLU B 1 108 ? 4.938 -33.062 -13.234 1 94.06 108 GLU B C 1
ATOM 2678 O O . GLU B 1 108 ? 3.887 -33.688 -13.102 1 94.06 108 GLU B O 1
ATOM 2683 N N . LEU B 1 109 ? 5.211 -31.922 -12.602 1 94.38 109 LEU B N 1
ATOM 2684 C CA . LEU B 1 109 ? 4.23 -31.328 -11.703 1 94.38 109 LEU B CA 1
ATOM 2685 C C . LEU B 1 109 ? 2.951 -30.969 -12.445 1 94.38 109 LEU B C 1
ATOM 2687 O O . LEU B 1 109 ? 1.85 -31.156 -11.93 1 94.38 109 LEU B O 1
ATOM 2691 N N . LEU B 1 110 ? 3.07 -30.5 -13.617 1 94.31 110 LEU B N 1
ATOM 2692 C CA . LEU B 1 110 ? 1.949 -29.984 -14.398 1 94.31 110 LEU B CA 1
ATOM 2693 C C . LEU B 1 110 ? 1.05 -31.141 -14.859 1 94.31 110 LEU B C 1
ATOM 2695 O O . LEU B 1 110 ? -0.073 -30.906 -15.312 1 94.31 110 LEU B O 1
ATOM 2699 N N . ARG B 1 111 ? 1.514 -32.375 -14.711 1 91.62 111 ARG B N 1
ATOM 2700 C CA . ARG B 1 111 ? 0.713 -33.531 -15.07 1 91.62 111 ARG B CA 1
ATOM 2701 C C . ARG B 1 111 ? -0.244 -33.906 -13.938 1 91.62 111 ARG B C 1
ATOM 2703 O O . ARG B 1 111 ? -1.182 -34.688 -14.141 1 91.62 111 ARG B O 1
ATOM 2710 N N . LYS B 1 112 ? 0.005 -33.344 -12.781 1 91.69 112 LYS B N 1
ATOM 2711 C CA . LYS B 1 112 ? -0.864 -33.625 -11.641 1 91.69 112 LYS B CA 1
ATOM 2712 C C . LYS B 1 112 ? -2.207 -32.906 -11.789 1 91.69 112 LYS B C 1
ATOM 2714 O O . LYS B 1 112 ? -2.285 -31.828 -12.398 1 91.69 112 LYS B O 1
ATOM 2719 N N . PRO B 1 113 ? -3.195 -33.531 -11.141 1 90.06 113 PRO B N 1
ATOM 2720 C CA . PRO B 1 113 ? -4.508 -32.875 -11.195 1 90.06 113 PRO B CA 1
ATOM 2721 C C . PRO B 1 113 ? -4.512 -31.5 -10.531 1 90.06 113 PRO B C 1
ATOM 2723 O O . PRO B 1 113 ? -3.902 -31.312 -9.477 1 90.06 113 PRO B O 1
ATOM 2726 N N . ARG B 1 114 ? -5.066 -30.562 -11.188 1 92.75 114 ARG B N 1
ATOM 2727 C CA . ARG B 1 114 ? -5.305 -29.219 -10.68 1 92.75 114 ARG B CA 1
ATOM 2728 C C . ARG B 1 114 ? -3.994 -28.453 -10.508 1 92.75 114 ARG B C 1
ATOM 2730 O O . ARG B 1 114 ? -3.953 -27.422 -9.828 1 92.75 114 ARG B O 1
ATOM 2737 N N . ALA B 1 115 ? -2.932 -29 -11.047 1 94.81 115 ALA B N 1
ATOM 2738 C CA . ALA B 1 115 ? -1.614 -28.406 -10.812 1 94.81 115 ALA B CA 1
ATOM 2739 C C . ALA B 1 115 ? -1.463 -27.094 -11.562 1 94.81 115 ALA B C 1
ATOM 2741 O O . ALA B 1 115 ? -1.913 -26.969 -12.703 1 94.81 115 ALA B O 1
ATOM 2742 N N . VAL B 1 116 ? -0.885 -26.188 -10.914 1 96.62 116 VAL B N 1
ATOM 2743 C CA . VAL B 1 116 ? -0.486 -24.906 -11.477 1 96.62 116 VAL B CA 1
ATOM 2744 C C . VAL B 1 116 ? 0.969 -24.609 -11.117 1 96.62 116 VAL B C 1
ATOM 2746 O O . VAL B 1 116 ? 1.372 -24.75 -9.961 1 96.62 116 VAL B O 1
ATOM 2749 N N . VAL B 1 117 ? 1.712 -24.281 -12.086 1 96.94 117 VAL B N 1
ATOM 2750 C CA . VAL B 1 117 ? 3.066 -23.797 -11.836 1 96.94 117 VAL B CA 1
ATOM 2751 C C . VAL B 1 117 ? 3.125 -22.297 -12.039 1 96.94 117 VAL B C 1
ATOM 2753 O O . VAL B 1 117 ? 2.787 -21.781 -13.109 1 96.94 117 VAL B O 1
ATOM 2756 N N . PHE B 1 118 ? 3.492 -21.609 -10.969 1 97.75 118 PHE B N 1
ATOM 2757 C CA . PHE B 1 118 ? 3.646 -20.156 -11 1 97.75 118 PHE B CA 1
ATOM 2758 C C . PHE B 1 118 ? 5.066 -19.781 -11.391 1 97.75 118 PHE B C 1
ATOM 2760 O O . PHE 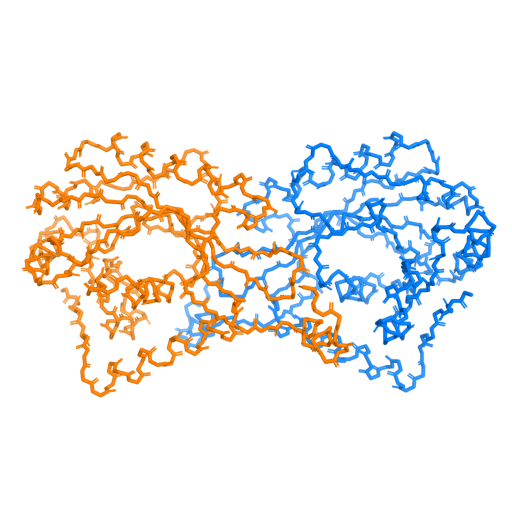B 1 118 ? 6.031 -20.391 -10.945 1 97.75 118 PHE B O 1
ATOM 2767 N N . VAL B 1 119 ? 5.137 -18.688 -12.195 1 96.06 119 VAL B N 1
ATOM 2768 C CA . VAL B 1 119 ? 6.426 -18.109 -12.562 1 96.06 119 VAL B CA 1
ATOM 2769 C C . VAL B 1 119 ? 6.34 -16.594 -12.516 1 96.06 119 VAL B C 1
ATOM 2771 O O . VAL B 1 119 ? 5.332 -16 -12.922 1 96.06 119 VAL B O 1
ATOM 2774 N N . PHE B 1 120 ? 7.395 -16 -11.984 1 96.75 120 PHE B N 1
ATOM 2775 C CA . PHE B 1 120 ? 7.605 -14.562 -12.117 1 96.75 120 PHE B CA 1
ATOM 2776 C C . PHE B 1 120 ? 8.656 -14.266 -13.18 1 96.75 120 PHE B C 1
ATOM 2778 O O . PHE B 1 120 ? 9.852 -14.211 -12.883 1 96.75 120 PHE B O 1
ATOM 2785 N N . PRO B 1 121 ? 8.172 -13.969 -14.328 1 96.31 121 PRO B N 1
ATOM 2786 C CA . PRO B 1 121 ? 9.125 -13.875 -15.438 1 96.31 121 PRO B CA 1
ATOM 2787 C C . PRO B 1 121 ? 10.102 -12.711 -15.281 1 96.31 121 PRO B C 1
ATOM 2789 O O . PRO B 1 121 ? 11.125 -12.664 -15.977 1 96.31 121 PRO B O 1
ATOM 2792 N N . GLU B 1 122 ? 9.781 -11.781 -14.453 1 94.44 122 GLU B N 1
ATOM 2793 C CA . GLU B 1 122 ? 10.711 -10.68 -14.219 1 94.44 122 GLU B CA 1
ATOM 2794 C C . GLU B 1 122 ? 11.969 -11.164 -13.516 1 94.44 122 GLU B C 1
ATOM 2796 O O . GLU B 1 122 ? 13.031 -10.547 -13.633 1 94.44 122 GLU B O 1
ATOM 2801 N N . GLY B 1 123 ? 11.891 -12.148 -12.68 1 89.44 123 GLY B N 1
ATOM 2802 C CA . GLY B 1 123 ? 13.023 -12.781 -12.016 1 89.44 123 GLY B CA 1
ATOM 2803 C C . GLY B 1 123 ? 13.445 -12.055 -10.75 1 89.44 123 GLY B C 1
ATOM 2804 O O . GLY B 1 123 ? 14.258 -12.57 -9.977 1 89.44 123 GLY B O 1
ATOM 2805 N N . GLU B 1 124 ? 12.977 -10.836 -10.594 1 87.44 124 GLU B N 1
ATOM 2806 C CA . GLU B 1 124 ? 13.273 -10.008 -9.43 1 87.44 124 GLU B CA 1
ATOM 2807 C C . GLU B 1 124 ? 12.102 -9.086 -9.086 1 87.44 124 GLU B C 1
ATOM 2809 O O . GLU B 1 124 ? 11.234 -8.852 -9.93 1 87.44 124 GLU B O 1
ATOM 2814 N N . HIS B 1 125 ? 12.188 -8.703 -7.918 1 88.62 125 HIS B N 1
ATOM 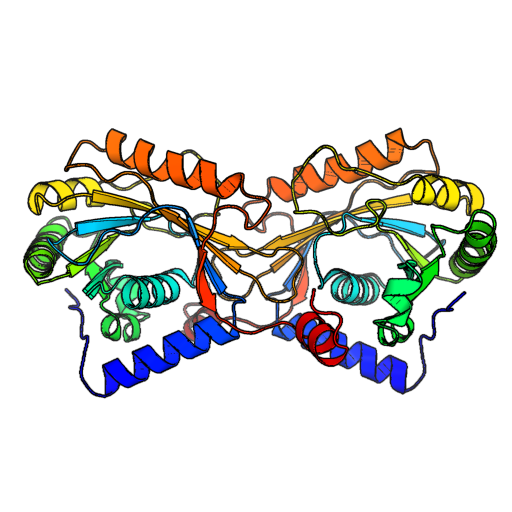2815 C CA . HIS B 1 125 ? 11.172 -7.73 -7.531 1 88.62 125 HIS B CA 1
ATOM 2816 C C . HIS B 1 125 ? 11.367 -6.41 -8.273 1 88.62 125 HIS B C 1
ATOM 2818 O O . HIS B 1 125 ? 12.484 -5.898 -8.352 1 88.62 125 HIS B O 1
ATOM 2824 N N . ARG B 1 126 ? 10.359 -5.961 -8.812 1 88.56 126 ARG B N 1
ATOM 2825 C CA . ARG B 1 126 ? 10.328 -4.641 -9.438 1 88.56 126 ARG B CA 1
ATOM 2826 C C . ARG B 1 126 ? 9.141 -3.822 -8.922 1 88.56 126 ARG B C 1
ATOM 2828 O O . ARG B 1 126 ? 8.102 -4.379 -8.586 1 88.56 126 ARG B O 1
ATOM 2835 N N . PRO B 1 127 ? 9.344 -2.492 -8.875 1 85.94 127 PRO B N 1
ATOM 2836 C CA . PRO B 1 127 ? 8.211 -1.666 -8.453 1 85.94 127 PRO B CA 1
ATOM 2837 C C . PRO B 1 127 ? 6.98 -1.855 -9.336 1 85.94 127 PRO B C 1
ATOM 2839 O O . PRO B 1 127 ? 7.102 -1.966 -10.555 1 85.94 127 PRO B O 1
ATOM 2842 N N . PHE B 1 128 ? 5.914 -1.923 -8.695 1 89.06 128 PHE B N 1
ATOM 2843 C CA . PHE B 1 128 ? 4.672 -2.111 -9.445 1 89.06 128 PHE B CA 1
ATOM 2844 C C . PHE B 1 128 ? 4.414 -0.932 -10.375 1 89.06 128 PHE B C 1
ATOM 2846 O O . PHE B 1 128 ? 4.602 0.224 -9.984 1 89.06 128 PHE B O 1
ATOM 2853 N N . GLY B 1 129 ? 4.02 -1.208 -11.57 1 82.31 129 GLY B N 1
ATOM 2854 C CA . GLY B 1 129 ? 3.553 -0.184 -12.492 1 82.31 129 GLY B CA 1
ATOM 2855 C C . GLY B 1 129 ? 4.633 0.317 -13.422 1 82.31 129 GLY B C 1
ATOM 2856 O O . GLY B 1 129 ? 4.355 1.079 -14.352 1 82.31 129 GLY B O 1
ATOM 2857 N N . VAL B 1 130 ? 5.809 -0.047 -13.211 1 86 130 VAL B N 1
ATOM 2858 C CA . VAL B 1 130 ? 6.891 0.369 -14.094 1 86 130 VAL B CA 1
ATOM 2859 C C . VAL B 1 130 ? 6.855 -0.457 -15.383 1 86 130 VAL B C 1
ATOM 2861 O O . VAL B 1 130 ? 6.961 -1.685 -15.336 1 86 130 VAL B O 1
ATOM 2864 N N . LEU B 1 131 ? 6.734 0.214 -16.484 1 91.06 131 LEU B N 1
ATOM 2865 C CA . LEU B 1 131 ? 6.691 -0.409 -17.812 1 91.06 131 LEU B CA 1
ATOM 2866 C C . LEU B 1 131 ? 7.766 0.179 -18.719 1 91.06 131 LEU B C 1
ATOM 2868 O O . LEU B 1 131 ? 8.141 1.345 -18.578 1 91.06 131 LEU B O 1
ATOM 2872 N N . PRO B 1 132 ? 8.266 -0.615 -19.766 1 94.62 132 PRO B N 1
ATOM 2873 C CA . PRO B 1 132 ? 7.895 -2.006 -20.031 1 94.62 132 PRO B CA 1
ATOM 2874 C C . PRO B 1 132 ? 8.484 -2.98 -19.016 1 94.62 132 PRO B C 1
ATOM 2876 O O . PRO B 1 132 ? 9.523 -2.697 -18.422 1 94.62 132 PRO B O 1
ATOM 2879 N N . LEU B 1 133 ? 7.805 -4.09 -18.828 1 95.62 133 LEU B N 1
ATOM 2880 C CA . LEU B 1 133 ? 8.32 -5.133 -17.953 1 95.62 133 LEU B CA 1
ATOM 2881 C C . LEU B 1 133 ? 9.555 -5.789 -18.562 1 95.62 133 LEU B C 1
ATOM 2883 O O . LEU B 1 133 ? 9.648 -5.938 -19.781 1 95.62 133 LEU B O 1
ATOM 2887 N N . ARG B 1 134 ? 10.492 -6.121 -17.75 1 94.5 134 ARG B N 1
ATOM 2888 C CA . ARG B 1 134 ? 11.641 -6.922 -18.156 1 94.5 134 ARG B CA 1
ATOM 2889 C C . ARG B 1 134 ? 11.422 -8.398 -17.828 1 94.5 134 ARG B C 1
ATOM 2891 O O . ARG B 1 134 ? 11.469 -8.781 -16.656 1 94.5 134 ARG B O 1
ATOM 2898 N N . LEU B 1 135 ? 11.281 -9.18 -18.875 1 95.94 135 LEU B N 1
ATOM 2899 C CA . LEU B 1 135 ? 10.961 -10.586 -18.656 1 95.94 135 LEU B CA 1
ATOM 2900 C C . LEU B 1 135 ? 12.117 -11.484 -19.078 1 95.94 135 LEU B C 1
ATOM 2902 O O . LEU B 1 135 ? 12.789 -11.211 -20.078 1 95.94 135 LEU B O 1
ATOM 2906 N N . GLU B 1 136 ? 12.273 -12.5 -18.375 1 91.62 136 GLU B N 1
ATOM 2907 C CA . GLU B 1 136 ? 13.273 -13.508 -18.719 1 91.62 136 GLU B CA 1
ATOM 2908 C C . GLU B 1 136 ? 12.672 -14.617 -19.578 1 91.62 136 GLU B C 1
ATOM 2910 O O . GLU B 1 136 ? 11.484 -14.922 -19.469 1 91.62 136 GLU B O 1
ATOM 2915 N N . ARG B 1 137 ? 13.508 -15.289 -20.312 1 89.38 137 ARG B N 1
ATOM 2916 C CA . ARG B 1 137 ? 13.078 -16.25 -21.328 1 89.38 137 ARG B CA 1
ATOM 2917 C C . ARG B 1 137 ? 12.578 -17.531 -20.703 1 89.38 137 ARG B C 1
ATOM 2919 O O . ARG B 1 137 ? 11.938 -18.344 -21.359 1 89.38 137 ARG B O 1
ATOM 2926 N N . GLY B 1 138 ? 12.82 -17.719 -19.516 1 87.25 138 GLY B N 1
ATOM 2927 C CA . GLY B 1 138 ? 12.453 -18.938 -18.828 1 87.25 138 GLY B CA 1
ATOM 2928 C C . GLY B 1 138 ? 10.984 -19.281 -18.938 1 87.25 138 GLY B C 1
ATOM 2929 O O . GLY B 1 138 ? 10.609 -20.438 -19.062 1 87.25 138 GLY B O 1
ATOM 2930 N N . VAL B 1 139 ? 10.172 -18.281 -18.906 1 92.38 139 VAL B N 1
ATOM 2931 C CA . VAL B 1 139 ? 8.734 -18.516 -18.969 1 92.38 139 VAL B CA 1
ATOM 2932 C C . VAL B 1 139 ? 8.359 -19.109 -20.328 1 92.38 139 VAL B C 1
ATOM 2934 O O . VAL B 1 139 ? 7.535 -20.031 -20.406 1 92.38 139 VAL B O 1
ATOM 2937 N N . GLU B 1 140 ? 8.953 -18.609 -21.359 1 93.56 140 GLU B N 1
ATOM 2938 C CA . GLU B 1 140 ? 8.711 -19.109 -22.703 1 93.56 140 GLU B CA 1
ATOM 2939 C C . GLU B 1 140 ? 9.164 -20.562 -22.844 1 93.56 140 GLU B C 1
ATOM 2941 O O . GLU B 1 140 ? 8.445 -21.391 -23.391 1 93.56 140 GLU B O 1
ATOM 2946 N N . LEU B 1 141 ? 10.312 -20.859 -22.375 1 89.94 141 LEU B N 1
ATOM 2947 C CA . LEU B 1 141 ? 10.875 -22.203 -22.453 1 89.94 141 LEU B CA 1
ATOM 2948 C C . LEU B 1 141 ? 10.016 -23.203 -21.688 1 89.94 141 LEU B C 1
ATOM 2950 O O . LEU B 1 141 ? 9.711 -24.281 -22.188 1 89.94 141 LEU B O 1
ATOM 2954 N N . LEU B 1 142 ? 9.656 -22.812 -20.531 1 91.12 142 LEU B N 1
ATOM 2955 C CA . LEU B 1 142 ? 8.82 -23.672 -19.703 1 91.12 142 LEU B CA 1
ATOM 2956 C C . LEU B 1 142 ? 7.48 -23.953 -20.375 1 91.12 142 LEU B C 1
ATOM 2958 O O . LEU B 1 142 ? 7 -25.078 -20.391 1 91.12 142 LEU B O 1
ATOM 2962 N N . ALA B 1 143 ? 6.902 -22.969 -20.906 1 94.19 143 ALA B N 1
ATOM 2963 C CA . ALA B 1 143 ? 5.629 -23.109 -21.609 1 94.19 143 ALA B CA 1
ATOM 2964 C C . ALA B 1 143 ? 5.766 -24.047 -22.812 1 94.19 143 ALA B C 1
ATOM 2966 O O . ALA B 1 143 ? 4.91 -24.906 -23.031 1 94.19 143 ALA B O 1
ATOM 2967 N N . ARG B 1 144 ? 6.82 -23.891 -23.5 1 91.88 144 ARG B N 1
ATOM 2968 C CA . ARG B 1 144 ? 7.043 -24.688 -24.703 1 91.88 144 ARG B CA 1
ATOM 2969 C C . ARG B 1 144 ? 7.238 -26.156 -24.359 1 91.88 144 ARG B C 1
ATOM 2971 O O . ARG B 1 144 ? 6.691 -27.047 -25.031 1 91.88 144 ARG B O 1
ATOM 2978 N N . VAL B 1 145 ? 7.957 -26.391 -23.359 1 88.69 145 VAL B N 1
ATOM 2979 C CA . VAL B 1 145 ? 8.305 -27.75 -22.984 1 88.69 145 VAL B CA 1
ATOM 2980 C C . VAL B 1 145 ? 7.09 -28.438 -22.359 1 88.69 145 VAL B C 1
ATOM 2982 O O . VAL B 1 145 ? 6.875 -29.641 -22.562 1 88.69 145 VAL B O 1
ATOM 2985 N N . SER B 1 146 ? 6.32 -27.688 -21.609 1 91.31 146 SER B N 1
ATOM 2986 C CA . SER B 1 146 ? 5.191 -28.266 -20.891 1 91.31 146 SER B CA 1
ATOM 2987 C C . SER B 1 146 ? 3.947 -28.312 -21.766 1 91.31 146 SER B C 1
ATOM 2989 O O . SER B 1 146 ? 3.018 -29.078 -21.484 1 91.31 146 SER B O 1
ATOM 2991 N N . LYS B 1 147 ? 3.852 -27.547 -22.797 1 92.69 147 LYS B N 1
ATOM 2992 C CA . LYS B 1 147 ? 2.762 -27.484 -23.766 1 92.69 147 LYS B CA 1
ATOM 2993 C C . LYS B 1 147 ? 1.418 -27.281 -23.078 1 92.69 147 LYS B C 1
ATOM 2995 O O . LYS B 1 147 ? 0.42 -27.906 -23.438 1 92.69 147 LYS B O 1
ATOM 3000 N N . VAL B 1 148 ? 1.457 -26.469 -22.031 1 92.81 148 VAL B N 1
ATOM 3001 C CA . VAL B 1 148 ? 0.246 -26.203 -21.266 1 92.81 148 VAL B CA 1
ATOM 3002 C C . VAL B 1 148 ? -0.239 -24.781 -21.547 1 92.81 148 VAL B C 1
ATOM 3004 O O . VAL B 1 148 ? 0.503 -23.953 -22.094 1 92.81 148 VAL B O 1
ATOM 3007 N N . GLU B 1 149 ? -1.475 -24.547 -21.156 1 95.56 149 GLU B N 1
ATOM 3008 C CA . GLU B 1 149 ? -2.031 -23.203 -21.25 1 95.56 149 GLU B CA 1
ATOM 3009 C C . GLU B 1 149 ? -1.331 -22.25 -20.281 1 95.56 149 GLU B C 1
ATOM 3011 O O . GLU B 1 149 ? -0.967 -22.641 -19.172 1 95.56 149 GLU B O 1
ATOM 3016 N N . CYS B 1 150 ? -1.17 -21.016 -20.766 1 97.56 150 CYS B N 1
ATOM 3017 C CA . CYS B 1 150 ? -0.529 -19.969 -19.984 1 97.56 150 CYS B CA 1
ATOM 3018 C C . CYS B 1 150 ? -1.535 -18.906 -19.562 1 97.56 150 CYS B C 1
ATOM 3020 O O . CYS B 1 150 ? -2.361 -18.469 -20.375 1 97.56 150 CYS B O 1
ATOM 3022 N N . LEU B 1 151 ? -1.52 -18.5 -18.359 1 98 151 LEU B N 1
ATOM 3023 C CA . LEU B 1 151 ? -2.471 -17.531 -17.812 1 98 151 LEU B CA 1
ATOM 3024 C C . LEU B 1 151 ? -1.745 -16.359 -17.172 1 98 151 LEU B C 1
ATOM 3026 O O . LEU B 1 151 ? -1.059 -16.531 -16.156 1 98 151 LEU B O 1
ATOM 3030 N N . PRO B 1 152 ? -1.892 -15.133 -17.672 1 98.62 152 PRO B N 1
ATOM 3031 C CA . PRO B 1 152 ? -1.326 -13.969 -17 1 98.62 152 PRO B CA 1
ATOM 3032 C C . PRO B 1 152 ? -2.211 -13.461 -15.859 1 98.62 152 PRO B C 1
ATOM 3034 O O . PRO B 1 152 ? -3.43 -13.359 -16.016 1 98.62 152 PRO B O 1
ATOM 3037 N N . ILE B 1 153 ? -1.614 -13.172 -14.773 1 98.56 153 ILE B N 1
ATOM 3038 C CA . ILE B 1 153 ? -2.277 -12.508 -13.648 1 98.56 153 ILE B CA 1
ATOM 3039 C C . ILE B 1 153 ? -1.403 -11.367 -13.133 1 98.56 153 ILE B C 1
ATOM 3041 O O . ILE B 1 153 ? -0.186 -11.516 -13.008 1 98.56 153 ILE B O 1
ATOM 3045 N N . ALA B 1 154 ? -1.987 -10.227 -12.898 1 98.44 154 ALA B N 1
ATOM 3046 C CA . ALA B 1 154 ? -1.271 -9.141 -12.242 1 98.44 154 ALA B CA 1
ATOM 3047 C C . ALA B 1 154 ? -1.654 -9.047 -10.766 1 98.44 154 ALA B C 1
ATOM 3049 O O . ALA B 1 154 ? -2.795 -9.328 -10.398 1 98.44 154 ALA B O 1
ATOM 3050 N N . VAL B 1 155 ? -0.748 -8.656 -9.969 1 97.94 155 VAL B N 1
ATOM 3051 C CA . VAL B 1 155 ? -0.99 -8.453 -8.547 1 97.94 155 VAL B CA 1
ATOM 3052 C C . VAL B 1 155 ? -0.582 -7.035 -8.156 1 97.94 155 VAL B C 1
ATOM 3054 O O . VAL B 1 155 ? 0.448 -6.527 -8.609 1 97.94 155 VAL B O 1
ATOM 3057 N N . ARG B 1 156 ? -1.37 -6.355 -7.328 1 96.5 156 ARG B N 1
ATOM 3058 C CA . ARG B 1 156 ? -1.104 -5.035 -6.77 1 96.5 156 ARG B CA 1
ATOM 3059 C C . ARG B 1 156 ? -1.438 -4.988 -5.281 1 96.5 156 ARG B C 1
ATOM 3061 O O . ARG B 1 156 ? -2.521 -5.41 -4.871 1 96.5 156 ARG B O 1
ATOM 3068 N N . TYR B 1 157 ? -0.457 -4.621 -4.531 1 95.94 157 TYR B N 1
ATOM 3069 C CA . TYR B 1 157 ? -0.657 -4.332 -3.113 1 95.94 157 TYR B CA 1
ATOM 3070 C C . TYR B 1 157 ? -0.881 -2.844 -2.887 1 95.94 157 TYR B C 1
ATOM 3072 O O . TYR B 1 157 ? -0.059 -2.018 -3.291 1 95.94 157 TYR B O 1
ATOM 3080 N N . GLY B 1 158 ? -1.972 -2.484 -2.246 1 91.94 158 GLY B N 1
ATOM 3081 C CA . GLY B 1 158 ? -2.166 -1.05 -2.111 1 91.94 158 GLY B CA 1
ATOM 3082 C C . GLY B 1 158 ? -3.158 -0.683 -1.024 1 91.94 158 GLY B C 1
ATOM 3083 O O . GLY B 1 158 ? -3.846 -1.552 -0.485 1 91.94 158 GLY B O 1
ATOM 3084 N N . PHE B 1 159 ? -3.096 0.601 -0.689 1 91.81 159 PHE B N 1
ATOM 3085 C CA . PHE B 1 159 ? -4.027 1.206 0.258 1 91.81 159 PHE B CA 1
ATOM 3086 C C . PHE B 1 159 ? -5.141 1.943 -0.474 1 91.81 159 PHE B C 1
ATOM 3088 O O . PHE B 1 159 ? -4.895 2.605 -1.484 1 91.81 159 PHE B O 1
ATOM 3095 N N . PHE B 1 160 ? -6.238 1.764 -0.016 1 87.56 160 PHE B N 1
ATOM 3096 C CA . PHE B 1 160 ? -7.355 2.617 -0.396 1 87.56 160 PHE B CA 1
ATOM 3097 C C . PHE B 1 160 ? -7.816 3.463 0.785 1 87.56 160 PHE B C 1
ATOM 3099 O O . PHE B 1 160 ? -7 4.082 1.471 1 87.56 160 PHE B O 1
ATOM 3106 N N . GLU B 1 161 ? -9.031 3.613 1.114 1 83.56 161 GLU B N 1
ATOM 3107 C CA . GLU B 1 161 ? -9.492 4.547 2.139 1 83.56 161 GLU B CA 1
ATOM 3108 C C . GLU B 1 161 ? -9.391 3.932 3.531 1 83.56 161 GLU B C 1
ATOM 3110 O O . GLU B 1 161 ? -9.539 4.629 4.535 1 83.56 161 GLU B O 1
ATOM 3115 N N . HIS B 1 162 ? -9.047 2.68 3.621 1 86.31 162 HIS B N 1
ATOM 3116 C CA . HIS B 1 162 ? -9.109 1.973 4.895 1 86.31 162 HIS B CA 1
ATOM 3117 C C . HIS B 1 162 ? -7.719 1.817 5.504 1 86.31 162 HIS B C 1
ATOM 3119 O O . HIS B 1 162 ? -6.711 1.99 4.812 1 86.31 162 HIS B O 1
ATOM 3125 N N . GLU B 1 163 ? -7.699 1.506 6.75 1 90.25 163 GLU B N 1
ATOM 3126 C CA . GLU B 1 163 ? -6.469 1.317 7.512 1 90.25 163 GLU B CA 1
ATOM 3127 C C . GLU B 1 163 ? -5.648 0.16 6.957 1 90.25 163 GLU B C 1
ATOM 3129 O O . GLU B 1 163 ? -4.434 0.283 6.777 1 90.25 163 GLU B O 1
ATOM 3134 N N . ARG B 1 164 ? -6.352 -0.926 6.688 1 93.56 164 ARG B N 1
ATOM 3135 C CA . ARG B 1 164 ? -5.656 -2.102 6.176 1 93.56 164 ARG B CA 1
ATOM 3136 C C . ARG B 1 164 ? -5.566 -2.066 4.652 1 93.56 164 ARG B C 1
ATOM 3138 O O . ARG B 1 164 ? -6.52 -1.67 3.979 1 93.56 164 ARG B O 1
ATOM 3145 N N . PRO B 1 165 ? -4.422 -2.484 4.133 1 94.94 165 PRO B N 1
ATOM 3146 C CA . PRO B 1 165 ? -4.277 -2.518 2.676 1 94.94 165 PRO B CA 1
ATOM 3147 C C . PRO B 1 165 ? -5.031 -3.68 2.035 1 94.94 165 PRO B C 1
ATOM 3149 O O . PRO B 1 165 ? -5.473 -4.598 2.736 1 94.94 165 PRO B O 1
ATOM 3152 N N . ASP B 1 166 ? -5.219 -3.605 0.763 1 95.94 166 ASP B N 1
ATOM 3153 C CA . ASP B 1 166 ? -5.871 -4.625 -0.056 1 95.94 166 ASP B CA 1
ATOM 3154 C C . ASP B 1 166 ? -4.895 -5.23 -1.061 1 95.94 166 ASP B C 1
ATOM 3156 O O . ASP B 1 166 ? -3.893 -4.602 -1.417 1 95.94 166 ASP B O 1
ATOM 3160 N N . VAL B 1 167 ? -5.168 -6.445 -1.438 1 97.44 167 VAL B N 1
ATOM 3161 C CA . VAL B 1 167 ? -4.469 -7.086 -2.547 1 97.44 167 VAL B CA 1
ATOM 3162 C C . VAL B 1 167 ? -5.426 -7.273 -3.723 1 97.44 167 VAL B C 1
ATOM 3164 O O . VAL B 1 167 ? -6.492 -7.875 -3.574 1 97.44 167 VAL B O 1
ATOM 3167 N N . LEU B 1 168 ? -5.027 -6.773 -4.867 1 97.69 168 LEU B N 1
ATOM 3168 C CA . LEU B 1 168 ? -5.84 -6.879 -6.078 1 97.69 168 LEU B CA 1
ATOM 3169 C C . LEU B 1 168 ? -5.176 -7.793 -7.102 1 97.69 168 LEU B C 1
ATOM 3171 O O . LEU B 1 168 ? -3.965 -7.715 -7.316 1 97.69 168 LEU B O 1
ATOM 3175 N N . LEU B 1 169 ? -5.961 -8.609 -7.699 1 98.31 169 LEU B N 1
ATOM 3176 C CA . LEU B 1 169 ? -5.512 -9.453 -8.797 1 98.31 169 LEU B CA 1
ATOM 3177 C C . LEU B 1 169 ? -6.34 -9.195 -10.055 1 98.31 169 LEU B C 1
ATOM 3179 O O . LEU B 1 169 ? -7.562 -9.07 -9.984 1 98.31 169 LEU B O 1
ATOM 3183 N N . GLU B 1 170 ? -5.707 -9.07 -11.141 1 98.31 170 GLU B N 1
ATOM 3184 C CA . GLU B 1 170 ? -6.324 -9.016 -12.461 1 98.31 170 GLU B CA 1
ATOM 3185 C C . GLU B 1 170 ? -5.996 -10.258 -13.281 1 98.31 170 GLU B C 1
ATOM 3187 O O . GLU B 1 170 ? -4.828 -10.531 -13.562 1 98.31 170 GLU B O 1
ATOM 3192 N N . VAL B 1 171 ? -7.008 -10.992 -13.617 1 98.25 171 VAL B N 1
ATOM 3193 C CA . VAL B 1 171 ? -6.824 -12.219 -14.391 1 98.25 171 VAL B CA 1
ATOM 3194 C C . VAL B 1 171 ? -6.941 -11.914 -15.883 1 98.25 171 VAL B C 1
ATOM 3196 O O . VAL B 1 171 ? -7.926 -11.32 -16.328 1 98.25 171 VAL B O 1
ATOM 3199 N N . GLY B 1 172 ? -5.918 -12.289 -16.594 1 98.19 172 GLY B N 1
ATOM 3200 C CA . GLY B 1 172 ? -5.918 -12.062 -18.031 1 98.19 172 GLY B CA 1
ATOM 3201 C C . GLY B 1 172 ? -6.512 -13.219 -18.812 1 98.19 172 GLY B C 1
ATOM 3202 O O . GLY B 1 172 ? -7.18 -14.086 -18.25 1 98.19 172 GLY B O 1
ATOM 3203 N N . THR B 1 173 ? -6.254 -13.172 -20.109 1 96.19 173 THR B N 1
ATOM 3204 C CA . THR B 1 173 ? -6.758 -14.195 -21.016 1 96.19 173 THR B CA 1
ATOM 3205 C C . THR B 1 173 ? -5.738 -15.32 -21.188 1 96.19 173 THR B C 1
ATOM 3207 O O . THR B 1 173 ? -4.578 -15.062 -21.516 1 96.19 173 THR B O 1
ATOM 3210 N N . PRO B 1 174 ? -6.199 -16.516 -20.922 1 96.56 174 PRO B N 1
ATOM 3211 C CA . PRO B 1 174 ? -5.277 -17.625 -21.172 1 96.56 174 PRO B CA 1
ATOM 3212 C C . PRO B 1 174 ? -4.855 -17.703 -22.641 1 96.56 174 PRO B C 1
ATOM 3214 O O . PRO B 1 174 ? -5.598 -17.281 -23.531 1 96.56 174 PRO B O 1
ATOM 3217 N N . HIS B 1 175 ? -3.674 -18.266 -22.875 1 97.12 175 HIS B N 1
ATOM 3218 C CA . HIS B 1 175 ? -3.162 -18.469 -24.234 1 97.12 175 HIS B CA 1
ATOM 3219 C C . HIS B 1 175 ? -2.26 -19.688 -24.312 1 97.12 175 HIS B C 1
ATOM 3221 O O . HIS B 1 175 ? -1.708 -20.125 -23.297 1 97.12 175 HIS B O 1
ATOM 3227 N N . PRO B 1 176 ? -2.105 -20.25 -25.469 1 96.81 176 PRO B N 1
ATOM 3228 C CA . PRO B 1 176 ? -1.138 -21.344 -25.625 1 96.81 176 PRO B CA 1
ATOM 3229 C C . PRO B 1 176 ? 0.31 -20.859 -25.578 1 96.81 176 PRO B C 1
ATOM 3231 O O . PRO B 1 176 ? 0.56 -19.641 -25.562 1 96.81 176 PRO B O 1
ATOM 3234 N N . PRO B 1 177 ? 1.199 -21.828 -25.453 1 97.19 177 PRO B N 1
ATOM 3235 C CA . PRO B 1 177 ? 2.6 -21.406 -25.516 1 97.19 177 PRO B CA 1
ATOM 3236 C C . PRO B 1 177 ? 2.904 -20.578 -26.766 1 97.19 177 PRO B C 1
ATOM 3238 O O . PRO B 1 177 ? 2.289 -20.766 -27.812 1 97.19 177 PRO B O 1
ATOM 3241 N N . GLY B 1 178 ? 3.781 -19.641 -26.594 1 95.38 178 GLY B N 1
ATOM 3242 C CA . GLY B 1 178 ? 4.129 -18.734 -27.688 1 95.38 178 GLY B CA 1
ATOM 3243 C C . GLY B 1 178 ? 5.449 -18.016 -27.469 1 95.38 178 GLY B C 1
ATOM 3244 O O . GLY B 1 178 ? 6.211 -18.375 -26.562 1 95.38 178 GLY B O 1
ATOM 3245 N N . ASP B 1 179 ? 5.691 -17.062 -28.344 1 95.62 179 ASP B N 1
ATOM 3246 C CA . ASP B 1 179 ? 6.934 -16.297 -28.219 1 95.62 179 ASP B CA 1
ATOM 3247 C C . ASP B 1 179 ? 6.852 -15.305 -27.062 1 95.62 179 ASP B C 1
ATOM 3249 O O . ASP B 1 179 ? 5.781 -15.094 -26.484 1 95.62 179 ASP B O 1
ATOM 3253 N N . MET B 1 180 ? 7.992 -14.773 -26.812 1 96.44 180 MET B N 1
ATOM 3254 C CA . MET B 1 180 ? 8.094 -13.875 -25.672 1 96.44 180 MET B CA 1
ATOM 3255 C C . MET B 1 180 ? 7.121 -12.711 -25.797 1 96.44 180 MET B C 1
ATOM 3257 O O . MET B 1 180 ? 6.602 -12.219 -24.797 1 96.44 180 MET B O 1
ATOM 3261 N N . SER B 1 181 ? 6.809 -12.328 -26.984 1 97.19 181 SER B N 1
ATOM 3262 C CA . SER B 1 181 ? 5.922 -11.188 -27.203 1 97.19 181 SER B CA 1
ATOM 3263 C C . SER B 1 181 ? 4.531 -11.453 -26.641 1 97.19 181 SER B C 1
ATOM 3265 O O . SER B 1 181 ? 3.869 -10.531 -26.156 1 97.19 181 SER B O 1
ATOM 3267 N N . VAL B 1 182 ? 4.074 -12.672 -26.719 1 97.75 182 VAL B N 1
ATOM 3268 C CA . VAL B 1 182 ? 2.758 -13.031 -26.203 1 97.75 182 VAL B CA 1
ATOM 3269 C C . VAL B 1 182 ? 2.74 -12.898 -24.688 1 97.75 182 VAL B C 1
ATOM 3271 O O . VAL B 1 182 ? 1.779 -12.375 -24.109 1 97.75 182 VAL B O 1
ATOM 3274 N N . PHE B 1 183 ? 3.787 -13.258 -24.031 1 98.19 183 PHE B N 1
ATOM 3275 C CA . PHE B 1 183 ? 3.902 -13.156 -22.578 1 98.19 183 PHE B CA 1
ATOM 3276 C C . PHE B 1 183 ? 4.012 -11.703 -22.141 1 98.19 183 PHE B C 1
ATOM 3278 O O . PHE B 1 183 ? 3.385 -11.297 -21.156 1 98.19 183 PHE B O 1
ATOM 3285 N N . GLN B 1 184 ? 4.797 -11 -22.906 1 98.12 184 GLN B N 1
ATOM 3286 C CA . GLN B 1 184 ? 4.973 -9.578 -22.609 1 98.12 184 GLN B CA 1
ATOM 3287 C C . GLN B 1 184 ? 3.643 -8.836 -22.703 1 98.12 184 GLN B C 1
ATOM 3289 O O . GLN B 1 184 ? 3.26 -8.125 -21.766 1 98.12 184 GLN B O 1
ATOM 3294 N N . GLU B 1 185 ? 3.004 -9.031 -23.781 1 98.06 185 GLU B N 1
ATOM 3295 C CA . GLU B 1 185 ? 1.733 -8.352 -24 1 98.06 185 GLU B CA 1
ATOM 3296 C C . GLU B 1 185 ? 0.682 -8.789 -22.984 1 98.06 185 GLU B C 1
ATOM 3298 O O . GLU B 1 185 ? -0.06 -7.961 -22.453 1 98.06 185 GLU B O 1
ATOM 3303 N N . GLY B 1 186 ? 0.574 -10.039 -22.766 1 98 186 GLY B N 1
ATOM 3304 C CA . GLY B 1 186 ? -0.395 -10.57 -21.812 1 98 186 GLY B CA 1
ATOM 3305 C C . GLY B 1 186 ? -0.236 -10.008 -20.422 1 98 186 GLY B C 1
ATOM 3306 O O . GLY B 1 186 ? -1.207 -9.539 -19.812 1 98 186 GLY B O 1
ATOM 3307 N N . LEU B 1 187 ? 0.986 -10.008 -19.938 1 98.31 187 LEU B N 1
ATOM 3308 C CA . LEU B 1 187 ? 1.229 -9.555 -18.562 1 98.31 187 LEU B CA 1
ATOM 3309 C C . LEU B 1 187 ? 1.096 -8.039 -18.469 1 98.31 187 LEU B C 1
ATOM 3311 O O . LEU B 1 187 ? 0.498 -7.531 -17.516 1 98.31 187 LEU B O 1
ATOM 3315 N N . GLU B 1 188 ? 1.618 -7.316 -19.453 1 98.38 188 GLU B N 1
ATOM 3316 C CA . GLU B 1 188 ? 1.565 -5.859 -19.391 1 98.38 188 GLU B CA 1
ATOM 3317 C C . GLU B 1 188 ? 0.128 -5.355 -19.5 1 98.38 188 GLU B C 1
ATOM 3319 O O . GLU B 1 188 ? -0.225 -4.344 -18.891 1 98.38 188 GLU B O 1
ATOM 3324 N N . THR B 1 189 ? -0.669 -6.066 -20.266 1 98.19 189 THR B N 1
ATOM 3325 C CA . THR B 1 189 ? -2.074 -5.691 -20.391 1 98.19 189 THR B CA 1
ATOM 3326 C C . THR B 1 189 ? -2.758 -5.73 -19.016 1 98.19 189 THR B C 1
ATOM 3328 O O . THR B 1 189 ? -3.426 -4.77 -18.625 1 98.19 189 THR B O 1
ATOM 3331 N N . VAL B 1 190 ? -2.559 -6.723 -18.297 1 98.19 190 VAL B N 1
ATOM 3332 C CA . VAL B 1 190 ? -3.246 -6.863 -17.016 1 98.19 190 VAL B CA 1
ATOM 3333 C C . VAL B 1 190 ? -2.602 -5.945 -15.984 1 98.19 190 VAL B C 1
ATOM 3335 O O . VAL B 1 190 ? -3.285 -5.414 -15.102 1 98.19 190 VAL B O 1
ATOM 3338 N N . VAL B 1 191 ? -1.308 -5.703 -16.047 1 97.5 191 VAL B N 1
ATOM 3339 C CA . VAL B 1 191 ? -0.648 -4.766 -15.133 1 97.5 191 VAL B CA 1
ATOM 3340 C C . VAL B 1 191 ? -1.184 -3.355 -15.367 1 97.5 191 VAL B C 1
ATOM 3342 O O . VAL B 1 191 ? -1.486 -2.635 -14.414 1 97.5 191 VAL B O 1
ATOM 3345 N N . ARG B 1 192 ? -1.339 -2.982 -16.641 1 96.75 192 ARG B N 1
ATOM 3346 C CA . ARG B 1 192 ? -1.873 -1.667 -16.969 1 96.75 192 ARG B CA 1
ATOM 3347 C C . ARG B 1 192 ? -3.297 -1.506 -16.453 1 96.75 192 ARG B C 1
ATOM 3349 O O . ARG B 1 192 ? -3.646 -0.462 -15.891 1 96.75 192 ARG B O 1
ATOM 3356 N N . ARG B 1 193 ? -4.09 -2.518 -16.641 1 96.06 193 ARG B N 1
ATOM 3357 C CA . ARG B 1 193 ? -5.469 -2.477 -16.156 1 96.06 193 ARG B CA 1
ATOM 3358 C C . ARG B 1 193 ? -5.523 -2.322 -14.648 1 96.06 193 ARG B C 1
ATOM 3360 O O . ARG B 1 193 ? -6.316 -1.531 -14.125 1 96.06 193 ARG B O 1
ATOM 3367 N N . LEU B 1 194 ? -4.707 -3.09 -14.008 1 95.62 194 LEU B N 1
ATOM 3368 C CA . LEU B 1 194 ? -4.703 -3.064 -12.555 1 95.62 194 LEU B CA 1
ATOM 3369 C C . LEU B 1 194 ? -4.164 -1.737 -12.031 1 95.62 194 LEU B C 1
ATOM 3371 O O . LEU B 1 194 ? -4.637 -1.224 -11.016 1 95.62 194 LEU B O 1
ATOM 3375 N N . ALA B 1 195 ? -3.158 -1.152 -12.727 1 91.81 195 ALA B N 1
ATOM 3376 C CA . ALA B 1 195 ? -2.547 0.116 -12.336 1 91.81 195 ALA B CA 1
ATOM 3377 C C . ALA B 1 195 ? -3.561 1.255 -12.398 1 91.81 195 ALA B C 1
ATOM 3379 O O . ALA B 1 195 ? -3.447 2.236 -11.656 1 91.81 195 ALA B O 1
ATOM 3380 N N . ALA B 1 196 ? -4.602 1.11 -13.18 1 90.06 196 ALA B N 1
ATOM 3381 C CA . ALA B 1 196 ? -5.586 2.168 -13.406 1 90.06 196 ALA B CA 1
ATOM 3382 C C . ALA B 1 196 ? -6.727 2.078 -12.398 1 90.06 196 ALA B C 1
ATOM 3384 O O . ALA B 1 196 ? -7.59 2.955 -12.344 1 90.06 196 ALA B O 1
ATOM 3385 N N . VAL B 1 197 ? -6.723 1.083 -11.602 1 91.75 197 VAL B N 1
ATOM 3386 C CA . VAL B 1 197 ? -7.824 0.845 -10.672 1 91.75 197 VAL B CA 1
ATOM 3387 C C . VAL B 1 197 ? -7.785 1.877 -9.547 1 91.75 197 VAL B C 1
ATOM 3389 O O . VAL B 1 197 ? -6.738 2.09 -8.93 1 91.75 197 VAL B O 1
ATOM 3392 N N . THR B 1 198 ? -8.93 2.465 -9.242 1 87.5 198 THR B N 1
ATOM 3393 C CA . THR B 1 198 ? -9.023 3.463 -8.18 1 87.5 198 THR B CA 1
ATOM 3394 C C . THR B 1 198 ? -10.117 3.092 -7.184 1 87.5 198 THR B C 1
ATOM 3396 O O . THR B 1 198 ? -10.336 3.803 -6.203 1 87.5 198 THR B O 1
ATOM 3399 N N . SER B 1 199 ? -10.883 2.08 -7.531 1 86.56 199 SER B N 1
ATOM 3400 C CA . SER B 1 199 ? -11.938 1.578 -6.652 1 86.56 199 SER B CA 1
ATOM 3401 C C . SER B 1 199 ? -12.07 0.062 -6.758 1 86.56 199 SER B C 1
ATOM 3403 O O . SER B 1 199 ? -11.469 -0.559 -7.637 1 86.56 199 SER B O 1
ATOM 3405 N N . MET B 1 200 ? -12.867 -0.509 -5.941 1 90.5 200 MET B N 1
ATOM 3406 C CA . MET B 1 200 ? -13.008 -1.963 -5.906 1 90.5 200 MET B CA 1
ATOM 3407 C C . MET B 1 200 ? -14.133 -2.426 -6.828 1 90.5 200 MET B C 1
ATOM 3409 O O . MET B 1 200 ? -14.492 -3.604 -6.828 1 90.5 200 MET B O 1
ATOM 3413 N N . GLU B 1 201 ? -14.609 -1.5 -7.594 1 90.56 201 GLU B N 1
ATOM 3414 C CA . GLU B 1 201 ? -15.664 -1.875 -8.523 1 90.56 201 GLU B CA 1
ATOM 3415 C C . GLU B 1 201 ? -15.18 -2.926 -9.516 1 90.56 201 GLU B C 1
ATOM 3417 O O . GLU B 1 201 ? -14.094 -2.795 -10.086 1 90.56 201 GLU B O 1
ATOM 3422 N N . GLY B 1 202 ? -15.961 -3.984 -9.711 1 95.25 202 GLY B N 1
ATOM 3423 C CA . GLY B 1 202 ? -15.625 -5.039 -10.648 1 95.25 202 GLY B CA 1
ATOM 3424 C C . GLY B 1 202 ? -14.82 -6.164 -10.023 1 95.25 202 GLY B C 1
ATOM 3425 O O . GLY B 1 202 ? -14.609 -7.207 -10.648 1 95.25 202 GLY B O 1
ATOM 3426 N N . PHE B 1 203 ? -14.453 -5.91 -8.812 1 97.25 203 PHE B N 1
ATOM 3427 C CA . PHE B 1 203 ? -13.688 -6.941 -8.125 1 97.25 203 PHE B CA 1
ATOM 3428 C C . PHE B 1 203 ? -14.586 -7.785 -7.238 1 97.25 203 PHE B C 1
ATOM 3430 O O . PHE B 1 203 ? -15.602 -7.297 -6.727 1 97.25 203 PHE B O 1
ATOM 3437 N N . THR B 1 204 ? -14.258 -9.008 -7.043 1 96.94 204 THR B N 1
ATOM 3438 C CA . THR B 1 204 ? -14.891 -9.914 -6.094 1 96.94 204 THR B CA 1
ATOM 3439 C C . THR B 1 204 ? -13.93 -10.289 -4.973 1 96.94 204 THR B C 1
ATOM 3441 O O . THR B 1 204 ? -12.797 -10.711 -5.23 1 96.94 204 THR B O 1
ATOM 3444 N N . ARG B 1 205 ? -14.383 -10.125 -3.781 1 96.25 205 ARG B N 1
ATOM 3445 C CA . ARG B 1 205 ? -13.547 -10.508 -2.646 1 96.25 205 ARG B CA 1
ATOM 3446 C C . ARG B 1 205 ? -13.477 -12.023 -2.502 1 96.25 205 ARG B C 1
ATOM 3448 O O . ARG B 1 205 ? -14.5 -12.68 -2.32 1 96.25 205 ARG B O 1
ATOM 3455 N N . ARG B 1 206 ? -12.289 -12.531 -2.527 1 96.56 206 ARG B N 1
ATOM 3456 C CA . ARG B 1 206 ? -12.117 -13.984 -2.467 1 96.56 206 ARG B CA 1
ATOM 3457 C C . ARG B 1 206 ? -11.633 -14.422 -1.092 1 96.56 206 ARG B C 1
ATOM 3459 O O . ARG B 1 206 ? -11.859 -15.555 -0.678 1 96.56 206 ARG B O 1
ATOM 3466 N N . VAL B 1 207 ? -10.906 -13.609 -0.466 1 96.31 207 VAL B N 1
ATOM 3467 C CA . VAL B 1 207 ? -10.438 -13.828 0.899 1 96.31 207 VAL B CA 1
ATOM 3468 C C . VAL B 1 207 ? -10.703 -12.586 1.747 1 96.31 207 VAL B C 1
ATOM 3470 O O . VAL B 1 207 ? -10.344 -11.477 1.357 1 96.31 207 VAL B O 1
ATOM 3473 N N . SER B 1 208 ? -11.344 -12.711 2.82 1 95 208 SER B N 1
ATOM 3474 C CA . SER B 1 208 ? -11.57 -11.609 3.754 1 95 208 SER B CA 1
ATOM 3475 C C . SER B 1 208 ? -10.508 -11.594 4.852 1 95 208 SER B C 1
ATOM 3477 O O . SER B 1 208 ? -10.148 -12.641 5.395 1 95 208 SER B O 1
ATOM 3479 N N . GLY B 1 209 ? -9.969 -10.445 5.086 1 94.12 209 GLY B N 1
ATOM 3480 C CA . GLY B 1 209 ? -8.969 -10.297 6.133 1 94.12 209 GLY B CA 1
ATOM 3481 C C . GLY B 1 209 ? -9.414 -9.383 7.258 1 94.12 209 GLY B C 1
ATOM 3482 O O . GLY B 1 209 ? -10.602 -9.32 7.582 1 94.12 209 GLY B O 1
ATOM 3483 N N . ALA B 1 210 ? -8.422 -8.75 7.879 1 88.31 210 ALA B N 1
ATOM 3484 C CA . ALA B 1 210 ? -8.672 -7.938 9.07 1 88.31 210 ALA B CA 1
ATOM 3485 C C . ALA B 1 210 ? -9.289 -6.594 8.695 1 88.31 210 ALA B C 1
ATOM 3487 O O . ALA B 1 210 ? -8.977 -6.023 7.652 1 88.31 210 ALA B O 1
ATOM 3488 N N . ARG B 1 211 ? -10.172 -6.137 9.562 1 83.69 211 ARG B N 1
ATOM 3489 C CA . ARG B 1 211 ? -10.75 -4.801 9.453 1 83.69 211 ARG B CA 1
ATOM 3490 C C . ARG B 1 211 ? -9.953 -3.793 10.273 1 83.69 211 ARG B C 1
ATOM 3492 O O . ARG B 1 211 ? -9.406 -4.137 11.328 1 83.69 211 ARG B O 1
ATOM 3499 N N . GLY B 1 212 ? -9.906 -2.641 9.789 1 79.25 212 GLY B N 1
ATOM 3500 C CA . GLY B 1 212 ? -9.234 -1.578 10.523 1 79.25 212 GLY B CA 1
ATOM 3501 C C . GLY B 1 212 ? -10.039 -1.068 11.703 1 79.25 212 GLY B C 1
ATOM 3502 O O . GLY B 1 212 ? -11.195 -1.465 11.891 1 79.25 212 GLY B O 1
ATOM 3503 N N . VAL B 1 213 ? -9.391 -0.289 12.523 1 71.25 213 VAL B N 1
ATOM 3504 C CA . VAL B 1 213 ? -9.984 0.256 13.734 1 71.25 213 VAL B CA 1
ATOM 3505 C C . VAL B 1 213 ? -11.25 1.038 13.383 1 71.25 213 VAL B C 1
ATOM 3507 O O . VAL B 1 213 ? -12.297 0.855 14.016 1 71.25 213 VAL B O 1
ATOM 3510 N N . ALA B 1 214 ? -11.133 1.88 12.367 1 71.75 214 ALA B N 1
ATOM 3511 C CA . ALA B 1 214 ? -12.281 2.699 11.984 1 71.75 214 ALA B CA 1
ATOM 3512 C C . ALA B 1 214 ? -13.453 1.829 11.539 1 71.75 214 ALA B C 1
ATOM 3514 O O . ALA B 1 214 ? -14.602 2.107 11.883 1 71.75 214 ALA B O 1
ATOM 3515 N N . GLU B 1 215 ? -13.188 0.841 10.797 1 74.5 215 GLU B N 1
ATOM 3516 C CA . GLU B 1 215 ? -14.234 -0.059 10.328 1 74.5 215 GLU B CA 1
ATOM 3517 C C . GLU B 1 215 ? -14.922 -0.771 11.492 1 74.5 215 GLU B C 1
ATOM 3519 O O . GLU B 1 215 ? -16.141 -0.926 11.5 1 74.5 215 GLU B O 1
ATOM 3524 N N . ARG B 1 216 ? -14.094 -1.107 12.414 1 69.75 216 ARG B N 1
ATOM 3525 C CA . ARG B 1 216 ? -14.648 -1.767 13.594 1 69.75 216 ARG B CA 1
ATOM 3526 C C . ARG B 1 216 ? -15.492 -0.798 14.422 1 69.75 216 ARG B C 1
ATOM 3528 O O . ARG B 1 216 ? -16.547 -1.164 14.922 1 69.75 216 ARG B O 1
ATOM 3535 N N . TRP B 1 217 ? -14.945 0.425 14.477 1 67.94 217 TRP B N 1
ATOM 3536 C CA . TRP B 1 217 ? -15.656 1.465 15.211 1 67.94 217 TRP B CA 1
ATOM 3537 C C . TRP B 1 217 ? -16.984 1.788 14.555 1 67.94 217 TRP B C 1
ATOM 3539 O O . TRP B 1 217 ? -18.016 1.89 15.227 1 67.94 217 TRP B O 1
ATOM 3549 N N . ASP B 1 218 ? -17 1.926 13.242 1 70.25 218 ASP B N 1
ATOM 3550 C CA . ASP B 1 218 ? -18.234 2.221 12.508 1 70.25 218 ASP B CA 1
ATOM 3551 C C . ASP B 1 218 ? -19.234 1.082 12.633 1 70.25 218 ASP B C 1
ATOM 3553 O O . ASP B 1 218 ? -20.438 1.322 12.742 1 70.25 218 ASP B O 1
ATOM 3557 N N . ALA B 1 219 ? -18.734 -0.142 12.609 1 66.06 219 ALA B N 1
ATOM 3558 C CA . ALA B 1 219 ? -19.594 -1.309 12.781 1 66.06 219 ALA B CA 1
ATOM 3559 C C . ALA B 1 219 ? -20.25 -1.312 14.164 1 66.06 219 ALA B C 1
ATOM 3561 O O . ALA B 1 219 ? -21.438 -1.62 14.305 1 66.06 219 ALA B O 1
ATOM 3562 N N . ALA B 1 220 ? -19.484 -0.928 15.133 1 66.12 220 ALA B N 1
ATOM 3563 C CA . ALA B 1 220 ? -19.969 -0.902 16.5 1 66.12 220 ALA B CA 1
ATOM 3564 C C . ALA B 1 220 ? -21.016 0.192 16.688 1 66.12 220 ALA B C 1
ATOM 3566 O O . ALA B 1 220 ? -21.969 0.026 17.453 1 66.12 220 ALA B O 1
ATOM 3567 N N . ARG B 1 221 ? -20.875 1.259 15.883 1 67.5 221 ARG B N 1
ATOM 3568 C CA . ARG B 1 221 ? -21.812 2.369 16.016 1 67.5 221 ARG B CA 1
ATOM 3569 C C . ARG B 1 221 ? -23 2.205 15.07 1 67.5 221 ARG B C 1
ATOM 3571 O O . ARG B 1 221 ? -23.922 3.023 15.07 1 67.5 221 ARG B O 1
ATOM 3578 N N . GLY B 1 222 ? -23.047 1.054 14.383 1 60.38 222 GLY B N 1
ATOM 3579 C CA . GLY B 1 222 ? -24.125 0.82 13.43 1 60.38 222 GLY B CA 1
ATOM 3580 C C . GLY B 1 222 ? -24.031 1.69 12.195 1 60.38 222 GLY B C 1
ATOM 3581 O O . GLY B 1 222 ? -25.047 1.986 11.555 1 60.38 222 GLY B O 1
ATOM 3582 N N . LEU B 1 223 ? -23 2.344 11.961 1 51.28 223 LEU B N 1
ATOM 3583 C CA . LEU B 1 223 ? -22.844 3.256 10.836 1 51.28 223 LEU B CA 1
ATOM 3584 C C . LEU B 1 223 ? -22.312 2.521 9.609 1 51.28 223 LEU B C 1
ATOM 3586 O O . LEU B 1 223 ? -22.016 3.145 8.594 1 51.28 223 LEU B O 1
ATOM 3590 N N . ALA B 1 224 ? -22.109 1.247 9.672 1 47.69 224 ALA B N 1
ATOM 3591 C CA . ALA B 1 224 ? -21.625 0.469 8.539 1 47.69 224 ALA B CA 1
ATOM 3592 C C . ALA B 1 224 ? -22.641 0.428 7.414 1 47.69 224 ALA B C 1
ATOM 3594 O O . ALA B 1 224 ? -23.734 -0.119 7.582 1 47.69 224 ALA B O 1
ATOM 3595 N N . SER B 1 225 ? -22.734 1.489 6.512 1 37.31 225 SER B N 1
ATOM 3596 C CA . SER B 1 225 ? -23.641 1.223 5.398 1 37.31 225 SER B CA 1
ATOM 3597 C C . SER B 1 225 ? -23.125 0.073 4.535 1 37.31 225 SER B C 1
ATOM 3599 O O . SER B 1 225 ? -21.922 -0.119 4.402 1 37.31 225 SER B O 1
#